Protein AF-A0A948SWZ7-F1 (afdb_monomer_lite)

Structure (mmCIF, N/CA/C/O backbone):
data_AF-A0A948SWZ7-F1
#
_entry.id   AF-A0A948SWZ7-F1
#
loop_
_atom_site.group_PDB
_atom_site.id
_atom_site.type_symbol
_atom_site.label_atom_id
_atom_site.label_alt_id
_atom_site.label_comp_id
_atom_site.label_asym_id
_atom_site.label_entity_id
_atom_site.label_seq_id
_atom_site.pdbx_PDB_ins_code
_atom_site.Cartn_x
_atom_site.Cartn_y
_atom_site.Cartn_z
_atom_site.occupancy
_atom_site.B_iso_or_equiv
_atom_site.auth_seq_id
_atom_site.auth_comp_id
_atom_site.auth_asym_id
_atom_site.auth_atom_id
_atom_site.pdbx_PDB_model_num
ATOM 1 N N . MET A 1 1 ? -32.092 -5.821 -7.578 1.00 88.81 1 MET A N 1
ATOM 2 C CA . MET A 1 1 ? -32.825 -5.651 -8.866 1.00 88.81 1 MET A CA 1
ATOM 3 C C . MET A 1 1 ? -33.323 -4.221 -8.887 1.00 88.81 1 MET A C 1
ATOM 5 O O . MET A 1 1 ? -33.965 -3.839 -7.922 1.00 88.81 1 MET A O 1
ATOM 9 N N . GLY A 1 2 ? -33.020 -3.443 -9.928 1.00 86.50 2 GLY A N 1
ATOM 10 C CA . GLY A 1 2 ? -33.299 -1.997 -9.988 1.00 86.50 2 GLY A CA 1
ATOM 11 C C . GLY A 1 2 ? -32.195 -1.117 -9.395 1.00 86.50 2 GLY A C 1
ATOM 12 O O . GLY A 1 2 ? -32.185 0.093 -9.613 1.00 86.50 2 GLY A O 1
ATOM 13 N N . ASP A 1 3 ? -31.231 -1.718 -8.704 1.00 90.38 3 ASP A N 1
ATOM 14 C CA . ASP A 1 3 ? -30.049 -1.037 -8.180 1.00 90.38 3 ASP A CA 1
ATOM 15 C C . ASP A 1 3 ? -29.151 -0.537 -9.315 1.00 90.38 3 ASP A C 1
ATOM 17 O O . ASP A 1 3 ? -29.180 -1.065 -10.434 1.00 90.38 3 ASP A O 1
ATOM 21 N N . THR A 1 4 ? -28.349 0.482 -9.016 1.00 91.38 4 THR A N 1
ATOM 22 C CA . THR A 1 4 ? -27.304 0.955 -9.923 1.00 91.38 4 THR A CA 1
ATOM 23 C C . THR A 1 4 ? -26.138 -0.033 -9.893 1.00 91.38 4 THR A C 1
ATOM 25 O O . THR A 1 4 ? -25.559 -0.266 -8.831 1.00 91.38 4 THR A O 1
ATOM 28 N N . GLY A 1 5 ? -25.815 -0.642 -11.033 1.00 87.81 5 GLY A N 1
ATOM 29 C CA . GLY A 1 5 ? -24.693 -1.566 -11.161 1.00 87.81 5 GLY A CA 1
ATOM 30 C C . GLY A 1 5 ? -23.345 -0.852 -11.358 1.00 87.81 5 GLY A C 1
ATOM 31 O O . GLY A 1 5 ? -23.282 0.380 -11.390 1.00 87.81 5 GLY A O 1
ATOM 32 N N . PRO A 1 6 ? -22.238 -1.612 -11.471 1.00 87.75 6 PRO A N 1
ATOM 33 C CA . PRO A 1 6 ? -20.879 -1.062 -11.478 1.00 87.75 6 PRO A CA 1
ATOM 34 C C . PRO A 1 6 ? -20.597 -0.120 -12.652 1.00 87.75 6 PRO A C 1
ATOM 36 O O . PRO A 1 6 ? -19.766 0.774 -12.541 1.00 87.75 6 PRO A O 1
ATOM 39 N N . GLY A 1 7 ? -21.284 -0.313 -13.778 1.00 86.25 7 GLY A N 1
ATOM 40 C CA . GLY A 1 7 ? -21.179 0.540 -14.955 1.00 86.25 7 GLY A CA 1
ATOM 41 C C . GLY A 1 7 ? -22.081 1.778 -14.901 1.00 86.25 7 GLY A C 1
ATOM 42 O O . GLY A 1 7 ? -22.149 2.530 -15.873 1.00 86.25 7 GLY A O 1
ATOM 43 N N . GLY A 1 8 ? -22.796 1.986 -13.790 1.00 88.94 8 GLY A N 1
ATOM 44 C CA . GLY A 1 8 ? -23.779 3.055 -13.614 1.00 88.94 8 GLY A CA 1
ATOM 45 C C . GLY A 1 8 ? -25.165 2.733 -14.182 1.00 88.94 8 GLY A C 1
ATOM 46 O O . GLY A 1 8 ? -26.064 3.566 -14.083 1.00 88.94 8 GLY A O 1
ATOM 47 N N . GLY A 1 9 ? -25.355 1.548 -14.771 1.00 90.69 9 GLY A N 1
ATOM 48 C CA . GLY A 1 9 ? -26.611 1.096 -15.365 1.00 90.69 9 GLY A CA 1
ATOM 49 C C . GLY A 1 9 ? -27.617 0.572 -14.340 1.00 90.69 9 GLY A C 1
ATOM 50 O O . GLY A 1 9 ? -27.321 0.466 -13.154 1.00 90.69 9 GLY A O 1
ATOM 51 N N . ARG A 1 10 ? -28.836 0.227 -14.776 1.00 93.88 10 ARG A N 1
ATOM 52 C CA . ARG A 1 10 ? -29.843 -0.410 -13.899 1.00 93.88 10 ARG A CA 1
ATOM 53 C C . ARG A 1 10 ? -29.759 -1.924 -14.011 1.00 93.88 10 ARG A C 1
ATOM 55 O O . ARG A 1 10 ? -29.879 -2.467 -15.110 1.00 93.88 10 ARG A O 1
ATOM 62 N N . VAL A 1 11 ? -29.610 -2.609 -12.878 1.00 95.25 11 VAL A N 1
ATOM 63 C CA . VAL A 1 11 ? -29.593 -4.077 -12.822 1.00 95.25 11 VAL A CA 1
ATOM 64 C C . VAL A 1 11 ? -30.987 -4.627 -13.118 1.00 95.25 11 VAL A C 1
ATOM 66 O O . VAL A 1 11 ? -31.918 -4.424 -12.335 1.00 95.25 11 VAL A O 1
ATOM 69 N N . PHE A 1 12 ? -31.122 -5.359 -14.222 1.00 93.25 12 PHE A N 1
ATOM 70 C CA . PHE A 1 12 ? -32.401 -5.889 -14.707 1.00 93.25 12 PHE A CA 1
ATOM 71 C C . PHE A 1 12 ? -32.457 -7.418 -14.748 1.00 93.25 12 PHE A C 1
ATOM 73 O O . PHE A 1 12 ? -33.510 -7.980 -15.022 1.00 93.25 12 PHE A O 1
ATOM 80 N N . PHE A 1 13 ? -31.364 -8.117 -14.455 1.00 93.56 13 PHE A N 1
ATOM 81 C CA . PHE A 1 13 ? -31.372 -9.574 -14.353 1.00 93.56 13 PHE A CA 1
ATOM 82 C C . PHE A 1 13 ? -30.476 -10.032 -13.207 1.00 93.56 13 PHE A C 1
ATOM 84 O O . PHE A 1 13 ? -29.380 -9.503 -13.023 1.00 93.56 13 PHE A O 1
ATOM 91 N N . VAL A 1 14 ? -30.951 -11.021 -12.446 1.00 91.50 14 VAL A N 1
ATOM 92 C CA . VAL A 1 14 ? -30.225 -11.675 -11.351 1.00 91.50 14 VAL A CA 1
ATOM 93 C C . VAL A 1 14 ? -30.425 -13.184 -11.481 1.00 91.50 14 VAL A C 1
ATOM 95 O O . VAL A 1 14 ? -31.559 -13.651 -11.574 1.00 91.50 14 VAL A O 1
ATOM 98 N N . SER A 1 15 ? -29.338 -13.951 -11.439 1.00 87.94 15 SER A N 1
ATOM 99 C CA . SER A 1 15 ? -29.346 -15.418 -11.441 1.00 87.94 15 SER A CA 1
ATOM 100 C C . SER A 1 15 ? -28.360 -15.976 -10.408 1.00 87.94 15 SER A C 1
ATOM 102 O O . SER A 1 15 ? -27.445 -15.285 -9.964 1.00 87.94 15 SER A O 1
ATOM 104 N N . LYS A 1 16 ? -28.513 -17.260 -10.050 1.00 76.88 16 LYS A N 1
ATOM 105 C CA . LYS A 1 16 ? -27.514 -18.003 -9.257 1.00 76.88 16 LYS A CA 1
ATOM 106 C C . LYS A 1 16 ? -26.173 -18.147 -9.993 1.00 76.88 16 LYS A C 1
ATOM 108 O O . LYS A 1 16 ? -25.149 -18.337 -9.341 1.00 76.88 16 LYS A O 1
ATOM 113 N N . GLY A 1 17 ? -26.195 -18.052 -11.321 1.00 85.00 17 GLY A N 1
ATOM 114 C CA . GLY A 1 17 ? -25.033 -18.095 -12.202 1.00 85.00 17 GLY A CA 1
ATOM 115 C C . GLY A 1 17 ? -25.458 -18.288 -13.660 1.00 85.00 17 GLY A C 1
ATOM 116 O O . GLY A 1 17 ? -26.464 -18.946 -13.927 1.00 85.00 17 GLY A O 1
ATOM 117 N N . PHE A 1 18 ? -24.714 -17.713 -14.598 1.00 90.94 18 PHE A N 1
ATOM 118 C CA . PHE A 1 18 ? -24.806 -17.989 -16.031 1.00 90.94 18 PHE A CA 1
ATOM 119 C C . PHE A 1 18 ? -23.448 -17.757 -16.698 1.00 90.94 18 PHE A C 1
ATOM 121 O O . PHE A 1 18 ? -22.584 -17.062 -16.159 1.00 90.94 18 PHE A O 1
ATOM 128 N N . ALA A 1 19 ? -23.262 -18.346 -17.878 1.00 92.25 19 ALA A N 1
ATOM 129 C CA . ALA A 1 19 ? -22.035 -18.191 -18.641 1.00 92.25 19 ALA A CA 1
ATOM 130 C C . ALA A 1 19 ? -22.177 -17.100 -19.698 1.00 92.25 19 ALA A C 1
ATOM 132 O O . ALA A 1 19 ? -23.035 -17.204 -20.566 1.00 92.25 19 ALA A O 1
ATOM 133 N N . ALA A 1 20 ? -21.291 -16.107 -19.654 1.00 92.31 20 ALA A N 1
ATOM 134 C CA . ALA A 1 20 ? -21.095 -15.117 -20.704 1.00 92.31 20 ALA A CA 1
ATOM 135 C C . ALA A 1 20 ? -19.624 -15.126 -21.162 1.00 92.31 20 ALA A C 1
ATOM 137 O O . ALA A 1 20 ? -18.810 -14.333 -20.669 1.00 92.31 20 ALA A O 1
ATOM 138 N N . PRO A 1 21 ? -19.242 -16.057 -22.060 1.00 87.69 21 PRO A N 1
ATOM 139 C CA . PRO A 1 21 ? -17.871 -16.182 -22.543 1.00 87.69 21 PRO A CA 1
ATOM 140 C C . PRO A 1 21 ? -17.331 -14.859 -23.100 1.00 87.69 21 PRO A C 1
ATOM 142 O O . PRO A 1 21 ? -18.016 -14.161 -23.846 1.00 87.69 21 PRO A O 1
ATOM 145 N N . GLY A 1 22 ? -16.095 -14.522 -22.730 1.00 81.81 22 GLY A N 1
ATOM 146 C CA . GLY A 1 22 ? -15.425 -13.285 -23.142 1.00 81.81 22 GLY A CA 1
ATOM 147 C C . GLY A 1 22 ? -15.680 -12.067 -22.244 1.00 81.81 22 GLY A C 1
ATOM 148 O O . GLY A 1 22 ? -14.934 -11.098 -22.342 1.00 81.81 22 GLY A O 1
ATOM 149 N N . THR A 1 23 ? -16.660 -12.116 -21.335 1.00 88.62 23 THR A N 1
ATOM 150 C CA . THR A 1 23 ? -16.835 -11.087 -20.292 1.00 88.62 23 THR A CA 1
ATOM 151 C C . THR A 1 23 ? -15.915 -11.346 -19.094 1.00 88.62 23 THR A C 1
ATOM 153 O O . THR A 1 23 ? -15.453 -12.471 -18.894 1.00 88.62 23 THR A O 1
ATOM 156 N N . ALA A 1 24 ? -15.696 -10.335 -18.244 1.00 84.31 24 ALA A N 1
ATOM 157 C CA . ALA A 1 24 ? -14.842 -10.452 -17.057 1.00 84.31 24 ALA A CA 1
ATOM 158 C C . ALA A 1 24 ? -15.315 -11.533 -16.062 1.00 84.31 24 ALA A C 1
ATOM 160 O O . ALA A 1 24 ? -14.499 -12.146 -15.379 1.00 84.31 24 ALA A O 1
ATOM 161 N N . CYS A 1 25 ? -16.624 -11.795 -15.992 1.00 86.56 25 CYS A N 1
ATOM 162 C CA . CYS A 1 25 ? -17.185 -12.844 -15.140 1.00 86.56 25 CYS A CA 1
ATOM 163 C C . CYS A 1 25 ? -17.228 -14.234 -15.795 1.00 86.56 25 CYS A C 1
ATOM 165 O O . CYS A 1 25 ? -17.449 -15.213 -15.082 1.00 86.56 25 CYS A O 1
ATOM 167 N N . GLY A 1 26 ? -16.998 -14.373 -17.106 1.00 89.69 26 GLY A N 1
ATOM 168 C CA . GLY A 1 26 ? -16.922 -15.672 -17.785 1.00 89.69 26 GLY A CA 1
ATOM 169 C C . GLY A 1 26 ? -18.107 -16.597 -17.470 1.00 89.69 26 GLY A C 1
ATOM 170 O O . GLY A 1 26 ? -19.255 -16.264 -17.739 1.00 89.69 26 GLY A O 1
ATOM 171 N N . SER A 1 27 ? -17.850 -17.768 -16.879 1.00 87.12 27 SER A N 1
ATOM 172 C CA . SER A 1 27 ? -18.888 -18.735 -16.472 1.00 87.12 27 SER A CA 1
ATOM 173 C C . SER A 1 27 ? -19.563 -18.436 -15.121 1.00 87.12 27 SER A C 1
ATOM 175 O O . SER A 1 27 ? -20.395 -19.219 -14.667 1.00 87.12 27 SER A O 1
ATOM 177 N N . SER A 1 28 ? -19.178 -17.347 -14.452 1.00 86.06 28 SER A N 1
ATOM 178 C CA . SER A 1 28 ? -19.573 -16.997 -13.078 1.00 86.06 28 SER A CA 1
ATOM 179 C C . SER A 1 28 ? -20.476 -15.763 -12.982 1.00 86.06 28 SER A C 1
ATOM 181 O O . SER A 1 28 ? -20.722 -15.256 -11.887 1.00 86.06 28 SER A O 1
ATOM 183 N N . CYS A 1 29 ? -20.982 -15.265 -14.112 1.00 90.56 29 CYS A N 1
ATOM 184 C CA . CYS A 1 29 ? -21.821 -14.074 -14.150 1.00 90.56 29 CYS A CA 1
ATOM 185 C C . CYS A 1 29 ? -23.118 -14.282 -13.363 1.00 90.56 29 CYS A C 1
ATOM 187 O O . CYS A 1 29 ? -23.726 -15.350 -13.415 1.00 90.56 29 CYS A O 1
ATOM 189 N N . LYS A 1 30 ? -23.556 -13.251 -12.636 1.00 91.81 30 LYS A N 1
ATOM 190 C CA . LYS A 1 30 ? -24.784 -13.294 -11.819 1.00 91.81 30 LYS A CA 1
ATOM 191 C C . LYS A 1 30 ? -25.775 -12.201 -12.178 1.00 91.81 30 LYS A C 1
ATOM 193 O O . LYS A 1 30 ? -26.973 -12.382 -11.969 1.00 91.81 30 LYS A O 1
ATOM 198 N N . TYR A 1 31 ? -25.289 -11.104 -12.748 1.00 95.12 31 TYR A N 1
ATOM 199 C CA . TYR A 1 31 ? -26.057 -9.891 -12.971 1.00 95.12 31 TYR A CA 1
ATOM 200 C C . TYR A 1 31 ? -25.963 -9.429 -14.425 1.00 95.12 31 TYR A C 1
ATOM 202 O O . TYR A 1 31 ? -24.901 -9.547 -15.039 1.00 95.12 31 TYR A O 1
ATOM 210 N N . LEU A 1 32 ? -27.056 -8.864 -14.945 1.00 96.25 32 LEU A N 1
ATOM 211 C CA . LEU A 1 32 ? -27.030 -7.997 -16.127 1.00 96.25 32 LEU A CA 1
ATOM 212 C C . LEU A 1 32 ? -27.512 -6.599 -15.740 1.00 96.25 32 LEU A C 1
ATOM 214 O O . LEU A 1 32 ? -28.510 -6.459 -15.024 1.00 96.25 32 LEU A O 1
ATOM 218 N N . GLU A 1 33 ? -26.832 -5.572 -16.244 1.00 95.88 33 GLU A N 1
ATOM 219 C CA . GLU A 1 33 ? -27.295 -4.183 -16.172 1.00 95.88 33 GLU A CA 1
ATOM 220 C C . GLU A 1 33 ? -27.436 -3.555 -17.557 1.00 95.88 33 GLU A C 1
ATOM 222 O O . GLU A 1 33 ? -26.694 -3.890 -18.481 1.00 95.88 33 GLU A O 1
ATOM 227 N N . ALA A 1 34 ? -28.407 -2.651 -17.690 1.00 95.44 34 ALA A N 1
ATOM 228 C CA . ALA A 1 34 ? -28.650 -1.873 -18.897 1.00 95.44 34 ALA A CA 1
ATOM 229 C C . ALA A 1 34 ? -28.077 -0.467 -18.727 1.00 95.44 34 ALA A C 1
ATOM 231 O O . ALA A 1 34 ? -28.232 0.137 -17.662 1.00 95.44 34 ALA A O 1
ATOM 232 N N . ALA A 1 35 ? -27.422 0.049 -19.768 1.00 95.25 35 ALA A N 1
ATOM 233 C CA . ALA A 1 35 ? -26.793 1.362 -19.736 1.00 95.25 35 ALA A CA 1
ATOM 234 C C . ALA A 1 35 ? -27.814 2.479 -19.418 1.00 95.25 35 ALA A C 1
ATOM 236 O O . ALA A 1 35 ? -28.961 2.390 -19.878 1.00 95.25 35 ALA A O 1
ATOM 237 N N . PRO A 1 36 ? -27.412 3.542 -18.690 1.00 93.25 36 PRO A N 1
ATOM 238 C CA . PRO A 1 36 ? -28.276 4.670 -18.329 1.00 93.25 36 PRO A CA 1
ATOM 239 C C . PRO A 1 36 ? -29.028 5.287 -19.510 1.00 93.25 36 PRO A C 1
ATOM 241 O O . PRO A 1 36 ? -28.584 5.210 -20.655 1.00 93.25 36 PRO A O 1
ATOM 244 N N . ALA A 1 37 ? -30.131 5.990 -19.228 1.00 88.81 37 ALA A N 1
ATOM 245 C CA . ALA A 1 37 ? -30.923 6.715 -20.230 1.00 88.81 37 ALA A CA 1
ATOM 246 C C . ALA A 1 37 ? -30.070 7.597 -21.164 1.00 88.81 37 ALA A C 1
ATOM 248 O O . ALA A 1 37 ? -30.353 7.674 -22.352 1.00 88.81 37 ALA A O 1
ATOM 249 N N . THR A 1 38 ? -29.002 8.193 -20.629 1.00 87.69 38 THR A N 1
ATOM 250 C CA . THR A 1 38 ? -28.119 9.150 -21.304 1.00 87.69 38 THR A CA 1
ATOM 251 C C . THR A 1 38 ? -26.830 8.536 -21.863 1.00 87.69 38 THR A C 1
ATOM 253 O O . THR A 1 38 ? -25.888 9.271 -22.150 1.00 87.69 38 THR A O 1
ATOM 256 N N . TRP A 1 39 ? -26.737 7.206 -22.016 1.00 91.75 39 TRP A N 1
ATOM 257 C CA . TRP A 1 39 ? -25.485 6.522 -22.397 1.00 91.75 39 TRP A CA 1
ATOM 258 C C . TRP A 1 39 ? -24.857 7.031 -23.706 1.00 91.75 39 TRP A C 1
ATOM 260 O O . TRP A 1 39 ? -23.638 6.994 -23.860 1.00 91.75 39 TRP A O 1
ATOM 270 N N . SER A 1 40 ? -25.684 7.517 -24.632 1.00 89.44 40 SER A N 1
ATOM 271 C CA . SER A 1 40 ? -25.292 8.068 -25.932 1.00 89.44 40 SER A CA 1
ATOM 272 C C . SER A 1 40 ? -25.002 9.574 -25.908 1.00 89.44 40 SER A C 1
ATOM 274 O O . SER A 1 40 ? -24.672 10.146 -26.944 1.00 89.44 40 SER A O 1
ATOM 276 N N . GLY A 1 41 ? -25.165 10.235 -24.757 1.00 85.88 41 GLY A N 1
ATOM 277 C CA . GLY A 1 41 ? -25.128 11.694 -24.625 1.00 85.88 41 GLY A CA 1
ATOM 278 C C . GLY A 1 41 ? -26.440 12.403 -24.996 1.00 85.88 41 GLY A C 1
ATOM 279 O O . GLY A 1 41 ? -26.491 13.629 -24.943 1.00 85.88 41 GLY A O 1
ATOM 280 N N . ALA A 1 42 ? -27.501 11.664 -25.344 1.00 84.56 42 ALA A N 1
ATOM 281 C CA . ALA A 1 42 ? -28.823 12.199 -25.683 1.00 84.56 42 ALA A CA 1
ATOM 282 C C . ALA A 1 42 ? -29.929 11.657 -24.755 1.00 84.56 42 ALA A C 1
ATOM 284 O O . ALA A 1 42 ? -29.747 10.659 -24.065 1.00 84.56 42 ALA A O 1
ATOM 285 N N . ASN A 1 43 ? -31.106 12.297 -24.773 1.00 78.00 43 ASN A N 1
ATOM 286 C CA . ASN A 1 43 ? -32.289 11.878 -23.998 1.00 78.00 43 ASN A CA 1
ATOM 287 C C . ASN A 1 43 ? -33.069 10.710 -24.637 1.00 78.00 43 ASN A C 1
ATOM 289 O O . ASN A 1 43 ? -34.128 10.330 -24.143 1.00 78.00 43 ASN A O 1
ATOM 293 N N . GLN A 1 44 ? -32.576 10.171 -25.753 1.00 84.38 44 GLN A N 1
ATOM 294 C CA . GLN A 1 44 ? -33.126 9.007 -26.441 1.00 84.38 44 GLN A CA 1
ATOM 295 C C . GLN A 1 44 ? -31.985 8.101 -26.902 1.00 84.38 44 GLN A C 1
ATOM 297 O O . GLN A 1 44 ? -30.883 8.569 -27.208 1.00 84.38 44 GLN A O 1
ATOM 302 N N . ASP A 1 45 ? -32.266 6.803 -26.989 1.00 90.69 45 ASP A N 1
ATOM 303 C CA . ASP A 1 45 ? -31.313 5.859 -27.556 1.00 90.69 45 ASP A CA 1
ATOM 304 C C . ASP A 1 45 ? -31.032 6.183 -29.030 1.00 90.69 45 ASP A C 1
ATOM 306 O O . ASP A 1 45 ? -31.929 6.580 -29.771 1.00 90.69 45 ASP A O 1
ATOM 310 N N . PRO A 1 46 ? -29.798 6.009 -29.509 1.00 93.00 46 PRO A N 1
ATOM 311 C CA . PRO A 1 46 ? -29.494 6.165 -30.917 1.00 93.00 46 PRO A CA 1
ATOM 312 C C . PRO A 1 46 ? -30.053 4.987 -31.720 1.00 93.00 46 PRO A C 1
ATOM 314 O O . PRO A 1 46 ? -30.098 3.847 -31.245 1.00 93.00 46 PRO A O 1
ATOM 317 N N . ARG A 1 47 ? -30.431 5.261 -32.973 1.00 94.06 47 ARG A N 1
ATOM 318 C CA . ARG A 1 47 ? -30.758 4.229 -33.960 1.00 94.06 47 ARG A CA 1
ATOM 319 C C . ARG A 1 47 ? -29.569 3.992 -34.879 1.00 94.06 47 ARG A C 1
ATOM 321 O O . ARG A 1 47 ? -28.981 4.951 -35.373 1.00 94.06 47 ARG A O 1
ATOM 328 N N . ALA A 1 48 ? -29.244 2.732 -35.132 1.00 95.50 48 ALA A N 1
ATOM 329 C CA . ALA A 1 48 ? -28.145 2.360 -36.014 1.00 95.50 48 ALA A CA 1
ATOM 330 C C . ALA A 1 48 ? -28.462 1.075 -36.789 1.00 95.50 48 ALA A C 1
ATOM 332 O O . ALA A 1 48 ? -29.209 0.237 -36.272 1.00 95.50 48 ALA A O 1
ATOM 333 N N . PRO A 1 49 ? -27.864 0.881 -37.980 1.00 96.69 49 PRO A N 1
ATOM 334 C CA . PRO A 1 49 ? -27.870 -0.410 -38.653 1.00 96.69 49 PRO A CA 1
ATOM 335 C C . PRO A 1 49 ? -27.143 -1.455 -37.810 1.00 96.69 49 PRO A C 1
ATOM 337 O O . PRO A 1 49 ? -26.235 -1.130 -37.034 1.00 96.69 49 PRO A O 1
ATOM 340 N N . TRP A 1 50 ? -27.525 -2.716 -37.973 1.00 96.56 50 TRP A N 1
ATOM 341 C CA . TRP A 1 50 ? -27.064 -3.810 -37.122 1.00 96.56 50 TRP A CA 1
ATOM 342 C C . TRP A 1 50 ? -25.548 -4.042 -37.214 1.00 96.56 50 TRP A C 1
ATOM 344 O O . TRP A 1 50 ? -24.864 -4.134 -36.192 1.00 96.56 50 TRP A O 1
ATOM 354 N N . SER A 1 51 ? -25.017 -4.061 -38.440 1.00 93.69 51 SER A N 1
ATOM 355 C CA . SER A 1 51 ? -23.610 -4.333 -38.769 1.00 93.69 51 SER A CA 1
ATOM 356 C C . SER A 1 51 ? -23.132 -3.479 -39.954 1.00 93.69 51 SER A C 1
ATOM 358 O O . SER A 1 51 ? -23.925 -2.799 -40.608 1.00 93.69 51 SER A O 1
ATOM 360 N N . GLY A 1 52 ? -21.820 -3.472 -40.225 1.00 91.44 52 GLY A N 1
ATOM 361 C CA . GLY A 1 52 ? -21.247 -2.799 -41.404 1.00 91.44 52 GLY A CA 1
ATOM 362 C C . GLY A 1 52 ? -21.354 -3.610 -42.703 1.00 91.44 52 GLY A C 1
ATOM 363 O O . GLY A 1 52 ? -21.443 -3.030 -43.781 1.00 91.44 52 GLY A O 1
ATOM 364 N N . ILE A 1 53 ? -21.417 -4.942 -42.604 1.00 94.00 53 ILE A N 1
ATOM 365 C CA . ILE A 1 53 ? -21.693 -5.861 -43.720 1.00 94.00 53 ILE A CA 1
ATOM 366 C C . ILE A 1 53 ? -23.032 -6.526 -43.452 1.00 94.00 53 ILE A C 1
ATOM 368 O O . ILE A 1 53 ? -23.212 -7.134 -42.398 1.00 94.00 53 ILE A O 1
ATOM 372 N N . THR A 1 54 ? -23.982 -6.393 -44.373 1.00 93.81 54 THR A N 1
ATOM 373 C CA . THR A 1 54 ? -25.384 -6.639 -44.018 1.00 93.81 54 THR A CA 1
ATOM 374 C C . THR A 1 54 ? -26.166 -7.530 -45.004 1.00 93.81 54 THR A C 1
ATOM 376 O O . THR A 1 54 ? -27.360 -7.767 -44.864 1.00 93.81 54 THR A O 1
ATOM 379 N N . ASN A 1 55 ? -25.439 -8.138 -45.944 1.00 93.81 55 ASN A N 1
ATOM 380 C CA . ASN A 1 55 ? -25.876 -9.225 -46.832 1.00 93.81 55 ASN A CA 1
ATOM 381 C C . ASN A 1 55 ? -25.036 -10.509 -46.672 1.00 93.81 55 ASN A C 1
ATOM 383 O O . ASN A 1 55 ? -25.079 -11.389 -47.531 1.00 93.81 55 ASN A O 1
ATOM 387 N N . VAL A 1 56 ? -24.241 -10.620 -45.604 1.00 95.19 56 VAL A N 1
ATOM 388 C CA . VAL A 1 56 ? -23.403 -11.793 -45.320 1.00 95.19 56 VAL A CA 1
ATOM 389 C C . VAL A 1 56 ? -23.690 -12.274 -43.904 1.00 95.19 56 VAL A C 1
ATOM 391 O O . VAL A 1 56 ? -23.737 -11.480 -42.963 1.00 95.19 56 VAL A O 1
ATOM 394 N N . ALA A 1 57 ? -23.899 -13.581 -43.750 1.00 94.75 57 ALA A N 1
ATOM 395 C CA . ALA A 1 57 ? -24.084 -14.188 -42.439 1.00 94.75 57 ALA A CA 1
ATOM 396 C C . ALA A 1 57 ? -22.747 -14.242 -41.690 1.00 94.75 57 ALA A C 1
ATOM 398 O O . ALA A 1 57 ? -21.737 -14.669 -42.247 1.00 94.75 57 ALA A O 1
ATOM 399 N N . ILE A 1 58 ? -22.749 -13.846 -40.421 1.00 95.81 58 ILE A N 1
ATOM 400 C CA . ILE A 1 58 ? -21.657 -14.122 -39.481 1.00 95.81 58 ILE A CA 1
ATOM 401 C C . ILE A 1 58 ? -21.700 -15.604 -39.081 1.00 95.81 58 ILE A C 1
ATOM 403 O O . ILE A 1 58 ? -20.665 -16.224 -38.838 1.00 95.81 58 ILE A O 1
ATOM 407 N N . GLY A 1 59 ? -22.893 -16.204 -39.061 1.00 90.31 59 GLY A N 1
ATOM 408 C CA . GLY A 1 59 ? -23.091 -17.626 -38.823 1.00 90.31 59 GLY A CA 1
ATOM 409 C C . GLY A 1 59 ? -23.132 -17.972 -37.337 1.00 90.31 59 GLY A C 1
ATOM 410 O O . GLY A 1 59 ? -23.635 -17.211 -36.513 1.00 90.31 59 GLY A O 1
ATOM 411 N N . ALA A 1 60 ? -22.638 -19.161 -36.982 1.00 89.56 60 ALA A N 1
ATOM 412 C CA . ALA A 1 60 ? -22.775 -19.718 -35.632 1.00 89.56 60 ALA A CA 1
ATOM 413 C C . ALA A 1 60 ? -22.297 -18.763 -34.518 1.00 89.56 60 ALA A C 1
ATOM 415 O O . ALA A 1 60 ? -22.910 -18.720 -33.455 1.00 89.56 60 ALA A O 1
ATOM 416 N N . SER A 1 61 ? -21.277 -17.944 -34.791 1.00 90.50 61 SER A N 1
ATOM 417 C CA . SER A 1 61 ? -20.688 -16.995 -33.838 1.00 90.50 61 SER A CA 1
ATOM 418 C C . SER A 1 61 ? -21.590 -15.815 -33.450 1.00 90.50 61 SER A C 1
ATOM 420 O O . SER A 1 61 ? -21.293 -15.153 -32.463 1.00 90.50 61 SER A O 1
ATOM 422 N N . ALA A 1 62 ? -22.668 -15.541 -34.197 1.00 93.31 62 ALA A N 1
ATOM 423 C CA . ALA A 1 62 ? -23.647 -14.495 -33.870 1.00 93.31 62 ALA A CA 1
ATOM 424 C C . ALA A 1 62 ? -25.084 -15.026 -33.710 1.00 93.31 62 ALA A C 1
ATOM 426 O O . ALA A 1 62 ? -26.013 -14.247 -33.524 1.00 93.31 62 ALA A O 1
ATOM 427 N N . ARG A 1 63 ? -25.303 -16.346 -33.772 1.00 95.50 63 ARG A N 1
ATOM 428 C CA . ARG A 1 63 ? -26.636 -16.969 -33.618 1.00 95.50 63 ARG A CA 1
ATOM 429 C C . ARG A 1 63 ? -26.968 -17.364 -32.177 1.00 95.50 63 ARG A C 1
ATOM 431 O O . ARG A 1 63 ? -28.019 -17.951 -31.928 1.00 95.50 63 ARG A O 1
ATOM 438 N N . GLY A 1 64 ? -26.099 -17.053 -31.216 1.00 92.38 64 GLY A N 1
ATOM 439 C CA . GLY A 1 64 ? -26.369 -17.306 -29.805 1.00 92.38 64 GLY A CA 1
ATOM 440 C C . GLY A 1 64 ? -27.571 -16.487 -29.327 1.00 92.38 64 GLY A C 1
ATOM 441 O O . GLY A 1 64 ? -27.537 -15.259 -29.345 1.00 92.38 64 GLY A O 1
ATOM 442 N N . ALA A 1 65 ? -28.649 -17.150 -28.911 1.00 93.50 65 ALA A N 1
ATOM 443 C CA . ALA A 1 65 ? -29.875 -16.471 -28.481 1.00 93.50 65 ALA A CA 1
ATOM 444 C C . ALA A 1 65 ? -30.026 -16.375 -26.956 1.00 93.50 65 ALA A C 1
ATOM 446 O O . ALA A 1 65 ? -30.772 -15.526 -26.492 1.00 93.50 65 ALA A O 1
ATOM 447 N N . GLY A 1 66 ? -29.345 -17.230 -26.183 1.00 94.31 66 GLY A N 1
ATOM 448 C CA . GLY A 1 66 ? -29.537 -17.355 -24.733 1.00 94.31 66 GLY A CA 1
ATOM 449 C C . GLY A 1 66 ? -28.907 -16.240 -23.888 1.00 94.31 66 GLY A C 1
ATOM 450 O O . GLY A 1 66 ? -28.151 -15.401 -24.386 1.00 94.31 66 GLY A O 1
ATOM 451 N N . ILE A 1 67 ? -29.200 -16.270 -22.583 1.00 96.00 67 ILE A N 1
ATOM 452 C CA . ILE A 1 67 ? -28.552 -15.418 -21.575 1.00 96.00 67 ILE A CA 1
ATOM 453 C C . ILE A 1 67 ? -27.038 -15.667 -21.578 1.00 96.00 67 ILE A C 1
ATOM 455 O O . ILE A 1 67 ? -26.603 -16.812 -21.465 1.00 96.00 67 ILE A O 1
ATOM 459 N N . GLY A 1 68 ? -26.252 -14.595 -21.696 1.00 93.81 68 GLY A N 1
ATOM 460 C CA . GLY A 1 68 ? -24.793 -14.595 -21.760 1.00 93.81 68 GLY A CA 1
ATOM 461 C C . GLY A 1 68 ? -24.201 -14.661 -23.172 1.00 93.81 68 GLY A C 1
ATOM 462 O O . GLY A 1 68 ? -22.987 -14.533 -23.335 1.00 93.81 68 GLY A O 1
ATOM 463 N N . ALA A 1 69 ? -25.020 -14.821 -24.215 1.00 96.38 69 ALA A N 1
ATOM 464 C CA . ALA A 1 69 ? -24.526 -14.888 -25.592 1.00 96.38 69 ALA A CA 1
ATOM 465 C C . ALA A 1 69 ? -24.185 -13.513 -26.198 1.00 96.38 69 ALA A C 1
ATOM 467 O O . ALA A 1 69 ? -23.414 -13.444 -27.159 1.00 96.38 69 ALA A O 1
ATOM 468 N N . GLY A 1 70 ? -24.738 -12.416 -25.663 1.00 97.44 70 GLY A N 1
ATOM 469 C CA . GLY A 1 70 ? -24.693 -11.113 -26.327 1.00 97.44 70 GLY A CA 1
ATOM 470 C C . GLY A 1 70 ? -23.287 -10.551 -26.521 1.00 97.44 70 GLY A C 1
ATOM 471 O O . GLY A 1 70 ? -23.011 -9.924 -27.548 1.00 97.44 70 GLY A O 1
ATOM 472 N N . PHE A 1 71 ? -22.372 -10.819 -25.584 1.00 96.81 71 PHE A N 1
ATOM 473 C CA . PHE A 1 71 ? -20.987 -10.356 -25.679 1.00 96.81 71 PHE A CA 1
ATOM 474 C C . PHE A 1 71 ? -20.250 -11.007 -26.854 1.00 96.81 71 PHE A C 1
ATOM 476 O O . PHE A 1 71 ? -19.702 -10.303 -27.705 1.00 96.81 71 PHE A O 1
ATOM 483 N N . ALA A 1 72 ? -20.283 -12.342 -26.927 1.00 96.12 72 ALA A N 1
ATOM 484 C CA . ALA A 1 72 ? -19.632 -13.108 -27.986 1.00 96.12 72 ALA A CA 1
ATOM 485 C C . ALA A 1 72 ? -20.217 -12.763 -29.365 1.00 96.12 72 ALA A C 1
ATOM 487 O O . ALA A 1 72 ? -19.463 -12.496 -30.302 1.00 96.12 72 ALA A O 1
ATOM 488 N N . ASN A 1 73 ? -21.547 -12.650 -29.466 1.00 97.81 73 ASN A N 1
ATOM 489 C CA . ASN A 1 73 ? -22.206 -12.212 -30.695 1.00 97.81 73 ASN A CA 1
ATOM 490 C C . ASN A 1 73 ? -21.737 -10.813 -31.120 1.00 97.81 73 ASN A C 1
ATOM 492 O O . ASN A 1 73 ? -21.355 -10.598 -32.268 1.00 97.81 73 ASN A O 1
ATOM 496 N N . SER A 1 74 ? -21.731 -9.852 -30.190 1.00 97.69 74 SER A N 1
ATOM 497 C CA . SER A 1 74 ? -21.307 -8.474 -30.465 1.00 97.69 74 SER A CA 1
ATOM 498 C C . SER A 1 74 ? -19.847 -8.403 -30.898 1.00 97.69 74 SER A C 1
ATOM 500 O O . SER A 1 74 ? -19.502 -7.616 -31.776 1.00 97.69 74 SER A O 1
ATOM 502 N N . GLN A 1 75 ? -18.984 -9.235 -30.311 1.00 96.38 75 GLN A N 1
ATOM 503 C CA . GLN A 1 75 ? -17.592 -9.364 -30.727 1.00 96.38 75 GLN A CA 1
ATOM 504 C C . GLN A 1 75 ? -17.480 -9.924 -32.149 1.00 96.38 75 GLN A C 1
ATOM 506 O O . GLN A 1 75 ? -16.700 -9.394 -32.933 1.00 96.38 75 GLN A O 1
ATOM 511 N N . ALA A 1 76 ? -18.282 -10.928 -32.508 1.00 96.81 76 ALA A N 1
ATOM 512 C CA . ALA A 1 76 ? -18.302 -11.489 -33.857 1.00 96.81 76 ALA A CA 1
ATOM 513 C C . ALA A 1 76 ? -18.808 -10.479 -34.906 1.00 96.81 76 ALA A C 1
ATOM 515 O O . ALA A 1 76 ? -18.230 -10.382 -35.987 1.00 96.81 76 ALA A O 1
ATOM 516 N N . ILE A 1 77 ? -19.827 -9.676 -34.570 1.00 96.94 77 ILE A N 1
ATOM 517 C CA . ILE A 1 77 ? -20.325 -8.593 -35.435 1.00 96.94 77 ILE A CA 1
ATOM 518 C C . ILE A 1 77 ? -19.226 -7.553 -35.689 1.00 96.94 77 ILE A C 1
ATOM 520 O O . ILE A 1 77 ? -18.966 -7.203 -36.840 1.00 96.94 77 ILE A O 1
ATOM 524 N N . VAL A 1 78 ? -18.541 -7.099 -34.634 1.00 96.75 78 VAL A N 1
ATOM 525 C CA . VAL A 1 78 ? -17.448 -6.117 -34.748 1.00 96.75 78 VAL A CA 1
ATOM 526 C C . VAL A 1 78 ? -16.225 -6.701 -35.464 1.00 96.75 78 VAL A C 1
ATOM 528 O O . VAL A 1 78 ? -15.556 -5.985 -36.203 1.00 96.75 78 VAL A O 1
ATOM 531 N N . ALA A 1 79 ? -15.944 -7.996 -35.293 1.00 96.12 79 ALA A N 1
ATOM 532 C CA . ALA A 1 79 ? -14.853 -8.681 -35.985 1.00 96.12 79 ALA A CA 1
ATOM 533 C C . ALA A 1 79 ? -15.110 -8.822 -37.493 1.00 96.12 79 ALA A C 1
ATOM 535 O O . ALA A 1 79 ? -14.174 -8.709 -38.280 1.00 96.12 79 ALA A O 1
ATOM 536 N N . GLN A 1 80 ? -16.365 -9.035 -37.908 1.00 95.81 80 GLN A N 1
ATOM 537 C CA . GLN A 1 80 ? -16.730 -9.024 -39.326 1.00 95.81 80 GLN A CA 1
ATOM 538 C C . GLN A 1 80 ? -16.622 -7.608 -39.915 1.00 95.81 80 GLN A C 1
ATOM 540 O O . GLN A 1 80 ? -16.201 -7.442 -41.059 1.00 95.81 80 GLN A O 1
ATOM 545 N N . SER A 1 81 ? -17.016 -6.583 -39.152 1.00 94.06 81 SER A N 1
ATOM 546 C CA . SER A 1 81 ? -16.894 -5.188 -39.568 1.00 94.06 81 SER A CA 1
ATOM 547 C C . SER A 1 81 ? -16.917 -4.229 -38.377 1.00 94.06 81 SER A C 1
ATOM 549 O O . SER A 1 81 ? -17.922 -4.105 -37.677 1.00 94.06 81 SER A O 1
ATOM 551 N N . SER A 1 82 ? -15.830 -3.478 -38.200 1.00 92.88 82 SER A N 1
ATOM 552 C CA . SER A 1 82 ? -15.658 -2.485 -37.133 1.00 92.88 82 SER A CA 1
ATOM 553 C C . SER A 1 82 ? -16.157 -1.084 -37.509 1.00 92.88 82 SER A C 1
ATOM 555 O O . SER A 1 82 ? -15.777 -0.098 -36.876 1.00 92.88 82 SER A O 1
ATOM 557 N N . THR A 1 83 ? -17.011 -0.964 -38.535 1.00 95.06 83 THR A N 1
ATOM 558 C CA . THR A 1 83 ? -17.577 0.322 -38.963 1.00 95.06 83 THR A CA 1
ATOM 559 C C . THR A 1 83 ? -18.225 1.041 -37.778 1.00 95.06 83 THR A C 1
ATOM 561 O O . THR A 1 83 ? -19.024 0.459 -37.037 1.00 95.06 83 THR A O 1
ATOM 564 N N . ILE A 1 84 ? -17.878 2.317 -37.602 1.00 90.25 84 ILE A N 1
ATOM 565 C CA . ILE A 1 84 ? -18.453 3.173 -36.561 1.00 90.25 84 ILE A CA 1
ATOM 566 C C . ILE A 1 84 ? -19.961 3.366 -36.786 1.00 90.25 84 ILE A C 1
ATOM 568 O O . ILE A 1 84 ? -20.483 3.186 -37.892 1.00 90.25 84 ILE A O 1
ATOM 572 N N . SER A 1 85 ? -20.683 3.727 -35.726 1.00 91.88 85 SER A N 1
ATOM 573 C CA . SER A 1 85 ? -22.134 3.970 -35.785 1.00 91.88 85 SER A CA 1
ATOM 574 C C . SER A 1 85 ? -22.951 2.760 -36.269 1.00 91.88 85 SER A C 1
ATOM 576 O O . SER A 1 85 ? -23.942 2.913 -36.981 1.00 91.88 85 SER A O 1
ATOM 578 N N . ARG A 1 86 ? -22.514 1.545 -35.917 1.00 96.62 86 ARG A N 1
ATOM 579 C CA . ARG A 1 86 ? -23.282 0.293 -36.050 1.00 96.62 86 ARG A CA 1
ATOM 580 C C . ARG A 1 86 ? -23.684 -0.207 -34.671 1.00 96.62 86 ARG A C 1
ATOM 582 O O . ARG A 1 86 ? -22.949 0.034 -33.718 1.00 96.62 86 ARG A O 1
ATOM 589 N N . ALA A 1 87 ? -24.800 -0.921 -34.558 1.00 96.75 87 ALA A N 1
ATOM 590 C CA . ALA A 1 87 ? -25.387 -1.293 -33.269 1.00 96.75 87 ALA A CA 1
ATOM 591 C C . ALA A 1 87 ? -24.390 -1.982 -32.319 1.00 96.75 87 ALA A C 1
ATOM 593 O O . ALA A 1 87 ? -24.203 -1.528 -31.188 1.00 96.75 87 ALA A O 1
ATOM 594 N N . ALA A 1 88 ? -23.693 -3.023 -32.788 1.00 95.62 88 ALA A N 1
ATOM 595 C CA . ALA A 1 88 ? -22.685 -3.712 -31.981 1.00 95.62 88 ALA A CA 1
ATOM 596 C C . ALA A 1 88 ? -21.452 -2.833 -31.709 1.00 95.62 88 ALA A C 1
ATOM 598 O O . ALA A 1 88 ? -20.995 -2.775 -30.571 1.00 95.62 88 ALA A O 1
ATOM 599 N N . THR A 1 89 ? -20.945 -2.101 -32.709 1.00 95.81 89 THR A N 1
ATOM 600 C CA . THR A 1 89 ? -19.784 -1.206 -32.543 1.00 95.81 89 THR A CA 1
ATOM 601 C C . THR A 1 89 ? -20.058 -0.107 -31.517 1.00 95.81 89 THR A C 1
ATOM 603 O O . THR A 1 89 ? -19.215 0.165 -30.671 1.00 95.81 89 THR A O 1
ATOM 606 N N . MET A 1 90 ? -21.253 0.490 -31.540 1.00 96.25 90 MET A N 1
ATOM 607 C CA . MET A 1 90 ? -21.673 1.506 -30.573 1.00 96.25 90 MET A CA 1
ATOM 608 C C . MET A 1 90 ? -21.788 0.929 -29.164 1.00 96.25 90 MET A C 1
ATOM 610 O O . MET A 1 90 ? -21.297 1.536 -28.217 1.00 96.25 90 MET A O 1
ATOM 614 N N . ALA A 1 91 ? -22.393 -0.254 -29.025 1.00 96.88 91 ALA A N 1
ATOM 615 C CA . ALA A 1 91 ? -22.519 -0.900 -27.726 1.00 96.88 91 ALA A CA 1
ATOM 616 C C . ALA A 1 91 ? -21.161 -1.320 -27.143 1.00 96.88 91 ALA A C 1
ATOM 618 O O . ALA A 1 91 ? -20.944 -1.148 -25.949 1.00 96.88 91 ALA A O 1
ATOM 619 N N . ARG A 1 92 ? -20.231 -1.800 -27.982 1.00 95.50 92 ARG A N 1
ATOM 620 C CA . ARG A 1 92 ? -18.858 -2.149 -27.579 1.00 95.50 92 ARG A CA 1
ATOM 621 C C . ARG A 1 92 ? -17.980 -0.932 -27.272 1.00 95.50 92 ARG A C 1
ATOM 623 O O . ARG A 1 92 ? -17.044 -1.060 -26.494 1.00 95.50 92 ARG A O 1
ATOM 630 N N . ALA A 1 93 ? -18.250 0.216 -27.894 1.00 94.50 93 ALA A N 1
ATOM 631 C CA . ALA A 1 93 ? -17.504 1.457 -27.674 1.00 94.50 93 ALA A CA 1
ATOM 632 C C . ALA A 1 93 ? -17.963 2.231 -26.426 1.00 94.50 93 ALA A C 1
ATOM 634 O O . ALA A 1 93 ? -17.276 3.158 -25.990 1.00 94.50 93 ALA A O 1
ATOM 635 N N . TYR A 1 94 ? -19.121 1.888 -25.858 1.00 94.81 94 TYR A N 1
ATOM 636 C CA . TYR A 1 94 ? -19.609 2.517 -24.640 1.00 94.81 94 TYR A CA 1
ATOM 637 C C . TYR A 1 94 ? -18.723 2.138 -23.443 1.00 94.81 94 TYR A C 1
ATOM 639 O O . TYR A 1 94 ? -18.504 0.960 -23.184 1.00 94.81 94 TYR A O 1
ATOM 647 N N . ASN A 1 95 ? -18.228 3.145 -22.711 1.00 91.12 95 ASN A N 1
ATOM 648 C CA . ASN A 1 95 ? -17.323 2.983 -21.563 1.00 91.12 95 ASN A CA 1
ATOM 649 C C . ASN A 1 95 ? -17.944 3.496 -20.246 1.00 91.12 95 ASN A C 1
ATOM 651 O O . ASN A 1 95 ? -17.293 4.173 -19.445 1.00 91.12 95 ASN A O 1
ATOM 655 N N . GLY A 1 96 ? -19.239 3.233 -20.034 1.00 86.56 96 GLY A N 1
ATOM 656 C CA . GLY A 1 96 ? -19.950 3.621 -18.811 1.00 86.56 96 GLY A CA 1
ATOM 657 C C . GLY A 1 96 ? -19.283 3.062 -17.554 1.00 86.56 96 GLY A C 1
ATOM 658 O O . GLY A 1 96 ? -18.915 1.887 -17.523 1.00 86.56 96 GLY A O 1
ATOM 659 N N . GLY A 1 97 ? -19.085 3.910 -16.539 1.00 84.75 97 GLY A N 1
ATOM 660 C CA . GLY A 1 97 ? -18.394 3.539 -15.297 1.00 84.75 97 GLY A CA 1
ATOM 661 C C . GLY A 1 97 ? -16.902 3.215 -15.461 1.00 84.75 97 GLY A C 1
ATOM 662 O O . GLY A 1 97 ? -16.316 2.630 -14.557 1.00 84.75 97 GLY A O 1
ATOM 663 N N . GLY A 1 98 ? -16.284 3.560 -16.601 1.00 87.38 98 GLY A N 1
ATOM 664 C CA . GLY A 1 98 ? -14.889 3.215 -16.906 1.00 87.38 98 GLY A CA 1
ATOM 665 C C . GLY A 1 98 ? -14.681 1.754 -17.325 1.00 87.38 98 GLY A C 1
ATOM 666 O O . GLY A 1 98 ? -13.551 1.273 -17.313 1.00 87.38 98 GLY A O 1
ATOM 667 N N . LEU A 1 99 ? -15.757 1.041 -17.675 1.00 87.75 99 LEU A N 1
ATOM 668 C CA . LEU A 1 99 ? -15.745 -0.386 -18.007 1.00 87.75 99 LEU A CA 1
ATOM 669 C C . LEU A 1 99 ? -15.880 -0.599 -19.517 1.00 87.75 99 LEU A C 1
ATOM 671 O O . LEU A 1 99 ? -16.669 0.086 -20.156 1.00 87.75 99 LEU A O 1
ATOM 675 N N . SER A 1 100 ? -15.155 -1.567 -20.078 1.00 88.69 100 SER A N 1
ATOM 676 C CA . SER A 1 100 ? -15.078 -1.836 -21.529 1.00 88.69 100 SER A CA 1
ATOM 677 C C . SER A 1 100 ? -15.817 -3.109 -21.976 1.00 88.69 100 SER A C 1
ATOM 679 O O . SER A 1 100 ? -15.727 -3.538 -23.131 1.00 88.69 100 SER A O 1
ATOM 681 N N . ASP A 1 101 ? -16.553 -3.738 -21.059 1.00 90.88 101 ASP A N 1
ATOM 682 C CA . ASP A 1 101 ? -17.256 -5.010 -21.238 1.00 90.88 101 ASP A CA 1
ATOM 683 C C . ASP A 1 101 ? -18.737 -4.845 -21.635 1.00 90.88 101 ASP A C 1
ATOM 685 O O . ASP A 1 101 ? -19.516 -5.786 -21.496 1.00 90.88 101 ASP A O 1
ATOM 689 N N . TRP A 1 102 ? -19.131 -3.675 -22.150 1.00 97.00 102 TRP A N 1
ATOM 690 C CA . TRP A 1 102 ? -20.473 -3.405 -22.682 1.00 97.00 102 TRP A CA 1
ATOM 691 C C . TRP A 1 102 ? -20.690 -4.040 -24.060 1.00 97.00 102 TRP A C 1
ATOM 693 O O . TRP A 1 102 ? -19.753 -4.145 -24.852 1.00 97.00 102 TRP A O 1
ATOM 703 N N . TYR A 1 103 ? -21.919 -4.480 -24.354 1.00 98.00 103 TYR A N 1
ATOM 704 C CA . TYR A 1 103 ? -22.278 -5.168 -25.600 1.00 98.00 103 TYR A CA 1
ATOM 705 C C . TYR A 1 103 ? -23.763 -5.039 -25.971 1.00 98.00 103 TYR A C 1
ATOM 707 O O . TYR A 1 103 ? -24.589 -4.593 -25.176 1.00 98.00 103 TYR A O 1
ATOM 715 N N . LEU A 1 104 ? -24.102 -5.418 -27.209 1.00 97.88 104 LEU A N 1
ATOM 716 C CA . LEU A 1 104 ? -25.479 -5.473 -27.701 1.00 97.88 104 LEU A CA 1
ATOM 717 C C . LEU A 1 104 ? -26.144 -6.781 -27.208 1.00 97.88 104 LEU A C 1
ATOM 719 O O . LEU A 1 104 ? -25.595 -7.863 -27.453 1.00 97.88 104 LEU A O 1
ATOM 723 N N . PRO A 1 105 ? -27.303 -6.722 -26.525 1.00 97.44 105 PRO A N 1
ATOM 724 C CA . PRO A 1 105 ? -27.924 -7.883 -25.880 1.00 97.44 105 PRO A CA 1
ATOM 725 C C . PRO A 1 105 ? -28.300 -8.974 -26.883 1.00 97.44 105 PRO A C 1
ATOM 727 O O . PRO A 1 105 ? -28.727 -8.661 -27.991 1.00 97.44 105 PRO A O 1
ATOM 730 N N . SER A 1 106 ? -28.194 -10.250 -26.512 1.00 97.31 106 SER A N 1
ATOM 731 C CA . SER A 1 106 ? -28.815 -11.350 -27.262 1.00 97.31 106 SER A CA 1
ATOM 732 C C . SER A 1 106 ? -30.346 -11.244 -27.241 1.00 97.31 106 SER A C 1
ATOM 734 O O . SER A 1 106 ? -30.920 -10.460 -26.479 1.00 97.31 106 SER A O 1
ATOM 736 N N . ALA A 1 107 ? -31.030 -12.041 -28.066 1.00 94.81 107 ALA A N 1
ATOM 737 C CA . ALA A 1 107 ? -32.491 -12.070 -28.100 1.00 94.81 107 ALA A CA 1
ATOM 738 C C . ALA A 1 107 ? -33.114 -12.339 -26.717 1.00 94.81 107 ALA A C 1
ATOM 740 O O . ALA A 1 107 ? -34.014 -11.611 -26.303 1.00 94.81 107 ALA A O 1
ATOM 741 N N . GLU A 1 108 ? -32.598 -13.311 -25.962 1.00 94.88 108 GLU A N 1
ATOM 742 C CA . GLU A 1 108 ? -33.109 -13.624 -24.624 1.00 94.88 108 GLU A CA 1
ATOM 743 C C . GLU A 1 108 ? -32.712 -12.566 -23.581 1.00 94.88 108 GLU A C 1
ATOM 745 O O . GLU A 1 108 ? -33.508 -12.248 -22.702 1.00 94.88 108 GLU A O 1
ATOM 750 N N . GLU A 1 109 ? -31.525 -11.957 -23.683 1.00 96.25 109 GLU A N 1
ATOM 751 C CA . GLU A 1 109 ? -31.124 -10.858 -22.788 1.00 96.25 109 GLU A CA 1
ATOM 752 C C . GLU A 1 109 ? -32.003 -9.619 -22.990 1.00 96.25 109 GLU A C 1
ATOM 754 O O . GLU A 1 109 ? -32.421 -8.986 -22.020 1.00 96.25 109 GLU A O 1
ATOM 759 N N . MET A 1 110 ? -32.357 -9.308 -24.239 1.00 93.19 110 MET A N 1
ATOM 760 C CA . MET A 1 110 ? -33.278 -8.218 -24.550 1.00 93.19 110 MET A CA 1
ATOM 761 C C . MET A 1 110 ? -34.724 -8.558 -24.156 1.00 93.19 110 MET A C 1
ATOM 763 O O . MET A 1 110 ? -35.491 -7.679 -23.760 1.00 93.19 110 MET A O 1
ATOM 767 N N . ARG A 1 111 ? -35.110 -9.838 -24.177 1.00 92.50 111 ARG A N 1
ATOM 768 C CA . ARG A 1 111 ? -36.399 -10.282 -23.626 1.00 92.50 111 ARG A CA 1
ATOM 769 C C . ARG A 1 111 ? -36.473 -10.080 -22.107 1.00 92.50 111 ARG A C 1
ATOM 771 O O . ARG A 1 111 ? -37.515 -9.677 -21.593 1.00 92.50 111 ARG A O 1
ATOM 778 N N . GLN A 1 112 ? -35.368 -10.258 -21.375 1.00 93.75 112 GLN A N 1
ATOM 779 C CA . GLN A 1 112 ? -35.309 -9.906 -19.946 1.00 93.75 112 GLN A CA 1
ATOM 780 C C . GLN A 1 112 ? -35.457 -8.397 -19.714 1.00 93.75 112 GLN A C 1
ATOM 782 O O . GLN A 1 112 ? -36.094 -7.987 -18.743 1.00 93.75 112 GLN A O 1
ATOM 787 N N . VAL A 1 113 ? -34.932 -7.570 -20.624 1.00 89.94 113 VAL A N 1
ATOM 788 C CA . VAL A 1 113 ? -35.163 -6.119 -20.608 1.00 89.94 113 VAL A CA 1
ATOM 789 C C . VAL A 1 113 ? -36.658 -5.797 -20.754 1.00 89.94 113 VAL A C 1
ATOM 791 O O . VAL A 1 113 ? -37.165 -4.997 -19.972 1.00 89.94 113 VAL A O 1
ATOM 794 N N . TYR A 1 114 ? -37.386 -6.462 -21.664 1.00 89.50 114 TYR A N 1
ATOM 795 C CA . TYR A 1 114 ? -38.855 -6.366 -21.758 1.00 89.50 114 TYR A CA 1
ATOM 796 C C . TYR A 1 114 ? -39.535 -6.726 -20.424 1.00 89.50 114 TYR A C 1
ATOM 798 O O . TYR A 1 114 ? -40.293 -5.924 -19.875 1.00 89.50 114 TYR A O 1
ATOM 806 N N . LEU A 1 115 ? -39.206 -7.889 -19.849 1.00 91.38 115 LEU A N 1
ATOM 807 C CA . LEU A 1 115 ? -39.810 -8.371 -18.597 1.00 91.38 115 LEU A CA 1
ATOM 808 C C . LEU A 1 115 ? -39.548 -7.454 -17.392 1.00 91.38 115 LEU A C 1
ATOM 810 O O . LEU A 1 115 ? -40.267 -7.529 -16.393 1.00 91.38 115 LEU A O 1
ATOM 814 N N . LYS A 1 116 ? -38.492 -6.634 -17.448 1.00 92.31 116 LYS A N 1
ATOM 815 C CA . LYS A 1 116 ? -38.020 -5.786 -16.343 1.00 92.31 116 LYS A CA 1
ATOM 816 C C . LYS A 1 116 ? -37.973 -4.305 -16.700 1.00 92.31 116 LYS A C 1
ATOM 818 O O . LYS A 1 116 ? -37.345 -3.528 -15.980 1.00 92.31 116 LYS A O 1
ATOM 823 N N . ARG A 1 117 ? -38.699 -3.892 -17.742 1.00 88.19 117 ARG A N 1
ATOM 824 C CA . ARG A 1 117 ? -38.774 -2.501 -18.209 1.00 88.19 117 ARG A CA 1
ATOM 825 C C . ARG A 1 117 ? -39.078 -1.521 -17.078 1.00 88.19 117 ARG A C 1
ATOM 827 O O . ARG A 1 117 ? -38.365 -0.535 -16.927 1.00 88.19 117 ARG A O 1
ATOM 834 N N . ASP A 1 118 ? -40.081 -1.815 -16.251 1.00 88.12 118 ASP A N 1
ATOM 835 C CA . ASP A 1 118 ? -40.487 -0.922 -15.154 1.00 88.12 118 ASP A CA 1
ATOM 836 C C . ASP A 1 118 ? -39.409 -0.813 -14.063 1.00 88.12 118 ASP A C 1
ATOM 838 O O . ASP A 1 118 ? -39.279 0.218 -13.412 1.00 88.12 118 ASP A O 1
ATOM 842 N N . THR A 1 119 ? -38.583 -1.851 -13.896 1.00 87.56 119 THR A N 1
ATOM 843 C CA . THR A 1 119 ? -37.423 -1.840 -12.988 1.00 87.56 119 THR A CA 1
ATOM 844 C C . THR A 1 119 ? -36.260 -1.009 -13.540 1.00 87.56 119 THR A C 1
ATOM 846 O O . THR A 1 119 ? -35.484 -0.444 -12.772 1.00 87.56 119 THR A O 1
ATOM 849 N N . ILE A 1 120 ? -36.131 -0.924 -14.866 1.00 88.44 120 ILE A N 1
ATOM 850 C CA . ILE A 1 120 ? -35.137 -0.082 -15.543 1.00 88.44 120 ILE A CA 1
ATOM 851 C C . ILE A 1 120 ? -35.596 1.386 -15.529 1.00 88.44 120 ILE A C 1
ATOM 853 O O . ILE A 1 120 ? -34.800 2.278 -15.250 1.00 88.44 120 ILE A O 1
ATOM 857 N N . GLY A 1 121 ? -36.886 1.637 -15.770 1.00 83.19 121 GLY A N 1
ATOM 858 C CA . GLY A 1 121 ? -37.553 2.922 -15.532 1.00 83.19 121 GLY A CA 1
ATOM 859 C C . GLY A 1 121 ? -37.369 4.001 -16.607 1.00 83.19 121 GLY A C 1
ATOM 860 O O . GLY A 1 121 ? -37.968 5.064 -16.485 1.00 83.19 121 GLY A O 1
ATOM 861 N N . TYR A 1 122 ? -36.572 3.759 -17.653 1.00 82.56 122 TYR A N 1
ATOM 862 C CA . TYR A 1 122 ? -36.264 4.764 -18.690 1.00 82.56 122 TYR A CA 1
ATOM 863 C C . TYR A 1 122 ? -36.244 4.227 -20.130 1.00 82.56 122 TYR A C 1
ATOM 865 O O . TYR A 1 122 ? -35.708 4.883 -21.024 1.00 82.56 122 TYR A O 1
ATOM 873 N N . LEU A 1 123 ? -36.794 3.035 -20.373 1.00 82.12 123 LEU A N 1
ATOM 874 C CA . LEU A 1 123 ? -36.898 2.483 -21.725 1.00 82.12 123 LEU A CA 1
ATOM 875 C C . LEU A 1 123 ? -38.250 2.846 -22.355 1.00 82.12 123 LEU A C 1
ATOM 877 O O . LEU A 1 123 ? -39.282 2.469 -21.791 1.00 82.12 123 LEU A O 1
ATOM 881 N N . PRO A 1 124 ? -38.266 3.561 -23.494 1.00 78.81 124 PRO A N 1
ATOM 882 C CA . PRO A 1 124 ? -39.498 3.933 -24.178 1.00 78.81 124 PRO A CA 1
ATOM 883 C C . PRO A 1 124 ? -40.233 2.706 -24.756 1.00 78.81 124 PRO A C 1
ATOM 885 O O . PRO A 1 124 ? -39.630 1.670 -25.040 1.00 78.81 124 PRO A O 1
ATOM 888 N N . CYS A 1 125 ? -41.561 2.819 -24.876 1.00 79.88 125 CYS A N 1
ATOM 889 C CA . CYS A 1 125 ? -42.482 1.726 -25.232 1.00 79.88 125 CYS A CA 1
ATOM 890 C C . CYS A 1 125 ? -42.964 1.738 -26.688 1.00 79.88 125 CYS A C 1
ATOM 892 O O . CYS A 1 125 ? -43.859 0.974 -27.032 1.00 79.88 125 CYS A O 1
ATOM 894 N N . ASP A 1 126 ? -42.467 2.642 -27.513 1.00 78.88 126 ASP A N 1
ATOM 895 C CA . ASP A 1 126 ? -42.998 2.912 -28.845 1.00 78.88 126 ASP A CA 1
ATOM 896 C C . ASP A 1 126 ? -42.276 2.140 -29.958 1.00 78.88 126 ASP A C 1
ATOM 898 O O . ASP A 1 126 ? -42.750 2.135 -31.094 1.00 78.88 126 ASP A O 1
ATOM 902 N N . GLU A 1 127 ? -41.133 1.506 -29.669 1.00 85.44 127 GLU A N 1
ATOM 903 C CA . GLU A 1 127 ? -40.177 1.149 -30.716 1.00 85.44 127 GLU A CA 1
ATOM 904 C C . GLU A 1 127 ? -39.353 -0.130 -30.472 1.00 85.44 127 GLU A C 1
ATOM 906 O O . GLU A 1 127 ? -39.237 -0.654 -29.363 1.00 85.44 127 GLU A O 1
ATOM 911 N N . TRP A 1 128 ? -38.760 -0.648 -31.555 1.00 91.44 128 TRP A N 1
ATOM 912 C CA . TRP A 1 128 ? -38.032 -1.923 -31.570 1.00 91.44 128 TRP A CA 1
ATOM 913 C C . TRP A 1 128 ? -36.519 -1.766 -31.381 1.00 91.44 128 TRP A C 1
ATOM 915 O O . TRP A 1 128 ? -35.867 -0.964 -32.059 1.00 91.44 128 TRP A O 1
ATOM 925 N N . TYR A 1 129 ? -35.956 -2.615 -30.521 1.00 93.69 129 TYR A N 1
ATOM 926 C CA . TYR A 1 129 ? -34.538 -2.625 -30.175 1.00 93.69 129 TYR A CA 1
ATOM 927 C C . TYR A 1 129 ? -33.782 -3.759 -30.849 1.00 93.69 129 TYR A C 1
ATOM 929 O O . TYR A 1 129 ? -34.248 -4.902 -30.897 1.00 93.69 129 TYR A O 1
ATOM 937 N N . SER A 1 130 ? -32.581 -3.434 -31.321 1.00 96.00 130 SER A N 1
ATOM 938 C CA . SER A 1 130 ? -31.643 -4.398 -31.878 1.00 96.00 130 SER A CA 1
ATOM 939 C C . SER A 1 130 ? -31.145 -5.376 -30.830 1.00 96.00 130 SER A C 1
ATOM 941 O O . SER A 1 130 ? -30.707 -4.981 -29.751 1.00 96.00 130 SER A O 1
ATOM 943 N N . THR A 1 131 ? -31.127 -6.652 -31.203 1.00 97.19 131 THR A N 1
ATOM 944 C CA . THR A 1 131 ? -30.395 -7.699 -30.486 1.00 97.19 131 THR A CA 1
ATOM 945 C C . THR A 1 131 ? -29.155 -8.083 -31.289 1.00 97.19 131 THR A C 1
ATOM 947 O O . THR A 1 131 ? -29.093 -7.841 -32.493 1.00 97.19 131 THR A O 1
ATOM 950 N N . SER A 1 132 ? -28.162 -8.698 -30.661 1.00 97.44 132 SER A N 1
ATOM 951 C CA . SER A 1 132 ? -26.969 -9.234 -31.319 1.00 97.44 132 SER A CA 1
ATOM 952 C C . SER A 1 132 ? -27.191 -10.604 -31.961 1.00 97.44 132 SER A C 1
ATOM 954 O O . SER A 1 132 ? -26.265 -11.137 -32.563 1.00 97.44 132 SER A O 1
ATOM 956 N N . THR A 1 133 ? -28.393 -11.178 -31.858 1.00 97.69 133 THR A N 1
ATOM 957 C CA . THR A 1 133 ? -28.697 -12.498 -32.413 1.00 97.69 133 THR A CA 1
ATOM 958 C C . THR A 1 133 ? -29.047 -12.390 -33.899 1.00 97.69 133 THR A C 1
ATOM 960 O O . THR A 1 133 ? -30.046 -11.781 -34.288 1.00 97.69 133 THR A O 1
ATOM 963 N N . GLU A 1 134 ? -28.219 -13.002 -34.740 1.00 97.50 134 GLU A N 1
ATOM 964 C CA . GLU A 1 134 ? -28.421 -13.113 -36.183 1.00 97.50 134 GLU A CA 1
ATOM 965 C C . GLU A 1 134 ? -29.565 -14.081 -36.516 1.00 97.50 134 GLU A C 1
ATOM 967 O O . GLU A 1 134 ? -29.649 -15.168 -35.941 1.00 97.50 134 GLU A O 1
ATOM 972 N N . PHE A 1 135 ? -30.407 -13.720 -37.489 1.00 95.81 135 PHE A N 1
ATOM 973 C CA . PHE A 1 135 ? -31.365 -14.649 -38.092 1.00 95.81 135 PHE A CA 1
ATOM 974 C C . PHE A 1 135 ? -30.718 -15.346 -39.296 1.00 95.81 135 PHE A C 1
ATOM 976 O O . PHE A 1 135 ? -30.522 -16.564 -39.304 1.00 95.81 135 PHE A O 1
ATOM 983 N N . ASP A 1 136 ? -30.285 -14.559 -40.282 1.00 95.44 136 ASP A N 1
ATOM 984 C CA . ASP A 1 136 ? -29.607 -15.038 -41.484 1.00 95.44 136 ASP A CA 1
ATOM 985 C C . ASP A 1 136 ? -28.646 -13.980 -42.068 1.00 95.44 136 ASP A C 1
ATOM 987 O O . ASP A 1 136 ? -28.195 -13.066 -41.377 1.00 95.44 136 ASP A O 1
ATOM 991 N N . ALA A 1 137 ? -28.284 -14.117 -43.346 1.00 95.69 137 ALA A N 1
ATOM 992 C CA . ALA A 1 137 ? -27.381 -13.192 -44.019 1.00 95.69 137 ALA A CA 1
ATOM 993 C C . ALA A 1 137 ? -27.898 -11.744 -44.077 1.00 95.69 137 ALA A C 1
ATOM 995 O O . ALA A 1 137 ? -27.075 -10.829 -44.049 1.00 95.69 137 ALA A O 1
ATOM 996 N N . ASN A 1 138 ? -29.218 -11.546 -44.103 1.00 96.31 138 ASN A N 1
ATOM 997 C CA . ASN A 1 138 ? -29.884 -10.262 -44.322 1.00 96.31 138 ASN A CA 1
ATOM 998 C C . ASN A 1 138 ? -30.638 -9.744 -43.093 1.00 96.31 138 ASN A C 1
ATOM 1000 O O . ASN A 1 138 ? -30.883 -8.541 -43.011 1.00 96.31 138 ASN A O 1
ATOM 1004 N N . TYR A 1 139 ? -31.005 -10.615 -42.150 1.00 97.19 139 TYR A N 1
ATOM 1005 C CA . TYR A 1 139 ? -31.881 -10.275 -41.028 1.00 97.19 139 TYR A CA 1
ATOM 1006 C C . TYR A 1 139 ? -31.257 -10.568 -39.657 1.00 97.19 139 TYR A C 1
ATOM 1008 O O . TYR A 1 139 ? -30.437 -11.477 -39.493 1.00 97.19 139 TYR A O 1
ATOM 1016 N N . HIS A 1 140 ? -31.692 -9.816 -38.646 1.00 96.94 140 HIS A N 1
ATOM 1017 C CA . HIS A 1 140 ? -31.365 -10.037 -37.236 1.00 96.94 140 HIS A CA 1
ATOM 1018 C C . HIS A 1 140 ? -32.611 -9.908 -36.356 1.00 96.94 140 HIS A C 1
ATOM 1020 O O . HIS A 1 140 ? -33.603 -9.299 -36.764 1.00 96.94 140 HIS A O 1
ATOM 1026 N N . TYR A 1 141 ? -32.559 -10.462 -35.146 1.00 97.25 141 TYR A N 1
ATOM 1027 C CA . TYR A 1 141 ? -33.683 -10.400 -34.218 1.00 97.25 141 TYR A CA 1
ATOM 1028 C C . TYR A 1 141 ? -33.811 -9.031 -33.544 1.00 97.25 141 TYR A C 1
ATOM 1030 O O . TYR A 1 141 ? -32.817 -8.386 -33.181 1.00 97.25 141 TYR A O 1
ATOM 1038 N N . LEU A 1 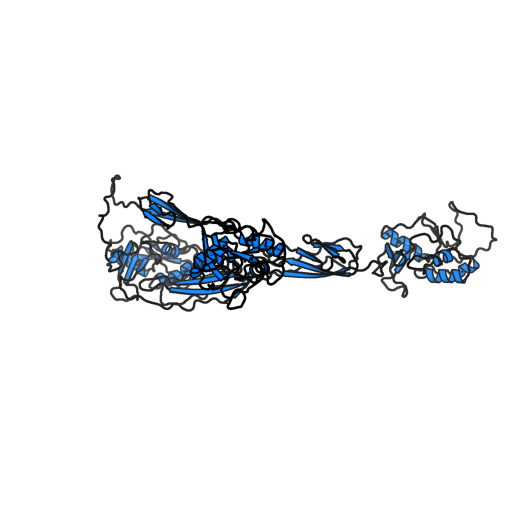142 ? -35.062 -8.638 -33.326 1.00 94.50 142 LEU A N 1
ATOM 1039 C CA . LEU A 1 142 ? -35.494 -7.464 -32.588 1.00 94.50 142 LEU A CA 1
ATOM 1040 C C . LEU A 1 142 ? -36.411 -7.860 -31.440 1.00 94.50 142 LEU A C 1
ATOM 1042 O O . LEU A 1 142 ? -37.177 -8.820 -31.541 1.00 94.50 142 LEU A O 1
ATOM 1046 N N . GLN A 1 143 ? -36.401 -7.040 -30.397 1.00 92.88 143 GLN A N 1
ATOM 1047 C CA . GLN A 1 143 ? -37.316 -7.167 -29.274 1.00 92.88 143 GLN A CA 1
ATOM 1048 C C . GLN A 1 143 ? -37.942 -5.810 -28.962 1.00 92.88 143 GLN A C 1
ATOM 1050 O O . GLN A 1 143 ? -37.253 -4.791 -28.870 1.00 92.88 143 GLN A O 1
ATOM 1055 N N . HIS A 1 144 ? -39.260 -5.799 -28.794 1.00 90.06 144 HIS A N 1
ATOM 1056 C CA . HIS A 1 144 ? -39.986 -4.620 -28.352 1.00 90.06 144 HIS A CA 1
ATOM 1057 C C . HIS A 1 144 ? -40.009 -4.584 -26.811 1.00 90.06 144 HIS A C 1
ATOM 1059 O O . HIS A 1 144 ? -40.366 -5.598 -26.201 1.00 90.06 144 HIS A O 1
ATOM 1065 N N . PRO A 1 145 ? -39.698 -3.456 -26.143 1.00 84.44 145 PRO A N 1
ATOM 1066 C CA . PRO A 1 145 ? -39.667 -3.369 -24.678 1.00 84.44 145 PRO A CA 1
ATOM 1067 C C . PRO A 1 145 ? -41.028 -3.538 -23.999 1.00 84.44 145 PRO A C 1
ATOM 1069 O O . PRO A 1 145 ? -41.096 -3.585 -22.772 1.00 84.44 145 PRO A O 1
ATOM 1072 N N . CYS A 1 146 ? -42.122 -3.605 -24.771 1.00 84.06 146 CYS A N 1
ATOM 1073 C CA . CYS A 1 146 ? -43.496 -3.692 -24.254 1.00 84.06 146 CYS A CA 1
ATOM 1074 C C . CYS A 1 146 ? -44.343 -4.797 -24.918 1.00 84.06 146 CYS A C 1
ATOM 1076 O O . CYS A 1 146 ? -45.531 -4.895 -24.630 1.00 84.06 146 CYS A O 1
ATOM 1078 N N . GLN A 1 147 ? -43.749 -5.647 -25.769 1.00 86.12 147 GLN A N 1
ATOM 1079 C CA . GLN A 1 147 ? -44.420 -6.811 -26.372 1.00 86.12 147 GLN A CA 1
ATOM 1080 C C . GLN A 1 147 ? -43.503 -8.033 -26.269 1.00 86.12 147 GLN A C 1
ATOM 1082 O O . GLN A 1 147 ? -42.365 -7.945 -26.709 1.00 86.12 147 GLN A O 1
ATOM 1087 N N . ASP A 1 148 ? -43.978 -9.175 -25.763 1.00 85.31 148 ASP A N 1
ATOM 1088 C CA . ASP A 1 148 ? -43.182 -10.421 -25.654 1.00 85.31 148 ASP A CA 1
ATOM 1089 C C . ASP A 1 148 ? -43.105 -11.200 -26.983 1.00 85.31 148 ASP A C 1
ATOM 1091 O O . ASP A 1 148 ? -43.118 -12.428 -27.017 1.00 85.31 148 ASP A O 1
ATOM 1095 N N . THR A 1 149 ? -43.113 -10.489 -28.110 1.00 82.81 149 THR A N 1
ATOM 1096 C CA . THR A 1 149 ? -43.078 -11.083 -29.450 1.00 82.81 149 THR A CA 1
ATOM 1097 C C . THR A 1 149 ? -41.790 -10.666 -30.146 1.00 82.81 149 THR A C 1
ATOM 1099 O O . THR A 1 149 ? -41.719 -9.530 -30.625 1.00 82.81 149 THR A O 1
ATOM 1102 N N . PRO A 1 150 ? -40.766 -11.535 -30.214 1.00 82.56 150 PRO A N 1
ATOM 1103 C CA . PRO A 1 150 ? -39.586 -11.245 -31.012 1.00 82.56 150 PRO A CA 1
ATOM 1104 C C . PRO A 1 150 ? -39.968 -11.183 -32.495 1.00 82.56 150 PRO A C 1
ATOM 1106 O O . PRO A 1 150 ? -40.818 -11.937 -32.971 1.00 82.56 150 PRO A O 1
ATOM 1109 N N . THR A 1 151 ? -39.323 -10.289 -33.236 1.00 92.69 151 THR A N 1
ATOM 1110 C CA . THR A 1 151 ? -39.447 -10.189 -34.698 1.00 92.69 151 THR A CA 1
ATOM 1111 C C . THR A 1 151 ? -38.060 -10.065 -35.319 1.00 92.69 151 THR A C 1
ATOM 1113 O O . THR A 1 151 ? -37.055 -10.127 -34.611 1.00 92.69 151 THR A O 1
ATOM 1116 N N . TYR A 1 152 ? -37.977 -9.899 -36.633 1.00 93.88 152 TYR A N 1
ATOM 1117 C CA . TYR A 1 152 ? -36.725 -9.664 -37.342 1.00 93.88 152 TYR A CA 1
ATOM 1118 C C . TYR A 1 152 ? -36.802 -8.402 -38.203 1.00 93.88 152 TYR A C 1
ATOM 1120 O O . TYR A 1 152 ? -37.867 -8.013 -38.679 1.00 93.88 152 TYR A O 1
ATOM 1128 N N . ALA A 1 153 ? -35.657 -7.754 -38.395 1.00 94.81 153 ALA A N 1
ATOM 1129 C CA . ALA A 1 153 ? -35.493 -6.626 -39.307 1.00 94.81 153 ALA A CA 1
ATOM 1130 C C . ALA A 1 153 ? -34.242 -6.796 -40.159 1.00 94.81 153 ALA A C 1
ATOM 1132 O O . ALA A 1 153 ? -33.354 -7.591 -39.827 1.00 94.81 153 ALA A O 1
ATOM 1133 N N . GLY A 1 154 ? -34.200 -6.076 -41.281 1.00 96.25 154 GLY A N 1
ATOM 1134 C CA . GLY A 1 154 ? -33.037 -6.088 -42.153 1.00 96.25 154 GLY A CA 1
ATOM 1135 C C . GLY A 1 154 ? -31.837 -5.518 -41.408 1.00 96.25 154 GLY A C 1
ATOM 1136 O O . GLY A 1 154 ? -31.963 -4.545 -40.670 1.00 96.25 154 GLY A O 1
ATOM 1137 N N . LYS A 1 155 ? -30.647 -6.079 -41.615 1.00 96.44 155 LYS A N 1
ATOM 1138 C CA . LYS A 1 155 ? -29.421 -5.580 -40.973 1.00 96.44 155 LYS A CA 1
ATOM 1139 C C . LYS A 1 155 ? -29.062 -4.141 -41.391 1.00 96.44 155 LYS A C 1
ATOM 1141 O O . LYS A 1 155 ? -28.299 -3.478 -40.687 1.00 96.44 155 LYS A O 1
ATOM 1146 N N . TRP A 1 156 ? -29.643 -3.653 -42.491 1.00 94.19 156 TRP A N 1
ATOM 1147 C CA . TRP A 1 156 ? -29.576 -2.264 -42.963 1.00 94.19 156 TRP A CA 1
ATOM 1148 C C . TRP A 1 156 ? -30.482 -1.298 -42.175 1.00 94.19 156 TRP A C 1
ATOM 1150 O O . TRP A 1 156 ? -30.259 -0.089 -42.236 1.00 94.19 156 TRP A O 1
ATOM 1160 N N . ASP A 1 157 ? -31.504 -1.799 -41.473 1.00 95.12 157 ASP A N 1
ATOM 1161 C CA . ASP A 1 157 ? -32.534 -0.966 -40.848 1.00 95.12 157 ASP A CA 1
ATOM 1162 C C . ASP A 1 157 ? -32.000 -0.242 -39.607 1.00 95.12 157 ASP A C 1
ATOM 1164 O O . ASP A 1 157 ? -31.347 -0.828 -38.744 1.00 95.12 157 ASP A O 1
ATOM 1168 N N . ASN A 1 158 ? -32.355 1.035 -39.465 1.00 94.19 158 ASN A N 1
ATOM 1169 C CA . ASN A 1 158 ? -32.022 1.823 -38.281 1.00 94.19 158 ASN A CA 1
ATOM 1170 C C . ASN A 1 158 ? -32.915 1.435 -37.095 1.00 94.19 158 ASN A C 1
ATOM 1172 O O . ASN A 1 158 ? -34.104 1.769 -37.055 1.00 94.19 158 ASN A O 1
ATOM 1176 N N . ARG A 1 159 ? -32.327 0.776 -36.092 1.00 94.44 159 ARG A N 1
ATOM 1177 C CA . ARG A 1 159 ? -33.030 0.271 -34.900 1.00 94.44 159 ARG A CA 1
ATOM 1178 C C . ARG A 1 159 ? -32.358 0.738 -33.618 1.00 94.44 159 ARG A C 1
ATOM 1180 O O . ARG A 1 159 ? -31.161 1.023 -33.627 1.00 94.44 159 ARG A O 1
ATOM 1187 N N . TYR A 1 160 ? -33.129 0.855 -32.535 1.00 93.62 160 TYR A N 1
ATOM 1188 C CA . TYR A 1 160 ? -32.601 1.380 -31.276 1.00 93.62 160 TYR A CA 1
ATOM 1189 C C . TYR A 1 160 ? -31.543 0.465 -30.676 1.00 93.62 160 TYR A C 1
ATOM 1191 O O . TYR A 1 160 ? -31.654 -0.763 -30.706 1.00 93.62 160 TYR A O 1
ATOM 1199 N N . VAL A 1 161 ? -30.523 1.093 -30.104 1.00 94.94 161 VAL A N 1
ATOM 1200 C CA . VAL A 1 161 ? -29.388 0.424 -29.479 1.00 94.94 161 VAL A CA 1
ATOM 1201 C C . VAL A 1 161 ? -29.431 0.688 -27.982 1.00 94.94 161 VAL A C 1
ATOM 1203 O O . VAL A 1 161 ? -29.498 1.837 -27.554 1.00 94.94 161 VAL A O 1
ATOM 1206 N N . ARG A 1 162 ? -29.353 -0.375 -27.181 1.00 93.81 162 ARG A N 1
ATOM 1207 C CA . ARG A 1 162 ? -29.166 -0.282 -25.731 1.00 93.81 162 ARG A CA 1
ATOM 1208 C C . ARG A 1 162 ? -28.034 -1.219 -25.319 1.00 93.81 162 ARG A C 1
ATOM 1210 O O . ARG A 1 162 ? -28.208 -2.433 -25.420 1.00 93.81 162 ARG A O 1
ATOM 1217 N N . PRO A 1 163 ? -26.886 -0.690 -24.872 1.00 97.31 163 PRO A N 1
ATOM 1218 C CA . PRO A 1 163 ? -25.820 -1.521 -24.343 1.00 97.31 163 PRO A CA 1
ATOM 1219 C C . PRO A 1 163 ? -26.247 -2.168 -23.025 1.00 97.31 163 PRO A C 1
ATOM 1221 O O . PRO A 1 163 ? -26.875 -1.527 -22.174 1.00 97.31 163 PRO A O 1
ATOM 1224 N N . ILE A 1 164 ? -25.864 -3.426 -22.845 1.00 97.44 164 ILE A N 1
ATOM 1225 C CA . ILE A 1 164 ? -25.927 -4.128 -21.565 1.00 97.44 164 ILE A CA 1
ATOM 1226 C C . ILE A 1 164 ? -24.540 -4.666 -21.210 1.00 97.44 164 ILE A C 1
ATOM 1228 O O . ILE A 1 164 ? -23.667 -4.757 -22.075 1.00 97.44 164 ILE A O 1
ATOM 1232 N N . ARG A 1 165 ? -24.331 -5.040 -19.949 1.00 95.62 165 ARG A N 1
ATOM 1233 C CA . ARG A 1 165 ? -23.141 -5.793 -19.535 1.00 95.62 165 ARG A CA 1
ATOM 1234 C C . ARG A 1 165 ? -23.480 -6.877 -18.527 1.00 95.62 165 ARG A C 1
ATOM 1236 O O . ARG A 1 165 ? -24.409 -6.723 -17.733 1.00 95.62 165 ARG A O 1
ATOM 1243 N N . ALA A 1 166 ? -22.707 -7.962 -18.562 1.00 95.31 166 ALA A N 1
ATOM 1244 C CA . ALA A 1 166 ? -22.765 -9.034 -17.577 1.00 95.31 166 ALA A CA 1
ATOM 1245 C C . ALA A 1 166 ? -21.661 -8.854 -16.549 1.00 95.31 166 ALA A C 1
ATOM 1247 O O . ALA A 1 166 ? -20.520 -8.574 -16.902 1.00 95.31 166 ALA A O 1
ATOM 1248 N N . PHE A 1 167 ? -21.997 -9.053 -15.281 1.00 92.06 167 PHE A N 1
ATOM 1249 C CA . PHE A 1 167 ? -21.014 -8.995 -14.217 1.00 92.06 167 PHE A CA 1
ATOM 1250 C C . PHE A 1 167 ? -21.315 -9.998 -13.109 1.00 92.06 167 PHE A C 1
ATOM 1252 O O . PHE A 1 167 ? -22.435 -10.479 -12.908 1.00 92.06 167 PHE A O 1
ATOM 1259 N N . ALA A 1 168 ? -20.258 -10.322 -12.387 1.00 86.69 168 ALA A N 1
ATOM 1260 C CA . ALA A 1 168 ? -20.312 -10.915 -11.069 1.00 86.69 168 ALA A CA 1
ATOM 1261 C C . ALA A 1 168 ? -19.855 -9.826 -10.086 1.00 86.69 168 ALA A C 1
ATOM 1263 O O . ALA A 1 168 ? -19.138 -8.904 -10.488 1.00 86.69 168 ALA A O 1
ATOM 1264 N N . PRO A 1 169 ? -20.273 -9.873 -8.818 1.00 69.06 169 PRO A N 1
ATOM 1265 C CA . PRO A 1 169 ? -19.714 -8.965 -7.830 1.00 69.06 169 PRO A CA 1
ATOM 1266 C C . PRO A 1 169 ? -18.213 -9.271 -7.705 1.00 69.06 169 PRO A C 1
ATOM 1268 O O . PRO A 1 169 ? -17.811 -10.434 -7.683 1.00 69.06 169 PRO A O 1
ATOM 1271 N N . THR A 1 170 ? -17.377 -8.233 -7.656 1.00 57.88 170 THR A N 1
ATOM 1272 C CA . THR A 1 170 ? -15.909 -8.367 -7.556 1.00 57.88 170 THR A CA 1
ATOM 1273 C C . THR A 1 170 ? -15.444 -8.939 -6.215 1.00 57.88 170 THR A C 1
ATOM 1275 O O . THR A 1 170 ? -14.285 -9.310 -6.062 1.00 57.88 170 THR A O 1
ATOM 1278 N N . SER A 1 171 ? -16.363 -9.111 -5.275 1.00 49.66 171 SER A N 1
ATOM 1279 C CA . SER A 1 171 ? -16.304 -10.117 -4.229 1.00 49.66 171 SER A CA 1
ATOM 1280 C C . SER A 1 171 ? -17.744 -10.404 -3.807 1.00 49.66 171 SER A C 1
ATOM 1282 O O . SER A 1 171 ? -18.464 -9.512 -3.363 1.00 49.66 171 SER A O 1
ATOM 1284 N N . GLU A 1 172 ? -18.219 -11.643 -3.944 1.00 42.22 172 GLU A N 1
ATOM 1285 C CA . GLU A 1 172 ? -19.176 -12.070 -2.926 1.00 42.22 172 GLU A CA 1
ATOM 1286 C C . GLU A 1 172 ? -18.330 -12.338 -1.700 1.00 42.22 172 GLU A C 1
ATOM 1288 O O . GLU A 1 172 ? -17.510 -13.254 -1.715 1.00 42.22 172 GLU A O 1
ATOM 1293 N N . ALA A 1 173 ? -18.507 -11.528 -0.657 1.00 40.91 173 ALA A N 1
ATOM 1294 C CA . ALA A 1 173 ? -18.101 -11.936 0.672 1.00 40.91 173 ALA A CA 1
ATOM 1295 C C . ALA A 1 173 ? -18.610 -13.368 0.864 1.00 40.91 173 ALA A C 1
ATOM 1297 O O . ALA A 1 173 ? -19.822 -13.601 0.876 1.00 40.91 173 ALA A O 1
ATOM 1298 N N . THR A 1 174 ? -17.699 -14.341 0.962 1.00 48.38 174 THR A N 1
ATOM 1299 C CA . THR A 1 174 ? -18.106 -15.656 1.447 1.00 48.38 174 THR A CA 1
ATOM 1300 C C . THR A 1 174 ? -18.772 -15.409 2.805 1.00 48.38 174 THR A C 1
ATOM 1302 O O . THR A 1 174 ? -18.197 -14.709 3.641 1.00 48.38 174 THR A O 1
ATOM 1305 N N . PRO A 1 175 ? -20.030 -15.824 3.030 1.00 57.81 175 PRO A N 1
ATOM 1306 C CA . PRO A 1 175 ? -20.683 -15.522 4.295 1.00 57.81 175 PRO A CA 1
ATOM 1307 C C . PRO A 1 175 ? -19.799 -16.054 5.422 1.00 57.81 175 PRO A C 1
ATOM 1309 O O . PRO A 1 175 ? -19.301 -17.178 5.334 1.00 57.81 175 PRO A O 1
ATOM 1312 N N . ILE A 1 176 ? -19.552 -15.219 6.435 1.00 68.00 176 ILE A N 1
ATOM 1313 C CA . ILE A 1 176 ? -18.779 -15.625 7.607 1.00 68.00 176 ILE A CA 1
ATOM 1314 C C . ILE A 1 176 ? -19.450 -16.881 8.158 1.00 68.00 176 ILE A C 1
ATOM 1316 O O . ILE A 1 176 ? -20.642 -16.879 8.469 1.00 68.00 176 ILE A O 1
ATOM 1320 N N . SER A 1 177 ? -18.686 -17.967 8.202 1.00 73.81 177 SER A N 1
ATOM 1321 C CA . SER A 1 177 ? -19.154 -19.236 8.734 1.00 73.81 177 SER A CA 1
ATOM 1322 C C . SER A 1 177 ? -18.823 -19.294 10.216 1.00 73.81 177 SER A C 1
ATOM 1324 O O . SER A 1 177 ? -17.693 -19.013 10.620 1.00 73.81 177 SER A O 1
ATOM 1326 N N . TYR A 1 178 ? -19.819 -19.631 11.026 1.00 82.69 178 TYR A N 1
ATOM 1327 C CA . TYR A 1 178 ? -19.658 -19.744 12.470 1.00 82.69 178 TYR A CA 1
ATOM 1328 C C . TYR A 1 178 ? -19.712 -21.210 12.884 1.00 82.69 178 TYR A C 1
ATOM 1330 O O . TYR A 1 178 ? -20.628 -21.935 12.495 1.00 82.69 178 TYR A O 1
ATOM 1338 N N . VAL A 1 179 ? -18.748 -21.649 13.687 1.00 82.50 179 VAL A N 1
ATOM 1339 C CA . VAL A 1 179 ? -18.712 -23.010 14.235 1.00 82.50 179 VAL A CA 1
ATOM 1340 C C . VAL A 1 179 ? -18.385 -22.986 15.719 1.00 82.50 179 VAL A C 1
ATOM 1342 O O . VAL A 1 179 ? -17.634 -22.134 16.189 1.00 82.50 179 VAL A O 1
ATOM 1345 N N . SER A 1 180 ? -18.955 -23.934 16.457 1.00 84.88 180 SER A N 1
ATOM 1346 C CA . SER A 1 180 ? -18.645 -24.166 17.866 1.00 84.88 180 SER A CA 1
ATOM 1347 C C . SER A 1 180 ? -17.795 -25.421 17.978 1.00 84.88 180 SER A C 1
ATOM 1349 O O . SER A 1 180 ? -18.180 -26.469 17.458 1.00 84.88 180 SER A O 1
ATOM 1351 N N . SER A 1 181 ? -16.649 -25.333 18.655 1.00 86.75 181 SER A N 1
ATOM 1352 C CA . SER A 1 181 ? -15.780 -26.492 18.886 1.00 86.75 181 SER A CA 1
ATOM 1353 C C . SER A 1 181 ? -16.399 -27.516 19.844 1.00 86.75 181 SER A C 1
ATOM 1355 O O . SER A 1 181 ? -15.962 -28.662 19.878 1.00 86.75 181 SER A O 1
ATOM 1357 N N . ASN A 1 182 ? -17.401 -27.111 20.630 1.00 79.44 182 ASN A N 1
ATOM 1358 C CA . ASN A 1 182 ? -18.172 -27.974 21.514 1.00 79.44 182 ASN A CA 1
ATOM 1359 C C . ASN A 1 182 ? -19.658 -27.546 21.544 1.00 79.44 182 ASN A C 1
ATOM 1361 O O . ASN A 1 182 ? -20.062 -26.733 22.385 1.00 79.44 182 ASN A O 1
ATOM 1365 N N . PRO A 1 183 ? -20.496 -28.111 20.651 1.00 79.50 183 PRO A N 1
ATOM 1366 C CA . PRO A 1 183 ? -21.939 -27.858 20.612 1.00 79.50 183 PRO A CA 1
ATOM 1367 C C . PRO A 1 183 ? -22.693 -28.237 21.896 1.00 79.50 183 PRO A C 1
ATOM 1369 O O . PRO A 1 183 ? -23.814 -27.776 22.093 1.00 79.50 183 PRO A O 1
ATOM 1372 N N . GLY A 1 184 ? -22.094 -29.050 22.775 1.00 64.25 184 GLY A N 1
ATOM 1373 C CA . GLY A 1 184 ? -22.647 -29.376 24.093 1.00 64.25 184 GLY A CA 1
ATOM 1374 C C . GLY A 1 184 ? -22.535 -28.241 25.119 1.00 64.25 184 GLY A C 1
ATOM 1375 O O . GLY A 1 184 ? -23.205 -28.299 26.143 1.00 64.25 184 GLY A O 1
ATOM 1376 N N . VAL A 1 185 ? -21.720 -27.213 24.850 1.00 66.06 185 VAL A N 1
ATOM 1377 C CA . VAL A 1 185 ? -21.585 -26.003 25.684 1.00 66.06 185 VAL A CA 1
ATOM 1378 C C . VAL A 1 185 ? -22.339 -24.824 25.064 1.00 66.06 185 VAL A C 1
ATOM 1380 O O . VAL A 1 185 ? -23.105 -24.149 25.748 1.00 66.06 185 VAL A O 1
ATOM 1383 N N . ALA A 1 186 ? -22.174 -24.593 23.758 1.00 69.31 186 ALA A N 1
ATOM 1384 C CA . ALA A 1 186 ? -23.015 -23.666 23.001 1.00 69.31 186 ALA A CA 1
ATOM 1385 C C . ALA A 1 186 ? -23.094 -24.071 21.526 1.00 69.31 186 ALA A C 1
ATOM 1387 O O . ALA A 1 186 ? -22.082 -24.437 20.929 1.00 69.31 186 ALA A O 1
ATOM 1388 N N . THR A 1 187 ? -24.264 -23.958 20.903 1.00 81.31 187 THR A N 1
ATOM 1389 C CA . THR A 1 187 ? -24.432 -24.033 19.444 1.00 81.31 187 THR A CA 1
ATOM 1390 C C . THR A 1 187 ? -24.376 -22.635 18.834 1.00 81.31 187 THR A C 1
ATOM 1392 O O . THR A 1 187 ? -24.798 -21.672 19.469 1.00 81.31 187 THR A O 1
ATOM 1395 N N . VAL A 1 188 ? -23.903 -22.505 17.595 1.00 83.31 188 VAL A N 1
ATOM 1396 C CA . VAL A 1 188 ? -23.888 -21.224 16.874 1.00 83.31 188 VAL A CA 1
ATOM 1397 C C . VAL A 1 188 ? -24.519 -21.390 15.499 1.00 83.31 188 VAL A C 1
ATOM 1399 O O . VAL A 1 188 ? -24.241 -22.360 14.792 1.00 83.31 188 VAL A O 1
ATOM 1402 N N . ASN A 1 189 ? -25.398 -20.463 15.119 1.00 85.38 189 ASN A N 1
ATOM 1403 C CA . ASN A 1 189 ? -25.978 -20.457 13.786 1.00 85.38 189 ASN A CA 1
ATOM 1404 C C . ASN A 1 189 ? -24.883 -20.152 12.760 1.00 85.38 189 ASN A C 1
ATOM 1406 O O . ASN A 1 189 ? -24.298 -19.069 12.765 1.00 85.38 189 ASN A O 1
ATOM 1410 N N . ALA A 1 190 ? -24.660 -21.096 11.847 1.00 74.69 190 ALA A N 1
ATOM 1411 C CA . ALA A 1 190 ? -23.547 -21.064 10.906 1.00 74.69 190 ALA A CA 1
ATOM 1412 C C . ALA A 1 190 ? -23.532 -19.862 9.944 1.00 74.69 190 ALA A C 1
ATOM 1414 O O . ALA A 1 190 ? -22.521 -19.662 9.280 1.00 74.69 190 ALA A O 1
ATOM 1415 N N . ARG A 1 191 ? -24.614 -19.072 9.851 1.00 64.19 191 ARG A N 1
ATOM 1416 C CA . ARG A 1 191 ? -24.707 -17.886 8.979 1.00 64.19 191 ARG A CA 1
ATOM 1417 C C . ARG A 1 191 ? -24.970 -16.580 9.718 1.00 64.19 191 ARG A C 1
ATOM 1419 O O . ARG A 1 191 ? -24.537 -15.539 9.244 1.00 64.19 191 ARG A O 1
ATOM 1426 N N . THR A 1 192 ? -25.708 -16.613 10.827 1.00 72.38 192 THR A N 1
ATOM 1427 C CA . THR A 1 192 ? -26.095 -15.389 11.550 1.00 72.38 192 THR A CA 1
ATOM 1428 C C . THR A 1 192 ? -25.220 -15.102 12.765 1.00 72.38 192 THR A C 1
ATOM 1430 O O . THR A 1 192 ? -25.336 -14.027 13.342 1.00 72.38 192 THR A O 1
ATOM 1433 N N . GLY A 1 193 ? -24.382 -16.055 13.192 1.00 69.19 193 GLY A N 1
ATOM 1434 C CA . GLY A 1 193 ? -23.529 -15.911 14.374 1.00 69.19 193 GLY A CA 1
ATOM 1435 C C . GLY A 1 193 ? -24.287 -15.920 15.703 1.00 69.19 193 GLY A C 1
ATOM 1436 O O . GLY A 1 193 ? -23.670 -15.772 16.752 1.00 69.19 193 GLY A O 1
ATOM 1437 N N . VAL A 1 194 ? -25.610 -16.121 15.684 1.00 79.88 194 VAL A N 1
ATOM 1438 C CA . VAL A 1 194 ? -26.428 -16.214 16.899 1.00 79.88 194 VAL A CA 1
ATOM 1439 C C . VAL A 1 194 ? -26.005 -17.443 17.699 1.00 79.88 194 VAL A C 1
ATOM 1441 O O . VAL A 1 194 ? -26.015 -18.561 17.180 1.00 79.88 194 VAL A O 1
ATOM 1444 N N . VAL A 1 195 ? -25.640 -17.221 18.960 1.00 76.81 195 VAL A N 1
ATOM 1445 C CA . VAL A 1 195 ? -25.153 -18.244 19.890 1.00 76.81 195 VAL A CA 1
ATOM 1446 C C . VAL A 1 195 ? -26.283 -18.671 20.821 1.00 76.81 195 VAL A C 1
ATOM 1448 O O . VAL A 1 195 ? -26.964 -17.836 21.411 1.00 76.81 195 VAL A O 1
ATOM 1451 N N . THR A 1 196 ? -26.459 -19.976 20.988 1.00 79.94 196 THR A N 1
ATOM 1452 C CA . THR A 1 196 ? -27.377 -20.576 21.960 1.00 79.94 196 THR A CA 1
ATOM 1453 C C . THR A 1 196 ? -26.566 -21.417 22.931 1.00 79.94 196 THR A C 1
ATOM 1455 O O . THR A 1 196 ? -25.863 -22.332 22.511 1.00 79.94 196 THR A O 1
ATOM 1458 N N . ILE A 1 197 ? -26.642 -21.103 24.222 1.00 75.50 197 ILE A N 1
ATOM 1459 C CA . ILE A 1 197 ? -25.918 -21.826 25.273 1.00 75.50 197 ILE A CA 1
ATOM 1460 C C . ILE A 1 197 ? -26.651 -23.146 25.544 1.00 75.50 197 ILE A C 1
ATOM 1462 O O . ILE A 1 197 ? -27.856 -23.146 25.785 1.00 75.50 197 ILE A O 1
ATOM 1466 N N . THR A 1 198 ? -25.929 -24.262 25.497 1.00 73.44 198 THR A N 1
ATOM 1467 C CA . THR A 1 198 ? -26.466 -25.628 25.632 1.00 73.44 198 THR A CA 1
ATOM 1468 C C . THR A 1 198 ? -25.969 -26.354 26.880 1.00 73.44 198 THR A C 1
ATOM 1470 O O . THR A 1 198 ? -26.611 -27.308 27.313 1.00 73.44 198 THR A O 1
ATOM 1473 N N . GLY A 1 199 ? -24.876 -25.905 27.502 1.00 57.16 199 GLY A N 1
ATOM 1474 C CA . GLY A 1 199 ? -24.340 -26.537 28.704 1.00 57.16 199 GLY A CA 1
ATOM 1475 C C . GLY A 1 199 ? -23.106 -25.834 29.259 1.00 57.16 199 GLY A C 1
ATOM 1476 O O . GLY A 1 199 ? -22.570 -24.907 28.662 1.00 57.16 199 GLY A O 1
ATOM 1477 N N . ALA A 1 200 ? -22.655 -26.274 30.430 1.00 58.25 200 ALA A N 1
ATOM 1478 C CA . ALA A 1 200 ? -21.478 -25.709 31.078 1.00 58.25 200 ALA A CA 1
ATOM 1479 C C . ALA A 1 200 ? -20.183 -26.414 30.650 1.00 58.25 200 ALA A C 1
ATOM 1481 O O . ALA A 1 200 ? -20.169 -27.618 30.390 1.00 58.25 200 ALA A O 1
ATOM 1482 N N . GLY A 1 201 ? -19.093 -25.658 30.619 1.00 58.78 201 GLY A N 1
ATOM 1483 C CA . GLY A 1 201 ? -17.808 -26.034 30.046 1.00 58.78 201 GLY A CA 1
ATOM 1484 C C . GLY A 1 201 ? -17.281 -24.912 29.157 1.00 58.78 201 GLY A C 1
ATOM 1485 O O . GLY A 1 201 ? -17.811 -23.804 29.141 1.00 58.78 201 GLY A O 1
ATOM 1486 N N . THR A 1 202 ? -16.232 -25.193 28.398 1.00 57.34 202 THR A N 1
ATOM 1487 C CA . THR A 1 202 ? -15.634 -24.214 27.487 1.00 57.34 202 THR A CA 1
ATOM 1488 C C . THR A 1 202 ? -15.884 -24.638 26.046 1.00 57.34 202 THR A C 1
ATOM 1490 O O . THR A 1 202 ? -15.709 -25.806 25.696 1.00 57.34 202 THR A O 1
ATOM 1493 N N . THR A 1 203 ? -16.281 -23.694 25.198 1.00 72.38 203 THR A N 1
ATOM 1494 C CA . THR A 1 203 ? -16.305 -23.874 23.745 1.00 72.38 203 THR A CA 1
ATOM 1495 C C . THR A 1 203 ? -15.622 -22.708 23.057 1.00 72.38 203 THR A C 1
ATOM 1497 O O . THR A 1 203 ? -15.664 -21.578 23.532 1.00 72.38 203 THR A O 1
ATOM 1500 N N . VAL A 1 204 ? -14.980 -22.977 21.929 1.00 77.75 204 VAL A N 1
ATOM 1501 C CA . VAL A 1 204 ? -14.425 -21.950 21.060 1.00 77.75 204 VAL A CA 1
ATOM 1502 C C . VAL A 1 204 ? -15.406 -21.735 19.924 1.00 77.75 204 VAL A C 1
ATOM 1504 O O . VAL A 1 204 ? -15.672 -22.641 19.133 1.00 77.75 204 VAL A O 1
ATOM 1507 N N . LEU A 1 205 ? -15.938 -20.522 19.848 1.00 80.25 205 LEU A N 1
ATOM 1508 C CA . LEU A 1 205 ? -16.732 -20.062 18.725 1.00 80.25 205 LEU A CA 1
ATOM 1509 C C . LEU A 1 205 ? -15.774 -19.452 17.709 1.00 80.25 205 LEU A C 1
ATOM 1511 O O . LEU A 1 205 ? -15.101 -18.460 17.993 1.00 80.25 205 LEU A O 1
ATOM 1515 N N . ALA A 1 206 ? -15.673 -20.070 16.540 1.00 77.25 206 ALA A N 1
ATOM 1516 C CA . ALA A 1 206 ? -14.839 -19.581 15.458 1.00 77.25 206 ALA A CA 1
ATOM 1517 C C . ALA A 1 206 ? -15.720 -18.939 14.390 1.00 77.25 206 ALA A C 1
ATOM 1519 O O . ALA A 1 206 ? -16.632 -19.580 13.868 1.00 77.25 206 ALA A O 1
ATOM 1520 N N . ALA A 1 207 ? -15.420 -17.685 14.070 1.00 76.25 207 ALA A N 1
ATOM 1521 C CA . ALA A 1 207 ? -15.903 -17.010 12.880 1.00 76.25 207 ALA A CA 1
ATOM 1522 C C . ALA A 1 207 ? -14.807 -17.131 11.820 1.00 76.25 207 ALA A C 1
ATOM 1524 O O . ALA A 1 207 ? -13.703 -16.612 11.998 1.00 76.25 207 ALA A O 1
ATOM 1525 N N . ALA A 1 208 ? -15.087 -17.859 10.746 1.00 72.06 208 ALA A N 1
ATOM 1526 C CA . ALA A 1 208 ? -14.139 -18.100 9.671 1.00 72.06 208 ALA A CA 1
ATOM 1527 C C . ALA A 1 208 ? -14.667 -17.522 8.361 1.00 72.06 208 ALA A C 1
ATOM 1529 O O . ALA A 1 208 ? -15.799 -17.797 7.949 1.00 72.06 208 ALA A O 1
ATOM 1530 N N . HIS A 1 209 ? -13.810 -16.748 7.705 1.00 65.69 209 HIS A N 1
ATOM 1531 C CA . HIS A 1 209 ? -14.013 -16.271 6.350 1.00 65.69 209 HIS A CA 1
ATOM 1532 C C . HIS A 1 209 ? -13.006 -16.968 5.433 1.00 65.69 209 HIS A C 1
ATOM 1534 O O . HIS A 1 209 ? -11.802 -16.977 5.710 1.00 65.69 209 HIS A O 1
ATOM 1540 N N . GLY A 1 210 ? -13.497 -17.590 4.360 1.00 58.34 210 GLY A N 1
ATOM 1541 C CA . GLY A 1 210 ? -12.622 -18.207 3.367 1.00 58.34 210 GLY A CA 1
ATOM 1542 C C . GLY A 1 210 ? -11.772 -17.136 2.684 1.00 58.34 210 GLY A C 1
ATOM 1543 O O . GLY A 1 210 ? -12.277 -16.056 2.383 1.00 58.34 210 GLY A O 1
ATOM 1544 N N . GLY A 1 211 ? -10.486 -17.416 2.457 1.00 49.16 211 GLY A N 1
ATOM 1545 C CA . GLY A 1 211 ? -9.620 -16.519 1.687 1.00 49.16 211 GLY A CA 1
ATOM 1546 C C . GLY A 1 211 ? -10.161 -16.310 0.269 1.00 49.16 211 GLY A C 1
ATOM 1547 O O . GLY A 1 211 ? -10.785 -17.209 -0.300 1.00 49.16 211 GLY A O 1
ATOM 1548 N N . MET A 1 212 ? -9.933 -15.125 -0.300 1.00 49.97 212 MET A N 1
ATOM 1549 C CA . MET A 1 212 ? -10.398 -14.757 -1.642 1.00 49.97 212 MET A CA 1
ATOM 1550 C C . MET A 1 212 ? -9.231 -14.195 -2.460 1.00 49.97 212 MET A C 1
ATOM 1552 O O . MET A 1 212 ? -8.647 -13.173 -2.100 1.00 49.97 212 MET A O 1
ATOM 1556 N N . GLY A 1 213 ? -8.884 -14.849 -3.572 1.00 55.59 213 GLY A N 1
ATOM 1557 C CA . GLY A 1 213 ? -7.754 -14.437 -4.412 1.00 55.59 213 GLY A CA 1
ATOM 1558 C C . GLY A 1 213 ? -6.424 -14.445 -3.645 1.00 55.59 213 GLY A C 1
ATOM 1559 O O . GLY A 1 213 ? -6.044 -15.469 -3.087 1.00 55.59 213 GLY A O 1
ATOM 1560 N N . ALA A 1 214 ? -5.724 -13.305 -3.612 1.00 35.88 214 ALA A N 1
ATOM 1561 C CA . ALA A 1 214 ? -4.458 -13.127 -2.889 1.00 35.88 214 ALA A CA 1
ATOM 1562 C C . ALA A 1 214 ? -4.621 -12.861 -1.371 1.00 35.88 214 ALA A C 1
ATOM 1564 O O . ALA A 1 214 ? -3.624 -12.803 -0.652 1.00 35.88 214 ALA A O 1
ATOM 1565 N N . ALA A 1 215 ? -5.852 -12.689 -0.867 1.00 42.69 215 ALA A N 1
ATOM 1566 C CA . ALA A 1 215 ? -6.117 -12.482 0.557 1.00 42.69 215 ALA A CA 1
ATOM 1567 C C . ALA A 1 215 ? -6.209 -13.825 1.301 1.00 42.69 215 ALA A C 1
ATOM 1569 O O . ALA A 1 215 ? -6.987 -14.708 0.931 1.00 42.69 215 ALA A O 1
ATOM 1570 N N . GLN A 1 216 ? -5.420 -13.968 2.367 1.00 48.44 216 GLN A N 1
ATOM 1571 C CA . GLN A 1 216 ? -5.372 -15.182 3.184 1.00 48.44 216 GLN A CA 1
ATOM 1572 C C . GLN A 1 216 ? -6.680 -15.378 3.964 1.00 48.44 216 GLN A C 1
ATOM 1574 O O . GLN A 1 216 ? -7.351 -14.413 4.330 1.00 48.44 216 GLN A O 1
ATOM 1579 N N . ALA A 1 217 ? -7.045 -16.637 4.221 1.00 54.16 217 ALA A N 1
ATOM 1580 C CA . ALA A 1 217 ? -8.187 -16.959 5.069 1.00 54.16 217 ALA A CA 1
ATOM 1581 C C . ALA A 1 217 ? -7.997 -16.336 6.458 1.00 54.16 217 ALA A C 1
ATOM 1583 O O . ALA A 1 217 ? -6.939 -16.480 7.072 1.00 54.16 217 ALA A O 1
ATOM 1584 N N . ALA A 1 218 ? -9.029 -15.656 6.949 1.00 55.09 218 ALA A N 1
ATOM 1585 C CA . ALA A 1 218 ? -9.011 -15.018 8.254 1.00 55.09 218 ALA A CA 1
ATOM 1586 C C . ALA A 1 218 ? -10.014 -15.726 9.164 1.00 55.09 218 ALA A C 1
ATOM 1588 O O . ALA A 1 218 ? -11.184 -15.912 8.818 1.00 55.09 218 ALA A O 1
ATOM 1589 N N . SER A 1 219 ? -9.549 -16.125 10.344 1.00 69.31 219 SER A N 1
ATOM 1590 C CA . SER A 1 219 ? -10.408 -16.662 11.393 1.00 69.31 219 SER A CA 1
ATOM 1591 C C . SER A 1 219 ? -10.203 -15.862 12.662 1.00 69.31 219 SER A C 1
ATOM 1593 O O . SER A 1 219 ? -9.059 -15.667 13.071 1.00 69.31 219 SER A O 1
ATOM 1595 N N . ASN A 1 220 ? -11.296 -15.467 13.304 1.00 70.06 220 ASN A N 1
ATOM 1596 C CA . ASN A 1 220 ? -11.254 -14.967 14.668 1.00 70.06 220 ASN A CA 1
ATOM 1597 C C . ASN A 1 220 ? -11.967 -15.964 15.585 1.00 70.06 220 ASN A C 1
ATOM 1599 O O . ASN A 1 220 ? -12.936 -16.617 15.187 1.00 70.06 220 ASN A O 1
ATOM 1603 N N . LYS A 1 221 ? -11.444 -16.129 16.795 1.00 77.75 221 LYS A N 1
ATOM 1604 C CA . LYS A 1 221 ? -11.917 -17.116 17.762 1.00 77.75 221 LYS A CA 1
ATOM 1605 C C . LYS A 1 221 ? -12.245 -16.406 19.058 1.00 77.75 221 LYS A C 1
ATOM 1607 O O . LYS A 1 221 ? -11.430 -15.646 19.568 1.00 77.75 221 LYS A O 1
ATOM 1612 N N . ILE A 1 222 ? -13.412 -16.710 19.605 1.00 65.12 222 ILE A N 1
ATOM 1613 C CA . ILE A 1 222 ? -13.790 -16.305 20.953 1.00 65.12 222 ILE A CA 1
ATOM 1614 C C . ILE A 1 222 ? -13.964 -17.572 21.776 1.00 65.12 222 ILE A C 1
ATOM 1616 O O . ILE A 1 222 ? -14.711 -18.478 21.404 1.00 65.12 222 ILE A O 1
ATOM 1620 N N . THR A 1 223 ? -13.261 -17.636 22.900 1.00 72.56 223 THR A N 1
ATOM 1621 C CA . THR A 1 223 ? -13.451 -18.695 23.886 1.00 72.56 223 THR A CA 1
ATOM 1622 C C . THR A 1 223 ? -14.622 -18.311 24.777 1.00 72.56 223 THR A C 1
ATOM 1624 O O . THR A 1 223 ? -14.535 -17.373 25.564 1.00 72.56 223 THR A O 1
ATOM 1627 N N . LEU A 1 224 ? -15.724 -19.041 24.648 1.00 61.34 224 LEU A N 1
ATOM 1628 C CA . LEU A 1 224 ? -16.883 -18.938 25.516 1.00 61.34 224 LEU A CA 1
ATOM 1629 C C . LEU A 1 224 ? -16.739 -19.963 26.644 1.00 61.34 224 LEU A C 1
ATOM 1631 O O . LEU A 1 224 ? -16.912 -21.167 26.443 1.00 61.34 224 LEU A O 1
ATOM 1635 N N . SER A 1 225 ? -16.410 -19.472 27.833 1.00 56.62 225 SER A N 1
ATOM 1636 C CA . SER A 1 225 ? -16.386 -20.267 29.060 1.00 56.62 225 SER A CA 1
ATOM 1637 C C . SER A 1 225 ? -17.714 -20.103 29.786 1.00 56.62 225 SER A C 1
ATOM 1639 O O . SER A 1 225 ? -17.991 -19.056 30.364 1.00 56.62 225 SER A O 1
ATOM 1641 N N . VAL A 1 226 ? -18.537 -21.147 29.756 1.00 53.28 226 VAL A N 1
ATOM 1642 C CA . VAL A 1 226 ? -19.795 -21.214 30.499 1.00 53.28 226 VAL A CA 1
ATOM 1643 C C . VAL A 1 226 ? -19.501 -21.930 31.812 1.00 53.28 226 VAL A C 1
ATOM 1645 O O . VAL A 1 226 ? -19.393 -23.156 31.858 1.00 53.28 226 VAL A O 1
ATOM 1648 N N . ALA A 1 227 ? -19.292 -21.167 32.884 1.00 43.16 227 ALA A N 1
ATOM 1649 C CA . ALA A 1 227 ? -18.996 -21.737 34.194 1.00 43.16 227 ALA A CA 1
ATOM 1650 C C . ALA A 1 227 ? -20.184 -22.559 34.725 1.00 43.16 227 ALA A C 1
ATOM 1652 O O . ALA A 1 227 ? -21.343 -22.177 34.557 1.00 43.16 227 ALA A O 1
ATOM 1653 N N . ARG A 1 228 ? -19.899 -23.673 35.414 1.00 42.84 228 ARG A N 1
ATOM 1654 C CA . ARG A 1 228 ? -20.855 -24.229 36.384 1.00 42.84 228 ARG A CA 1
ATOM 1655 C C . ARG A 1 228 ? -20.735 -23.414 37.666 1.00 42.84 228 ARG A C 1
ATOM 1657 O O . ARG A 1 228 ? -19.622 -23.230 38.149 1.00 42.84 228 ARG A O 1
ATOM 1664 N N . SER A 1 229 ? -21.850 -22.956 38.225 1.00 36.19 229 SER A N 1
ATOM 1665 C CA . SER A 1 229 ? -21.865 -22.387 39.574 1.00 36.19 229 SER A CA 1
ATOM 1666 C C . SER A 1 229 ? -21.765 -23.502 40.618 1.00 36.19 229 SER A C 1
ATOM 1668 O O . SER A 1 229 ? -22.543 -24.456 40.556 1.00 36.19 229 SER A O 1
ATOM 1670 N N . CYS A 1 230 ? -20.867 -23.357 41.595 1.00 30.95 230 CYS A N 1
ATOM 1671 C CA . CYS A 1 230 ? -20.835 -24.165 42.816 1.00 30.95 230 CYS A CA 1
ATOM 1672 C C . CYS A 1 230 ? -20.573 -23.248 44.022 1.00 30.95 230 CYS A C 1
ATOM 1674 O O . CYS A 1 230 ? -19.687 -22.399 43.937 1.00 30.95 230 CYS A O 1
ATOM 1676 N N . ALA A 1 231 ? -21.274 -23.466 45.139 1.00 34.66 231 ALA A N 1
ATOM 1677 C CA . ALA A 1 231 ? -20.844 -23.021 46.465 1.00 34.66 231 ALA A CA 1
ATOM 1678 C C . ALA A 1 231 ? -20.866 -24.209 47.450 1.00 34.66 231 ALA A C 1
ATOM 1680 O O . ALA A 1 231 ? -21.830 -24.969 47.482 1.00 34.66 231 ALA A O 1
ATOM 1681 N N . ASP A 1 232 ? -19.739 -24.343 48.156 1.00 37.97 232 ASP A N 1
ATOM 1682 C CA . ASP A 1 232 ? -19.346 -25.077 49.370 1.00 37.97 232 ASP A CA 1
ATOM 1683 C C . ASP A 1 232 ? -19.918 -26.469 49.725 1.00 37.97 232 ASP A C 1
ATOM 1685 O O . ASP A 1 232 ? -21.042 -26.619 50.189 1.00 37.97 232 ASP A O 1
ATOM 1689 N N . GLY A 1 233 ? -19.018 -27.472 49.695 1.00 46.56 233 GLY A N 1
ATOM 1690 C CA . GLY A 1 233 ? -18.996 -28.550 50.698 1.00 46.56 233 GLY A CA 1
ATOM 1691 C C . GLY A 1 233 ? -19.442 -29.970 50.307 1.00 46.56 233 GLY A C 1
ATOM 1692 O O . GLY A 1 233 ? -20.304 -30.523 50.975 1.00 46.56 233 GLY A O 1
ATOM 1693 N N . GLY A 1 234 ? -18.771 -30.620 49.342 1.00 36.72 234 GLY A N 1
ATOM 1694 C CA . GLY A 1 234 ? -18.665 -32.095 49.268 1.00 36.72 234 GLY A CA 1
ATOM 1695 C C . GLY A 1 234 ? -19.589 -32.847 48.289 1.00 36.72 234 GLY A C 1
ATOM 1696 O O . GLY A 1 234 ? -20.798 -32.867 48.452 1.00 36.72 234 GLY A O 1
ATOM 1697 N N . ALA A 1 235 ? -18.950 -33.556 47.341 1.00 32.41 235 ALA A N 1
ATOM 1698 C CA . ALA A 1 235 ? -19.464 -34.533 46.360 1.00 32.41 235 ALA A CA 1
ATOM 1699 C C . ALA A 1 235 ? -20.564 -34.059 45.380 1.00 32.41 235 ALA A C 1
ATOM 1701 O O . ALA A 1 235 ? -21.691 -33.750 45.742 1.00 32.41 235 ALA A O 1
ATOM 1702 N N . CYS A 1 236 ? -20.216 -34.063 44.087 1.00 31.27 236 CYS A N 1
ATOM 1703 C CA . CYS A 1 236 ? -21.020 -33.558 42.975 1.00 31.27 236 CYS A CA 1
ATOM 1704 C C . CYS A 1 236 ? -22.382 -34.262 42.819 1.00 31.27 236 CYS A C 1
ATOM 1706 O O . CYS A 1 236 ? -22.487 -35.284 42.142 1.00 31.27 236 CYS A O 1
ATOM 1708 N N . VAL A 1 237 ? -23.433 -33.646 43.352 1.00 33.66 237 VAL A N 1
ATOM 1709 C CA . VAL A 1 237 ? -24.823 -33.815 42.907 1.00 33.66 237 VAL A CA 1
ATOM 1710 C C . VAL A 1 237 ? -25.237 -32.498 42.243 1.00 33.66 237 VAL A C 1
ATOM 1712 O O . VAL A 1 237 ? -24.765 -31.437 42.646 1.00 33.66 237 VAL A O 1
ATOM 1715 N N . ALA A 1 238 ? -26.008 -32.572 41.154 1.00 28.66 238 ALA A N 1
ATOM 1716 C CA . ALA A 1 238 ? -26.370 -31.430 40.310 1.00 28.66 238 ALA A CA 1
ATOM 1717 C C . ALA A 1 238 ? -26.812 -30.207 41.144 1.00 28.66 238 ALA A C 1
ATOM 1719 O O . ALA A 1 238 ? -27.661 -30.379 42.018 1.00 28.66 238 ALA A O 1
ATOM 1720 N N . PRO A 1 239 ? -26.269 -28.995 40.892 1.00 29.52 239 PRO A N 1
ATOM 1721 C CA . PRO A 1 239 ? -26.744 -27.807 41.582 1.00 29.52 239 PRO A CA 1
ATOM 1722 C C . PRO A 1 239 ? -28.188 -27.575 41.149 1.00 29.52 239 PRO A C 1
ATOM 1724 O O . PRO A 1 239 ? -28.496 -27.631 39.953 1.00 29.52 239 PRO A O 1
ATOM 1727 N N . GLU A 1 240 ? -29.071 -27.358 42.121 1.00 30.58 240 GLU A N 1
ATOM 1728 C CA . GLU A 1 240 ? -30.420 -26.893 41.841 1.00 30.58 240 GLU A CA 1
ATOM 1729 C C . GLU A 1 240 ? -30.332 -25.680 40.912 1.00 30.58 240 GLU A C 1
ATOM 1731 O O . GLU A 1 240 ? -29.534 -24.760 41.104 1.00 30.58 240 GLU A O 1
ATOM 1736 N N . THR A 1 241 ? -31.132 -25.731 39.853 1.00 29.86 241 THR A N 1
ATOM 1737 C CA . THR A 1 241 ? -31.490 -24.587 39.021 1.00 29.86 241 THR A CA 1
ATOM 1738 C C . THR A 1 241 ? -31.594 -23.314 39.872 1.00 29.86 241 THR A C 1
ATOM 1740 O O . THR A 1 241 ? -32.346 -23.346 40.852 1.00 29.86 241 THR A O 1
ATOM 1743 N N . PRO A 1 242 ? -30.973 -22.170 39.501 1.00 35.59 242 PRO A N 1
ATOM 1744 C CA . PRO A 1 242 ? -31.546 -20.896 39.917 1.00 35.59 242 PRO A CA 1
ATOM 1745 C C . PRO A 1 242 ? -33.006 -20.949 39.469 1.00 35.59 242 PRO A C 1
ATOM 1747 O O . PRO A 1 242 ? -33.253 -21.409 38.345 1.00 35.59 242 PRO A O 1
ATOM 1750 N N . PRO A 1 243 ? -33.970 -20.571 40.319 1.00 32.69 243 PRO A N 1
ATOM 1751 C CA . PRO A 1 243 ? -35.369 -20.661 39.958 1.00 32.69 243 PRO A CA 1
ATOM 1752 C C . PRO A 1 243 ? -35.543 -20.009 38.590 1.00 32.69 243 PRO A C 1
ATOM 1754 O O . PRO A 1 243 ? -35.158 -18.856 38.374 1.00 32.69 243 PRO A O 1
ATOM 1757 N N . VAL A 1 244 ? -36.083 -20.783 37.651 1.00 36.62 244 VAL A N 1
ATOM 1758 C CA . VAL A 1 244 ? -36.718 -20.252 36.452 1.00 36.62 244 VAL A CA 1
ATOM 1759 C C . VAL A 1 244 ? -37.756 -19.254 36.975 1.00 36.62 244 VAL A C 1
ATOM 1761 O O . VAL A 1 244 ? -38.819 -19.665 37.428 1.00 36.62 244 VAL A O 1
ATOM 1764 N N . GLY A 1 245 ? -37.395 -17.965 37.046 1.00 32.72 245 GLY A N 1
ATOM 1765 C CA . GLY A 1 245 ? -38.241 -16.929 37.653 1.00 32.72 245 GLY A CA 1
ATOM 1766 C C . GLY A 1 245 ? -37.586 -15.859 38.542 1.00 32.72 245 GLY A C 1
ATOM 1767 O O . GLY A 1 245 ? -38.329 -15.091 39.144 1.00 32.72 245 GLY A O 1
ATOM 1768 N N . GLY A 1 246 ? -36.256 -15.751 38.658 1.00 39.88 246 GLY A N 1
ATOM 1769 C CA . GLY A 1 246 ? -35.633 -14.623 39.373 1.00 39.88 246 GLY A CA 1
ATOM 1770 C C . GLY A 1 246 ? -35.490 -13.370 38.498 1.00 39.88 246 GLY A C 1
ATOM 1771 O O . GLY A 1 246 ? -34.682 -13.367 37.574 1.00 39.88 246 GLY A O 1
ATOM 1772 N N . SER A 1 247 ? -36.251 -12.308 38.779 1.00 53.78 247 SER A N 1
ATOM 1773 C CA . SER A 1 247 ? -36.019 -10.978 38.190 1.00 53.78 247 SER A CA 1
ATOM 1774 C C . SER A 1 247 ? -34.595 -10.504 38.502 1.00 53.78 247 SER A C 1
ATOM 1776 O O . SER A 1 247 ? -34.137 -10.677 39.632 1.00 53.78 247 SER A O 1
ATOM 1778 N N . LEU A 1 248 ? -33.911 -9.876 37.536 1.00 68.00 248 LEU A N 1
ATOM 1779 C CA . LEU A 1 248 ? -32.718 -9.074 37.835 1.00 68.00 248 LEU A CA 1
ATOM 1780 C C . LEU A 1 248 ? -33.072 -8.062 38.932 1.00 68.00 248 LEU A C 1
ATOM 1782 O O . LEU A 1 248 ? -34.194 -7.540 38.937 1.00 68.00 248 LEU A O 1
ATOM 1786 N N . THR A 1 249 ? -32.142 -7.805 39.854 1.00 78.88 249 THR A N 1
ATOM 1787 C CA . THR A 1 249 ? -32.353 -6.753 40.854 1.00 78.88 249 THR A CA 1
ATOM 1788 C C . THR A 1 249 ? -32.363 -5.389 40.175 1.00 78.88 249 THR A C 1
ATOM 1790 O O . THR A 1 249 ? -31.779 -5.208 39.100 1.00 78.88 249 THR A O 1
ATOM 1793 N N . ASP A 1 250 ? -32.986 -4.406 40.823 1.00 79.56 250 ASP A N 1
ATOM 1794 C CA . ASP A 1 250 ? -32.996 -3.030 40.329 1.00 79.56 250 ASP A CA 1
ATOM 1795 C C . ASP A 1 250 ? -31.571 -2.526 40.067 1.00 79.56 250 ASP A C 1
ATOM 1797 O O . ASP A 1 250 ? -31.326 -1.907 39.034 1.00 79.56 250 ASP A O 1
ATOM 1801 N N . CYS A 1 251 ? -30.599 -2.886 40.911 1.00 86.38 251 CYS A N 1
ATOM 1802 C CA . CYS A 1 251 ? -29.208 -2.495 40.705 1.00 86.38 251 CYS A CA 1
ATOM 1803 C C . CYS A 1 251 ? -28.548 -3.181 39.497 1.00 86.38 251 CYS A C 1
ATOM 1805 O O . CYS A 1 251 ? -27.855 -2.528 38.717 1.00 86.38 251 CYS A O 1
ATOM 1807 N N . GLN A 1 252 ? -28.809 -4.470 39.263 1.00 85.38 252 GLN A N 1
ATOM 1808 C CA . GLN A 1 252 ? -28.302 -5.173 38.075 1.00 85.38 252 GLN A CA 1
ATOM 1809 C C . GLN A 1 252 ? -28.905 -4.622 36.774 1.00 85.38 252 GLN A C 1
ATOM 1811 O O . GLN A 1 252 ? -28.266 -4.657 35.722 1.00 85.38 252 GLN A O 1
ATOM 1816 N N . LEU A 1 253 ? -30.123 -4.078 36.847 1.00 81.31 253 LEU A N 1
ATOM 1817 C CA . LEU A 1 253 ? -30.770 -3.331 35.766 1.00 81.31 253 LEU A CA 1
ATOM 1818 C C . LEU A 1 253 ? -30.294 -1.873 35.664 1.00 81.31 253 LEU A C 1
ATOM 1820 O O . LEU A 1 253 ? -30.704 -1.165 34.739 1.00 81.31 253 LEU A O 1
ATOM 1824 N N . GLY A 1 254 ? -29.447 -1.429 36.595 1.00 83.19 254 GLY A N 1
ATOM 1825 C CA . GLY A 1 254 ? -28.959 -0.062 36.713 1.00 83.19 254 GLY A CA 1
ATOM 1826 C C . GLY A 1 254 ? -30.026 0.937 37.151 1.00 83.19 254 GLY A C 1
ATOM 1827 O O . GLY A 1 254 ? -29.849 2.111 36.897 1.00 83.19 254 GLY A O 1
ATOM 1828 N N . ILE A 1 255 ? -31.148 0.515 37.737 1.00 80.50 255 ILE A N 1
ATOM 1829 C CA . ILE A 1 255 ? -32.254 1.392 38.158 1.00 80.50 255 ILE A CA 1
ATOM 1830 C C . ILE A 1 255 ? -31.910 2.112 39.465 1.00 80.50 255 ILE A C 1
ATOM 1832 O O . ILE A 1 255 ? -31.930 3.336 39.503 1.00 80.50 255 ILE A O 1
ATOM 1836 N N . SER A 1 256 ? -31.588 1.365 40.520 1.00 86.69 256 SER A N 1
ATOM 1837 C CA . SER A 1 256 ? -31.180 1.919 41.814 1.00 86.69 256 SER A CA 1
ATOM 1838 C C . SER A 1 256 ? -30.279 0.938 42.548 1.00 86.69 256 SER A C 1
ATOM 1840 O O . SER A 1 256 ? -30.598 -0.251 42.600 1.00 86.69 256 SER A O 1
ATOM 1842 N N . CYS A 1 257 ? -29.190 1.433 43.131 1.00 91.12 257 CYS A N 1
ATOM 1843 C CA . CYS A 1 257 ? -28.203 0.617 43.832 1.00 91.12 257 CYS A CA 1
ATOM 1844 C C . CYS A 1 257 ? -27.929 1.122 45.248 1.00 91.12 257 CYS A C 1
ATOM 1846 O O . CYS A 1 257 ? -27.921 2.325 45.505 1.00 91.12 257 CYS A O 1
ATOM 1848 N N . SER A 1 258 ? -27.629 0.181 46.137 1.00 94.00 258 SER A N 1
ATOM 1849 C CA . SER A 1 258 ? -27.046 0.399 47.460 1.00 94.00 258 SER A CA 1
ATOM 1850 C C . SER A 1 258 ? -25.623 -0.160 47.523 1.00 94.00 258 SER A C 1
ATOM 1852 O O . SER A 1 258 ? -25.224 -1.002 46.718 1.00 94.00 258 SER A O 1
ATOM 1854 N N . ILE A 1 259 ? -24.846 0.286 48.512 1.00 96.06 259 ILE A N 1
ATOM 1855 C CA . ILE A 1 259 ? -23.522 -0.283 48.796 1.00 96.06 259 ILE A CA 1
ATOM 1856 C C . ILE A 1 259 ? -23.644 -1.797 49.039 1.00 96.06 259 ILE A C 1
ATOM 1858 O O . ILE A 1 259 ? -24.473 -2.239 49.831 1.00 96.06 259 ILE A O 1
ATOM 1862 N N . GLY A 1 260 ? -22.808 -2.586 48.361 1.00 92.94 260 GLY A N 1
ATOM 1863 C CA . GLY A 1 260 ? -22.796 -4.052 48.425 1.00 92.94 260 GLY A CA 1
ATOM 1864 C C . GLY A 1 260 ? -23.690 -4.759 47.402 1.00 92.94 260 GLY A C 1
ATOM 1865 O O . GLY A 1 260 ? -23.553 -5.980 47.217 1.00 92.94 260 GLY A O 1
ATOM 1866 N N . ASP A 1 261 ? -24.553 -4.027 46.692 1.00 94.50 261 ASP A N 1
ATOM 1867 C CA . ASP A 1 261 ? -25.340 -4.594 45.599 1.00 94.50 261 ASP A CA 1
ATOM 1868 C C . ASP A 1 261 ? -24.435 -5.068 44.462 1.00 94.50 261 ASP A C 1
ATOM 1870 O O . ASP A 1 261 ? -23.323 -4.574 44.259 1.00 94.50 261 ASP A O 1
ATOM 1874 N N . THR A 1 262 ? -24.914 -6.053 43.705 1.00 92.69 262 THR A N 1
ATOM 1875 C CA . THR A 1 262 ? -24.254 -6.453 42.463 1.00 92.69 262 THR A CA 1
ATOM 1876 C C . THR A 1 262 ? -24.718 -5.540 41.331 1.00 92.69 262 THR A C 1
ATOM 1878 O O . THR A 1 262 ? -25.908 -5.509 41.020 1.00 92.69 262 THR A O 1
ATOM 1881 N N . GLY A 1 263 ? -23.785 -4.805 40.727 1.00 90.75 263 GLY A N 1
ATOM 1882 C CA . GLY A 1 263 ? -24.063 -3.844 39.664 1.00 90.75 263 GLY A CA 1
ATOM 1883 C C . GLY A 1 263 ? -24.214 -4.473 38.271 1.00 90.75 263 GLY A C 1
ATOM 1884 O O . GLY A 1 263 ? -24.104 -5.696 38.107 1.00 90.75 263 GLY A O 1
ATOM 1885 N N . PRO A 1 264 ? -24.458 -3.650 37.233 1.00 87.88 264 PRO A N 1
ATOM 1886 C CA . PRO A 1 264 ? -24.677 -4.114 35.860 1.00 87.88 264 PRO A CA 1
ATOM 1887 C C . PRO A 1 264 ? -23.467 -4.808 35.217 1.00 87.88 264 PRO A C 1
ATOM 1889 O O . PRO A 1 264 ? -23.624 -5.541 34.242 1.00 87.88 264 PRO A O 1
ATOM 1892 N N . GLY A 1 265 ? -22.257 -4.556 35.716 1.00 86.88 265 GLY A N 1
ATOM 1893 C CA . GLY A 1 265 ? -21.024 -5.231 35.318 1.00 86.88 265 GLY A CA 1
ATOM 1894 C C . GLY A 1 265 ? -20.755 -6.516 36.108 1.00 86.88 265 GLY A C 1
ATOM 1895 O O . GLY A 1 265 ? -19.758 -7.192 35.861 1.00 86.88 265 GLY A O 1
ATOM 1896 N N . GLY A 1 266 ? -21.627 -6.872 37.055 1.00 89.12 266 GLY A N 1
ATOM 1897 C CA . GLY A 1 266 ? -21.453 -8.016 37.949 1.00 89.12 266 GLY A CA 1
ATOM 1898 C C . GLY A 1 266 ? -20.492 -7.760 39.115 1.00 89.12 266 GLY A C 1
ATOM 1899 O O . GLY A 1 266 ? -20.234 -8.682 39.889 1.00 89.12 266 GLY A O 1
ATOM 1900 N N . GLY A 1 267 ? -19.972 -6.536 39.250 1.00 92.06 267 GLY A N 1
ATOM 1901 C CA . GLY A 1 267 ? -19.141 -6.117 40.374 1.00 92.06 267 GLY A CA 1
ATOM 1902 C C . GLY A 1 267 ? -19.976 -5.748 41.599 1.00 92.06 267 GLY A C 1
ATOM 1903 O O . GLY A 1 267 ? -21.205 -5.763 41.560 1.00 92.06 267 GLY A O 1
ATOM 1904 N N . LYS A 1 268 ? -19.308 -5.415 42.704 1.00 94.81 268 LYS A N 1
ATOM 1905 C CA . LYS A 1 268 ? -19.946 -4.911 43.926 1.00 94.81 268 LYS A CA 1
ATOM 1906 C C . LYS A 1 268 ? -19.955 -3.389 43.943 1.00 94.81 268 LYS A C 1
ATOM 1908 O O . LYS A 1 268 ? -18.911 -2.775 43.749 1.00 94.81 268 LYS A O 1
ATOM 1913 N N . VAL A 1 269 ? -21.114 -2.782 44.179 1.00 97.00 269 VAL A N 1
ATOM 1914 C CA . VAL A 1 269 ? -21.255 -1.324 44.288 1.00 97.00 269 VAL A CA 1
ATOM 1915 C C . VAL A 1 269 ? -20.581 -0.850 45.570 1.00 97.00 269 VAL A C 1
ATOM 1917 O O . VAL A 1 269 ? -20.974 -1.259 46.658 1.00 97.00 269 VAL A O 1
ATOM 1920 N N . PHE A 1 270 ? -19.564 0.001 45.449 1.00 96.00 270 PHE A N 1
ATOM 1921 C CA . PHE A 1 270 ? -18.790 0.520 46.586 1.00 96.00 270 PHE A CA 1
ATOM 1922 C C . PHE A 1 270 ? -18.955 2.026 46.791 1.00 96.00 270 PHE A C 1
ATOM 1924 O O . PHE A 1 270 ? -18.470 2.567 47.785 1.00 96.00 270 PHE A O 1
ATOM 1931 N N . PHE A 1 271 ? -19.635 2.705 45.870 1.00 95.31 271 PHE A N 1
ATOM 1932 C CA . PHE A 1 271 ? -19.921 4.129 45.952 1.00 95.31 271 PHE A CA 1
ATOM 1933 C C . PHE A 1 271 ? -21.289 4.429 45.332 1.00 95.31 271 PHE A C 1
ATOM 1935 O O . PHE A 1 271 ? -21.638 3.861 44.295 1.00 95.31 271 PHE A O 1
ATOM 1942 N N . VAL A 1 272 ? -22.031 5.322 45.987 1.00 94.44 272 VAL A N 1
ATOM 1943 C CA . VAL A 1 272 ? -23.309 5.884 45.539 1.00 94.44 272 VAL A CA 1
ATOM 1944 C C . VAL A 1 272 ? -23.200 7.399 45.675 1.00 94.44 272 VAL A C 1
ATOM 1946 O O . VAL A 1 272 ? -22.922 7.884 46.773 1.00 94.44 272 VAL A O 1
ATOM 1949 N N . ASP A 1 273 ? -23.422 8.134 44.591 1.00 90.56 273 ASP A N 1
ATOM 1950 C CA . ASP A 1 273 ? -23.402 9.594 44.597 1.00 90.56 273 ASP A CA 1
ATOM 1951 C C . ASP A 1 273 ? -24.753 10.161 45.045 1.00 90.56 273 ASP A C 1
ATOM 1953 O O . ASP A 1 273 ? -25.613 10.523 44.248 1.00 90.56 273 ASP A O 1
ATOM 1957 N N . THR A 1 274 ? -24.985 10.203 46.356 1.00 85.50 274 THR A N 1
ATOM 1958 C CA . THR A 1 274 ? -26.267 10.684 46.894 1.00 85.50 274 THR A CA 1
ATOM 1959 C C . THR A 1 274 ? -26.462 12.193 46.766 1.00 85.50 274 THR A C 1
ATOM 1961 O O . THR A 1 274 ? -27.584 12.664 46.945 1.00 85.50 274 THR A O 1
ATOM 1964 N N . ASN A 1 275 ? -25.387 12.946 46.517 1.00 81.81 275 ASN A N 1
ATOM 1965 C CA . ASN A 1 275 ? -25.398 14.408 46.505 1.00 81.81 275 ASN A CA 1
ATOM 1966 C C . ASN A 1 275 ? -25.250 15.001 45.095 1.00 81.81 275 ASN A C 1
ATOM 1968 O O . ASN A 1 275 ? -25.321 16.222 44.974 1.00 81.81 275 ASN A O 1
ATOM 1972 N N . ASP A 1 276 ? -25.077 14.163 44.063 1.00 80.12 276 ASP A N 1
ATOM 1973 C CA . ASP A 1 276 ? -24.766 14.580 42.685 1.00 80.12 276 ASP A CA 1
ATOM 1974 C C . ASP A 1 276 ? -23.469 15.420 42.623 1.00 80.12 276 ASP A C 1
ATOM 1976 O O . ASP A 1 276 ? -23.362 16.421 41.911 1.00 80.12 276 ASP A O 1
ATOM 1980 N N . ASP A 1 277 ? -22.470 15.023 43.424 1.00 81.38 277 ASP A N 1
ATOM 1981 C CA . ASP A 1 277 ? -21.152 15.665 43.485 1.00 81.38 277 ASP A CA 1
ATOM 1982 C C . ASP A 1 277 ? -20.306 15.340 42.229 1.00 81.38 277 ASP A C 1
ATOM 1984 O O . ASP A 1 277 ? -19.367 16.068 41.884 1.00 81.38 277 ASP A O 1
ATOM 1988 N N . TYR A 1 278 ? -20.636 14.254 41.522 1.00 84.62 278 TYR A N 1
ATOM 1989 C CA . TYR A 1 278 ? -19.938 13.736 40.352 1.00 84.62 278 TYR A CA 1
ATOM 1990 C C . TYR A 1 278 ? -20.858 13.673 39.136 1.00 84.62 278 TYR A C 1
ATOM 1992 O O . TYR A 1 278 ? -21.467 12.654 38.819 1.00 84.62 278 TYR A O 1
ATOM 2000 N N . VAL A 1 279 ? -20.848 14.762 38.369 1.00 82.19 279 VAL A N 1
ATOM 2001 C CA . VAL A 1 279 ? -21.651 14.917 37.150 1.00 82.19 279 VAL A CA 1
ATOM 2002 C C . VAL A 1 279 ? -21.584 13.679 36.247 1.00 82.19 279 VAL A C 1
ATOM 2004 O O . VAL A 1 279 ? -20.550 13.370 35.643 1.00 82.19 279 VAL A O 1
ATOM 2007 N N . GLY A 1 280 ? -22.732 13.018 36.103 1.00 83.19 280 GLY A N 1
ATOM 2008 C CA . GLY A 1 280 ? -22.922 11.867 35.227 1.00 83.19 280 GLY A CA 1
ATOM 2009 C C . GLY A 1 280 ? -22.488 10.524 35.812 1.00 83.19 280 GLY A C 1
ATOM 2010 O O . GLY A 1 280 ? -22.471 9.546 35.067 1.00 83.19 280 GLY A O 1
ATOM 2011 N N . VAL A 1 281 ? -22.142 10.438 37.096 1.00 90.69 281 VAL A N 1
ATOM 2012 C CA . VAL A 1 281 ? -21.801 9.186 37.779 1.00 90.69 281 VAL A CA 1
ATOM 2013 C C . VAL A 1 281 ? -22.681 9.028 39.010 1.00 90.69 281 VAL A C 1
ATOM 2015 O O . VAL A 1 281 ? -22.467 9.700 40.004 1.00 90.69 281 VAL A O 1
ATOM 2018 N N . ASP A 1 282 ? -23.604 8.070 38.975 1.00 90.25 282 ASP A N 1
ATOM 2019 C CA . ASP A 1 282 ? -24.447 7.775 40.142 1.00 90.25 282 ASP A CA 1
ATOM 2020 C C . ASP A 1 282 ? -23.826 6.673 41.015 1.00 90.25 282 ASP A C 1
ATOM 2022 O O . ASP A 1 282 ? -23.990 6.651 42.235 1.00 90.25 282 ASP A O 1
ATOM 2026 N N . TYR A 1 283 ? -23.094 5.742 40.394 1.00 95.25 283 TYR A N 1
ATOM 2027 C CA . TYR A 1 283 ? -22.573 4.550 41.055 1.00 95.25 283 TYR A CA 1
ATOM 2028 C C . TYR A 1 283 ? -21.181 4.168 40.552 1.00 95.25 283 TYR A C 1
ATOM 2030 O O . TYR A 1 283 ? -20.891 4.257 39.354 1.00 95.25 283 TYR A O 1
ATOM 2038 N N . LEU A 1 284 ? -20.354 3.636 41.457 1.00 96.06 284 LEU A N 1
ATOM 2039 C CA . LEU A 1 284 ? -19.147 2.886 41.099 1.00 96.06 284 LEU A CA 1
ATOM 2040 C C . LEU A 1 284 ? -19.265 1.444 41.586 1.00 96.06 284 LEU A C 1
ATOM 2042 O O . LEU A 1 284 ? -19.608 1.188 42.745 1.00 96.06 284 LEU A O 1
ATOM 2046 N N . GLU A 1 285 ? -18.930 0.498 40.712 1.00 96.81 285 GLU A N 1
ATOM 2047 C CA . GLU A 1 285 ? -18.791 -0.913 41.069 1.00 96.81 285 GLU A CA 1
ATOM 2048 C C . GLU A 1 285 ? -17.361 -1.404 40.874 1.00 96.81 285 GLU A C 1
ATOM 2050 O O . GLU A 1 285 ? -16.626 -0.923 40.010 1.00 96.81 285 GLU A O 1
ATOM 2055 N N . VAL A 1 286 ? -16.983 -2.386 41.687 1.00 96.06 286 VAL A N 1
ATOM 2056 C CA . VAL A 1 286 ? -15.660 -2.993 41.692 1.00 96.06 286 VAL A CA 1
ATOM 2057 C C . VAL A 1 286 ? -15.729 -4.481 41.396 1.00 96.06 286 VAL A C 1
ATOM 2059 O O . VAL A 1 286 ? -16.603 -5.191 41.897 1.00 96.06 286 VAL A O 1
ATOM 2062 N N . ALA A 1 287 ? -14.781 -4.967 40.602 1.00 92.00 287 ALA A N 1
ATOM 2063 C CA . ALA A 1 287 ? -14.579 -6.384 40.367 1.00 92.00 287 ALA A CA 1
ATOM 2064 C C . ALA A 1 287 ? -13.221 -6.838 40.908 1.00 92.00 287 ALA A C 1
ATOM 2066 O O . ALA A 1 287 ? -12.216 -6.138 40.801 1.00 92.00 287 ALA A O 1
ATOM 2067 N N . VAL A 1 288 ? -13.183 -8.048 41.464 1.00 77.88 288 VAL A N 1
ATOM 2068 C CA . VAL A 1 288 ? -11.926 -8.705 41.829 1.00 77.88 288 VAL A CA 1
ATOM 2069 C C . VAL A 1 288 ? -11.468 -9.523 40.629 1.00 77.88 288 VAL A C 1
ATOM 2071 O O . VAL A 1 288 ? -12.143 -10.472 40.229 1.00 77.88 288 VAL A O 1
ATOM 2074 N N . VAL A 1 289 ? -10.323 -9.164 40.049 1.00 69.75 289 VAL A N 1
ATOM 2075 C CA . VAL A 1 289 ? -9.673 -9.978 39.018 1.00 69.75 289 VAL A CA 1
ATOM 2076 C C . VAL A 1 289 ? -8.632 -10.855 39.700 1.00 69.75 289 VAL A C 1
ATOM 2078 O O . VAL A 1 289 ? -7.759 -10.361 40.409 1.00 69.75 289 VAL A O 1
ATOM 2081 N N . GLY A 1 290 ? -8.725 -12.171 39.509 1.00 67.19 290 GLY A N 1
ATOM 2082 C CA . GLY A 1 290 ? -7.695 -13.089 39.991 1.00 67.19 290 GLY A CA 1
ATOM 2083 C C . GLY A 1 290 ? -6.362 -12.861 39.268 1.00 67.19 290 GLY A C 1
ATOM 2084 O O . GLY A 1 290 ? -6.341 -12.698 38.050 1.00 67.19 290 GLY A O 1
ATOM 2085 N N . GLY A 1 291 ? -5.252 -12.894 40.011 1.00 80.50 291 GLY A N 1
ATOM 2086 C CA . GLY A 1 291 ? -3.891 -12.793 39.472 1.00 80.50 291 GLY A CA 1
ATOM 2087 C C . GLY A 1 291 ? -3.180 -11.475 39.791 1.00 80.50 291 GLY A C 1
ATOM 2088 O O . GLY A 1 291 ? -3.720 -10.590 40.452 1.00 80.50 291 GLY A O 1
ATOM 2089 N N . THR A 1 292 ? -1.931 -11.364 39.338 1.00 89.94 292 THR A N 1
ATOM 2090 C CA . THR A 1 292 ? -1.085 -10.180 39.523 1.00 89.94 292 THR A CA 1
ATOM 2091 C C . THR A 1 292 ? -0.476 -9.737 38.196 1.00 89.94 292 THR A C 1
ATOM 2093 O O . THR A 1 292 ? -0.241 -10.548 37.302 1.00 89.94 292 THR A O 1
ATOM 2096 N N . THR A 1 293 ? -0.228 -8.438 38.046 1.00 92.94 293 THR A N 1
ATOM 2097 C CA . THR A 1 293 ? 0.426 -7.858 36.861 1.00 92.94 293 THR A CA 1
ATOM 2098 C C . THR A 1 293 ? 1.286 -6.668 37.268 1.00 92.94 293 THR A C 1
ATOM 2100 O O . THR A 1 293 ? 1.208 -6.204 38.409 1.00 92.94 293 THR A O 1
ATOM 2103 N N . SER A 1 294 ? 2.116 -6.180 36.352 1.00 94.94 294 SER A N 1
ATOM 2104 C CA . SER A 1 294 ? 2.907 -4.976 36.579 1.00 94.94 294 SER A CA 1
ATOM 2105 C C . SER A 1 294 ? 2.112 -3.706 36.310 1.00 94.94 294 SER A C 1
ATOM 2107 O O . SER A 1 294 ? 1.180 -3.681 35.503 1.00 94.94 294 SER A O 1
ATOM 2109 N N . TRP A 1 295 ? 2.496 -2.615 36.966 1.00 95.12 295 TRP A N 1
ATOM 2110 C CA . TRP A 1 295 ? 1.909 -1.308 36.692 1.00 95.12 295 TRP A CA 1
ATOM 2111 C C . TRP A 1 295 ? 2.230 -0.838 35.268 1.00 95.12 295 TRP A C 1
ATOM 2113 O O . TRP A 1 295 ? 1.381 -0.253 34.611 1.00 95.12 295 TRP A O 1
ATOM 2123 N N . CYS A 1 296 ? 3.437 -1.124 34.772 1.00 93.88 296 CYS A N 1
ATOM 2124 C CA . CYS A 1 296 ? 3.870 -0.899 33.391 1.00 93.88 296 CYS A CA 1
ATOM 2125 C C . CYS A 1 296 ? 5.085 -1.793 33.095 1.00 93.88 296 CYS A C 1
ATOM 2127 O O . CYS A 1 296 ? 6.046 -1.774 33.862 1.00 93.88 296 CYS A O 1
ATOM 2129 N N . ASN A 1 297 ? 5.080 -2.579 32.011 1.00 81.38 297 ASN A N 1
ATOM 2130 C CA . ASN A 1 297 ? 6.192 -3.496 31.682 1.00 81.38 297 ASN A CA 1
ATOM 2131 C C . ASN A 1 297 ? 7.103 -3.051 30.523 1.00 81.38 297 ASN A C 1
ATOM 2133 O O . ASN A 1 297 ? 7.868 -3.856 29.998 1.00 81.38 297 ASN A O 1
ATOM 2137 N N . THR A 1 298 ? 7.047 -1.783 30.125 1.00 78.62 298 THR A N 1
ATOM 2138 C CA . THR A 1 298 ? 7.853 -1.228 29.024 1.00 78.62 298 THR A CA 1
ATOM 2139 C C . THR A 1 298 ? 9.034 -0.395 29.502 1.00 78.62 298 THR A C 1
ATOM 2141 O O . THR A 1 298 ? 9.146 -0.086 30.683 1.00 78.62 298 THR A O 1
ATOM 2144 N N . ALA A 1 299 ? 9.850 0.100 28.562 1.00 79.88 299 ALA A N 1
ATOM 2145 C CA . ALA A 1 299 ? 10.820 1.171 28.821 1.00 79.88 299 ALA A CA 1
ATOM 2146 C C . ALA A 1 299 ? 10.189 2.393 29.527 1.00 79.88 299 ALA A C 1
ATOM 2148 O O . ALA A 1 299 ? 10.839 3.052 30.331 1.00 79.88 299 ALA A O 1
ATOM 2149 N N . ALA A 1 300 ? 8.894 2.655 29.310 1.00 82.31 300 ALA A N 1
ATOM 2150 C CA . ALA A 1 300 ? 8.170 3.710 30.020 1.00 82.31 300 ALA A CA 1
ATOM 2151 C C . ALA A 1 300 ? 8.065 3.499 31.550 1.00 82.31 300 ALA A C 1
ATOM 2153 O O . ALA A 1 300 ? 7.787 4.453 32.279 1.00 82.31 300 ALA A O 1
ATOM 2154 N N . ALA A 1 301 ? 8.344 2.293 32.063 1.00 88.00 301 ALA A N 1
ATOM 2155 C CA . ALA A 1 301 ? 8.386 1.994 33.496 1.00 88.00 301 ALA A CA 1
ATOM 2156 C C . ALA A 1 301 ? 9.509 2.733 34.246 1.00 88.00 301 ALA A C 1
ATOM 2158 O O . ALA A 1 301 ? 9.518 2.720 35.473 1.00 88.00 301 ALA A O 1
ATOM 2159 N N . THR A 1 302 ? 10.439 3.380 33.533 1.00 89.38 302 THR A N 1
ATOM 2160 C CA . THR A 1 302 ? 11.494 4.234 34.104 1.00 89.38 302 THR A CA 1
ATOM 2161 C C . THR A 1 302 ? 11.304 5.717 33.785 1.00 89.38 302 THR A C 1
ATOM 2163 O O . THR A 1 302 ? 12.245 6.498 33.906 1.00 89.38 302 THR A O 1
ATOM 2166 N N . THR A 1 303 ? 10.110 6.124 33.350 1.00 89.12 303 THR A N 1
ATOM 2167 C CA . THR A 1 303 ? 9.786 7.513 32.993 1.00 89.12 303 THR A CA 1
ATOM 2168 C C . THR A 1 303 ? 8.544 7.999 33.732 1.00 89.12 303 THR A C 1
ATOM 2170 O O . THR A 1 303 ? 7.643 7.217 34.047 1.00 89.12 303 THR A O 1
ATOM 2173 N N . SER A 1 304 ? 8.487 9.297 34.033 1.00 89.94 304 SER A N 1
ATOM 2174 C CA . SER A 1 304 ? 7.290 9.912 34.612 1.00 89.94 304 SER A CA 1
ATOM 2175 C C . SER A 1 304 ? 6.242 10.129 33.520 1.00 89.94 304 SER A C 1
ATOM 2177 O O . SER A 1 304 ? 6.507 10.827 32.545 1.00 89.94 304 SER A O 1
ATOM 2179 N N . LEU A 1 305 ? 5.049 9.556 33.689 1.00 89.00 305 LEU A N 1
ATOM 2180 C CA . LEU A 1 305 ? 3.939 9.669 32.739 1.00 89.00 305 LEU A CA 1
ATOM 2181 C C . LEU A 1 305 ? 3.077 10.895 33.059 1.00 89.00 305 LEU A C 1
ATOM 2183 O O . LEU A 1 305 ? 2.590 11.035 34.182 1.00 89.00 305 LEU A O 1
ATOM 2187 N N . SER A 1 306 ? 2.861 11.792 32.102 1.00 81.50 306 SER A N 1
ATOM 2188 C CA . SER A 1 306 ? 1.960 12.934 32.302 1.00 81.50 306 SER A CA 1
ATOM 2189 C C . SER A 1 306 ? 0.520 12.471 32.565 1.00 81.50 306 SER A C 1
ATOM 2191 O O . SER A 1 306 ? 0.102 11.403 32.121 1.00 81.50 306 SER A O 1
ATOM 2193 N N . GLY A 1 307 ? -0.236 13.257 33.338 1.00 79.38 307 GLY A N 1
ATOM 2194 C CA . GLY A 1 307 ? -1.642 12.964 33.639 1.00 79.38 307 GLY A CA 1
ATOM 2195 C C . GLY A 1 307 ? -1.885 11.839 34.651 1.00 79.38 307 GLY A C 1
ATOM 2196 O O . GLY A 1 307 ? -3.037 11.515 34.882 1.00 79.38 307 GLY A O 1
ATOM 2197 N N . THR A 1 308 ? -0.835 11.276 35.269 1.00 80.62 308 THR A N 1
ATOM 2198 C CA . THR A 1 308 ? -0.937 10.174 36.255 1.00 80.62 308 THR A CA 1
ATOM 2199 C C . THR A 1 308 ? -0.692 10.596 37.719 1.00 80.62 308 THR A C 1
ATOM 2201 O O . THR A 1 308 ? -0.330 9.770 38.559 1.00 80.62 308 THR A O 1
ATOM 2204 N N . ALA A 1 309 ? -0.799 11.896 38.025 1.00 74.75 309 ALA A N 1
ATOM 2205 C CA . ALA A 1 309 ? -0.572 12.465 39.366 1.00 74.75 309 ALA A CA 1
ATOM 2206 C C . ALA A 1 309 ? -1.738 12.163 40.329 1.00 74.75 309 ALA A C 1
ATOM 2208 O O . ALA A 1 309 ? -2.755 11.661 39.872 1.00 74.75 309 ALA A O 1
ATOM 2209 N N . ASP A 1 310 ? -1.612 12.466 41.632 1.00 71.38 310 ASP A N 1
ATOM 2210 C CA . ASP A 1 310 ? -2.667 12.316 42.665 1.00 71.38 310 ASP A CA 1
ATOM 2211 C C . ASP A 1 310 ? -3.943 13.112 42.295 1.00 71.38 310 ASP A C 1
ATOM 2213 O O . ASP A 1 310 ? -4.166 14.243 42.722 1.00 71.38 310 ASP A O 1
ATOM 2217 N N . ASN A 1 311 ? -4.776 12.523 41.443 1.00 70.44 311 ASN A N 1
ATOM 2218 C CA . ASN A 1 311 ? -6.117 12.972 41.110 1.00 70.44 311 ASN A CA 1
ATOM 2219 C C . ASN A 1 311 ? -7.150 12.114 41.841 1.00 70.44 311 ASN A C 1
ATOM 2221 O O . ASN A 1 311 ? -6.848 11.056 42.391 1.00 70.44 311 ASN A O 1
ATOM 2225 N N . VAL A 1 312 ? -8.382 12.616 41.868 1.00 75.75 312 VAL A N 1
ATOM 2226 C CA . VAL A 1 312 ? -9.454 12.038 42.687 1.00 75.75 312 VAL A CA 1
ATOM 2227 C C . VAL A 1 312 ? -10.068 10.789 42.035 1.00 75.75 312 VAL A C 1
ATOM 2229 O O . VAL A 1 312 ? -10.631 9.964 42.751 1.00 75.75 312 VAL A O 1
ATOM 2232 N N . GLN A 1 313 ? -9.925 10.616 40.712 1.00 86.31 313 GLN A N 1
ATOM 2233 C CA . GLN A 1 313 ? -10.508 9.505 39.946 1.00 86.31 313 GLN A CA 1
ATOM 2234 C C . GLN A 1 313 ? -9.489 8.862 39.004 1.00 86.31 313 GLN A C 1
ATOM 2236 O O . GLN A 1 313 ? -8.813 9.548 38.231 1.00 86.31 313 GLN A O 1
ATOM 2241 N N . GLY A 1 314 ? -9.441 7.532 39.012 1.00 90.94 314 GLY A N 1
ATOM 2242 C CA . GLY A 1 314 ? -8.469 6.753 38.256 1.00 90.94 314 GLY A CA 1
ATOM 2243 C C . GLY A 1 314 ? -8.633 6.855 36.744 1.00 90.94 314 GLY A C 1
ATOM 2244 O O . GLY A 1 314 ? -7.644 6.774 36.016 1.00 90.94 314 GLY A O 1
ATOM 2245 N N . ILE A 1 315 ? -9.851 7.118 36.257 1.00 91.00 315 ILE A N 1
ATOM 2246 C CA . ILE A 1 315 ? -10.145 7.210 34.822 1.00 91.00 315 ILE A CA 1
ATOM 2247 C C . ILE A 1 315 ? -9.276 8.263 34.107 1.00 91.00 315 ILE A C 1
ATOM 2249 O O . ILE A 1 315 ? -8.781 7.998 33.013 1.00 91.00 315 ILE A O 1
ATOM 2253 N N . PHE A 1 316 ? -8.971 9.394 34.756 1.00 89.81 316 PHE A N 1
ATOM 2254 C CA . PHE A 1 316 ? -8.134 10.456 34.179 1.00 89.81 316 PHE A CA 1
ATOM 2255 C C . PHE A 1 316 ? -6.671 10.038 33.977 1.00 89.81 316 PHE A C 1
ATOM 2257 O O . PHE A 1 316 ? -5.994 10.560 33.092 1.00 89.81 316 PHE A O 1
ATOM 2264 N N . ASN A 1 317 ? -6.181 9.071 34.757 1.00 92.88 317 ASN A N 1
ATOM 2265 C CA . ASN A 1 317 ? -4.821 8.544 34.620 1.00 92.88 317 ASN A CA 1
ATOM 2266 C C . ASN A 1 317 ? -4.687 7.581 33.438 1.00 92.88 317 ASN A C 1
ATOM 2268 O O . ASN A 1 317 ? -3.586 7.355 32.930 1.00 92.88 317 ASN A O 1
ATOM 2272 N N . MET A 1 318 ? -5.801 6.986 33.006 1.00 92.31 318 MET A N 1
ATOM 2273 C CA . MET A 1 318 ? -5.786 5.858 32.083 1.00 92.31 318 MET A CA 1
ATOM 2274 C C . MET A 1 318 ? -5.182 6.218 30.731 1.00 92.31 318 MET A C 1
ATOM 2276 O O . MET A 1 318 ? -4.373 5.442 30.227 1.00 92.31 318 MET A O 1
ATOM 2280 N N . GLN A 1 319 ? -5.496 7.393 30.167 1.00 90.88 319 GLN A N 1
ATOM 2281 C CA . GLN A 1 319 ? -4.944 7.805 28.869 1.00 90.88 319 GLN A CA 1
ATOM 2282 C C . GLN A 1 319 ? -3.411 7.818 28.892 1.00 90.88 319 GLN A C 1
ATOM 2284 O O . GLN A 1 319 ? -2.776 7.285 27.981 1.00 90.88 319 GLN A O 1
ATOM 2289 N N . GLY A 1 320 ? -2.811 8.372 29.952 1.00 90.19 320 GLY A N 1
ATOM 2290 C CA . GLY A 1 320 ? -1.358 8.450 30.102 1.00 90.19 320 GLY A CA 1
ATOM 2291 C C . GLY A 1 320 ? -0.708 7.072 30.216 1.00 90.19 320 GLY A C 1
ATOM 2292 O O . GLY A 1 320 ? 0.309 6.820 29.569 1.00 90.19 320 GLY A O 1
ATOM 2293 N N . ILE A 1 321 ? -1.307 6.152 30.978 1.00 93.31 321 ILE A N 1
ATOM 2294 C CA . ILE A 1 321 ? -0.778 4.788 31.130 1.00 93.31 321 ILE A CA 1
ATOM 2295 C C . ILE A 1 321 ? -0.916 4.003 29.819 1.00 93.31 321 ILE A C 1
ATOM 2297 O O . ILE A 1 321 ? 0.047 3.381 29.376 1.00 93.31 321 ILE A O 1
ATOM 2301 N N . LEU A 1 322 ? -2.092 4.039 29.186 1.00 92.31 322 LEU A N 1
ATOM 2302 C CA . LEU A 1 322 ? -2.393 3.277 27.969 1.00 92.31 322 LEU A CA 1
ATOM 2303 C C . LEU A 1 322 ? -1.583 3.758 26.754 1.00 92.31 322 LEU A C 1
ATOM 2305 O O . LEU A 1 322 ? -1.198 2.958 25.914 1.00 92.31 322 LEU A O 1
ATOM 2309 N N . THR A 1 323 ? -1.268 5.054 26.694 1.00 91.06 323 THR A N 1
ATOM 2310 C CA . THR A 1 323 ? -0.439 5.655 25.633 1.00 91.06 323 THR A CA 1
ATOM 2311 C C . THR A 1 323 ? 1.028 5.226 25.710 1.00 91.06 323 THR A C 1
ATOM 2313 O O . THR A 1 323 ? 1.699 5.132 24.685 1.00 91.06 323 THR A O 1
ATOM 2316 N N . ASN A 1 324 ? 1.559 5.013 26.918 1.00 90.12 324 ASN A N 1
ATOM 2317 C CA . ASN A 1 324 ? 3.004 4.866 27.128 1.00 90.12 324 ASN A CA 1
ATOM 2318 C C . ASN A 1 324 ? 3.437 3.433 27.467 1.00 90.12 324 ASN A C 1
ATOM 2320 O O . ASN A 1 324 ? 4.601 3.085 27.268 1.00 90.12 324 ASN A O 1
ATOM 2324 N N . CYS A 1 325 ? 2.529 2.601 27.978 1.00 90.44 325 CYS A N 1
ATOM 2325 C CA . CYS A 1 325 ? 2.799 1.204 28.306 1.00 90.44 325 CYS A CA 1
ATOM 2326 C C . CYS A 1 325 ? 2.206 0.289 27.232 1.00 90.44 325 CYS A C 1
ATOM 2328 O O . CYS A 1 325 ? 1.080 0.503 26.817 1.00 90.44 325 CYS A O 1
ATOM 2330 N N . THR A 1 326 ? 2.905 -0.766 26.810 1.00 84.06 326 THR A N 1
ATOM 2331 C CA . THR A 1 326 ? 2.344 -1.763 25.872 1.00 84.06 326 THR A CA 1
ATOM 2332 C C . THR A 1 326 ? 1.508 -2.820 26.587 1.00 84.06 326 THR A C 1
ATOM 2334 O O . THR A 1 326 ? 0.607 -3.411 26.002 1.00 84.06 326 THR A O 1
ATOM 2337 N N . SER A 1 327 ? 1.796 -3.062 27.866 1.00 85.25 327 SER A N 1
ATOM 2338 C CA . SER A 1 327 ? 0.927 -3.809 28.769 1.00 85.25 327 SER A CA 1
ATOM 2339 C C . SER A 1 327 ? 1.119 -3.324 30.203 1.00 85.25 327 SER A C 1
ATOM 2341 O O . SER A 1 327 ? 2.201 -2.900 30.619 1.00 85.25 327 SER A O 1
ATOM 2343 N N . SER A 1 328 ? 0.020 -3.300 30.946 1.00 91.56 328 SER A N 1
ATOM 2344 C CA . SER A 1 328 ? -0.035 -2.706 32.278 1.00 91.56 328 SER A CA 1
ATOM 2345 C C . SER A 1 328 ? -1.251 -3.185 33.062 1.00 91.56 328 SER A C 1
ATOM 2347 O O . SER A 1 328 ? -2.193 -3.769 32.516 1.00 91.56 328 SER A O 1
ATOM 2349 N N . ALA A 1 329 ? -1.265 -2.842 34.345 1.00 93.56 329 ALA A N 1
ATOM 2350 C CA . ALA A 1 329 ? -2.437 -2.834 35.206 1.00 93.56 329 ALA A CA 1
ATOM 2351 C C . ALA A 1 329 ? -3.648 -2.153 34.538 1.00 93.56 329 ALA A C 1
ATOM 2353 O O . ALA A 1 329 ? -4.745 -2.707 34.541 1.00 93.56 329 ALA A O 1
ATOM 2354 N N . ALA A 1 330 ? -3.436 -1.007 33.880 1.00 93.06 330 ALA A N 1
ATOM 2355 C CA . ALA A 1 330 ? -4.479 -0.289 33.148 1.00 93.06 330 ALA A CA 1
ATOM 2356 C C . ALA A 1 330 ? -5.019 -1.086 31.945 1.00 93.06 330 ALA A C 1
ATOM 2358 O O . ALA A 1 330 ? -6.233 -1.176 31.776 1.00 93.06 330 ALA A O 1
ATOM 2359 N N . HIS A 1 331 ? -4.148 -1.725 31.153 1.00 90.06 331 HIS A N 1
ATOM 2360 C CA . HIS A 1 331 ? -4.585 -2.619 30.068 1.00 90.06 331 HIS A CA 1
ATOM 2361 C C . HIS A 1 331 ? -5.378 -3.811 30.608 1.00 90.06 331 HIS A C 1
ATOM 2363 O O . HIS A 1 331 ? -6.415 -4.167 30.059 1.00 90.06 331 HIS A O 1
ATOM 2369 N N . THR A 1 332 ? -4.919 -4.402 31.713 1.00 90.81 332 THR A N 1
ATOM 2370 C CA . THR A 1 332 ? -5.599 -5.536 32.355 1.00 90.81 332 THR A CA 1
ATOM 2371 C C . THR A 1 332 ? -6.995 -5.135 32.831 1.00 90.81 332 THR A C 1
ATOM 2373 O O . THR A 1 332 ? -7.951 -5.872 32.607 1.00 90.81 332 THR A O 1
ATOM 2376 N N . ALA A 1 333 ? -7.131 -3.941 33.418 1.00 91.94 333 ALA A N 1
ATOM 2377 C CA . ALA A 1 333 ? -8.425 -3.390 33.800 1.00 91.94 333 ALA A CA 1
ATOM 2378 C C . ALA A 1 333 ? -9.331 -3.133 32.585 1.00 91.94 333 ALA A C 1
ATOM 2380 O O . ALA A 1 333 ? -10.498 -3.503 32.633 1.00 91.94 333 ALA A O 1
ATOM 2381 N N . ARG A 1 334 ? -8.806 -2.582 31.478 1.00 88.19 334 ARG A N 1
ATOM 2382 C CA . ARG A 1 334 ? -9.598 -2.362 30.250 1.00 88.19 334 ARG A CA 1
ATOM 2383 C C . ARG A 1 334 ? -10.056 -3.649 29.567 1.00 88.19 334 ARG A C 1
ATOM 2385 O O . ARG A 1 334 ? -11.122 -3.670 28.963 1.00 88.19 334 ARG A O 1
ATOM 2392 N N . LEU A 1 335 ? -9.261 -4.714 29.645 1.00 85.12 335 LEU A N 1
ATOM 2393 C CA . LEU A 1 335 ? -9.602 -6.014 29.063 1.00 85.12 335 LEU A CA 1
ATOM 2394 C C . LEU A 1 335 ? -10.619 -6.799 29.899 1.00 85.12 335 LEU A C 1
ATOM 2396 O O . LEU A 1 335 ? -11.138 -7.813 29.429 1.00 85.12 335 LEU A O 1
ATOM 2400 N N . PHE A 1 336 ? -10.910 -6.363 31.126 1.00 84.75 336 PHE A N 1
ATOM 2401 C CA . PHE A 1 336 ? -11.928 -6.995 31.947 1.00 84.75 336 PHE A CA 1
ATOM 2402 C C . PHE A 1 336 ? -13.324 -6.727 31.365 1.00 84.75 336 PHE A C 1
ATOM 2404 O O . PHE A 1 336 ? -13.700 -5.584 31.134 1.00 84.75 336 PHE A O 1
ATOM 2411 N N . GLN A 1 337 ? -14.094 -7.794 31.123 1.00 77.75 337 GLN A N 1
ATOM 2412 C CA . GLN A 1 337 ? -15.416 -7.736 30.476 1.00 77.75 337 GLN A CA 1
ATOM 2413 C C . GLN A 1 337 ? -16.548 -8.222 31.396 1.00 77.75 337 GLN A C 1
ATOM 2415 O O . GLN A 1 337 ? -17.463 -8.931 30.964 1.00 77.75 337 GLN A O 1
ATOM 2420 N N . GLY A 1 338 ? -16.495 -7.866 32.684 1.00 76.25 338 GLY A N 1
ATOM 2421 C CA . GLY A 1 338 ? -17.580 -8.153 33.628 1.00 76.25 338 GLY A CA 1
ATOM 2422 C C . GLY A 1 338 ? -18.919 -7.614 33.111 1.00 76.25 338 GLY A C 1
ATOM 2423 O O . GLY A 1 338 ? -19.000 -6.457 32.697 1.00 76.25 338 GLY A O 1
ATOM 2424 N N . GLY A 1 339 ? -19.952 -8.464 33.062 1.00 72.25 339 GLY A N 1
ATOM 2425 C CA . GLY A 1 339 ? -21.289 -8.093 32.573 1.00 72.25 339 GLY A CA 1
ATOM 2426 C C . GLY A 1 339 ? -21.327 -7.603 31.117 1.00 72.25 339 GLY A C 1
ATOM 2427 O O . GLY A 1 339 ? -22.220 -6.836 30.760 1.00 72.25 339 GLY A O 1
ATOM 2428 N N . ALA A 1 340 ? -20.348 -8.002 30.288 1.00 77.56 340 ALA A N 1
ATOM 2429 C CA . ALA A 1 340 ? -20.142 -7.511 28.918 1.00 77.56 340 ALA A CA 1
ATOM 2430 C C . ALA A 1 340 ? -19.905 -5.988 28.819 1.00 77.56 340 ALA A C 1
ATOM 2432 O O . ALA A 1 340 ? -20.169 -5.371 27.786 1.00 77.56 340 ALA A O 1
ATOM 2433 N N . LYS A 1 341 ? -19.415 -5.372 29.901 1.00 81.19 341 LYS A N 1
ATOM 2434 C CA . LYS A 1 341 ? -19.052 -3.952 29.967 1.00 81.19 341 LYS A CA 1
ATOM 2435 C C . LYS A 1 341 ? -17.577 -3.754 29.612 1.00 81.19 341 LYS A C 1
ATOM 2437 O O . LYS A 1 341 ? -16.763 -4.621 29.909 1.00 81.19 341 LYS A O 1
ATOM 2442 N N . THR A 1 342 ? -17.241 -2.630 28.981 1.00 82.94 342 THR A N 1
ATOM 2443 C CA . THR A 1 342 ? -15.894 -2.337 28.435 1.00 82.94 342 THR A CA 1
ATOM 2444 C C . THR A 1 342 ? -15.282 -1.043 28.981 1.00 82.94 342 THR A C 1
ATOM 2446 O O . THR A 1 342 ? -14.197 -0.637 28.583 1.00 82.94 342 THR A O 1
ATOM 2449 N N . ASP A 1 343 ? -15.988 -0.369 29.880 1.00 88.12 343 ASP A N 1
ATOM 2450 C CA . ASP A 1 343 ? -15.657 0.920 30.490 1.00 88.12 343 ASP A CA 1
ATOM 2451 C C . ASP A 1 343 ? -14.852 0.785 31.797 1.00 88.12 343 ASP A C 1
ATOM 2453 O O . ASP A 1 343 ? -14.591 1.784 32.464 1.00 88.12 343 ASP A O 1
ATOM 2457 N N . TRP A 1 344 ? -14.410 -0.427 32.146 1.00 93.19 344 TRP A N 1
ATOM 2458 C CA . TRP A 1 344 ? -13.594 -0.708 33.329 1.00 93.19 344 TRP A CA 1
ATOM 2459 C C . TRP A 1 344 ? -12.251 0.033 33.301 1.00 93.19 344 TRP A C 1
ATOM 2461 O O . TRP A 1 344 ? -11.642 0.207 32.245 1.00 93.19 344 TRP A O 1
ATOM 2471 N N . TYR A 1 345 ? -11.771 0.483 34.457 1.00 94.62 345 TYR A N 1
ATOM 2472 C CA . TYR A 1 345 ? -10.522 1.226 34.602 1.00 94.62 345 TYR A CA 1
ATOM 2473 C C . TYR A 1 345 ? -9.791 0.891 35.907 1.00 94.62 345 TYR A C 1
ATOM 2475 O O . TYR A 1 345 ? -10.348 0.279 36.819 1.00 94.62 345 TYR A O 1
ATOM 2483 N N . LEU A 1 346 ? -8.504 1.242 35.964 1.00 95.31 346 LEU A N 1
ATOM 2484 C CA . LEU A 1 346 ? -7.669 1.065 37.150 1.00 95.31 346 LEU A CA 1
ATOM 2485 C C . LEU A 1 346 ? -7.987 2.195 38.150 1.00 95.31 346 LEU A C 1
ATOM 2487 O O . LEU A 1 346 ? -7.866 3.358 37.765 1.00 95.31 346 LEU A O 1
ATOM 2491 N N . PRO A 1 347 ? -8.381 1.890 39.396 1.00 95.31 347 PRO A N 1
ATOM 2492 C CA . PRO A 1 347 ? -8.765 2.894 40.384 1.00 95.31 347 PRO A CA 1
ATOM 2493 C C . PRO A 1 347 ? -7.596 3.769 40.840 1.00 95.31 347 PRO A C 1
ATOM 2495 O O . PRO A 1 347 ? -6.452 3.318 40.932 1.00 95.31 347 PRO A O 1
ATOM 2498 N N . ALA A 1 348 ? -7.901 5.003 41.226 1.00 94.75 348 ALA A N 1
ATOM 2499 C CA . ALA A 1 348 ? -7.031 5.845 42.031 1.00 94.75 348 ALA A CA 1
ATOM 2500 C C . ALA A 1 348 ? -6.956 5.327 43.483 1.00 94.75 348 ALA A C 1
ATOM 2502 O O . ALA A 1 348 ? -7.849 4.605 43.939 1.00 94.75 348 ALA A O 1
ATOM 2503 N N . PRO A 1 349 ? -5.926 5.705 44.266 1.00 93.69 349 PRO A N 1
ATOM 2504 C CA . PRO A 1 349 ? -5.818 5.284 45.658 1.00 93.69 349 PRO A CA 1
ATOM 2505 C C . PRO A 1 349 ? -7.039 5.655 46.512 1.00 93.69 349 PRO A C 1
ATOM 2507 O O . PRO A 1 349 ? -7.394 4.921 47.427 1.00 93.69 349 PRO A O 1
ATOM 2510 N N . THR A 1 350 ? -7.685 6.787 46.220 1.00 91.50 350 THR A N 1
ATOM 2511 C CA . THR A 1 350 ? -8.915 7.239 46.888 1.00 91.50 350 THR A CA 1
ATOM 2512 C C . THR A 1 350 ? -10.098 6.320 46.594 1.00 91.50 350 THR A C 1
ATOM 2514 O O . THR A 1 350 ? -10.853 5.993 47.505 1.00 91.50 350 THR A O 1
ATOM 2517 N N . GLU A 1 351 ? -10.231 5.835 45.359 1.00 94.44 351 GLU A N 1
ATOM 2518 C CA . GLU A 1 351 ? -11.272 4.874 44.980 1.00 94.44 351 GLU A CA 1
ATOM 2519 C C . GLU A 1 351 ? -11.025 3.502 45.633 1.00 94.44 351 GLU A C 1
ATOM 2521 O O . GLU A 1 351 ? -11.961 2.901 46.156 1.00 94.44 351 GLU A O 1
ATOM 2526 N N . LEU A 1 352 ? -9.770 3.038 45.715 1.00 94.19 352 LEU A N 1
ATOM 2527 C CA . LEU A 1 352 ? -9.423 1.820 46.470 1.00 94.19 352 LEU A CA 1
ATOM 2528 C C . LEU A 1 352 ? -9.708 1.961 47.972 1.00 94.19 352 LEU A C 1
ATOM 2530 O O . LEU A 1 352 ? -10.158 1.007 48.607 1.00 94.19 352 LEU A O 1
ATOM 2534 N N . GLN A 1 353 ? -9.495 3.150 48.541 1.00 92.56 353 GLN A N 1
ATOM 2535 C CA . GLN A 1 353 ? -9.840 3.417 49.935 1.00 92.56 353 GLN A CA 1
ATOM 2536 C C . GLN A 1 353 ? -11.355 3.337 50.170 1.00 92.56 353 GLN A C 1
ATOM 2538 O O . GLN A 1 353 ? -11.781 2.785 51.184 1.00 92.56 353 GLN A O 1
ATOM 2543 N N . LEU A 1 354 ? -12.169 3.820 49.224 1.00 93.81 354 LEU A N 1
ATOM 2544 C CA . LEU A 1 354 ? -13.625 3.663 49.277 1.00 93.81 354 LEU A CA 1
ATOM 2545 C C . LEU A 1 354 ? -14.036 2.190 49.184 1.00 93.81 354 LEU A C 1
ATOM 2547 O O . LEU A 1 354 ? -14.879 1.756 49.965 1.00 93.81 354 LEU A O 1
ATOM 2551 N N . VAL A 1 355 ? -13.413 1.402 48.299 1.00 95.06 355 VAL A N 1
ATOM 2552 C CA . VAL A 1 355 ? -13.652 -0.051 48.231 1.00 95.06 355 VAL A CA 1
ATOM 2553 C C . VAL A 1 355 ? -13.366 -0.711 49.578 1.00 95.06 355 VAL A C 1
ATOM 2555 O O . VAL A 1 355 ? -14.187 -1.485 50.071 1.00 95.06 355 VAL A O 1
ATOM 2558 N N . LYS A 1 356 ? -12.234 -0.382 50.210 1.00 93.69 356 LYS A N 1
ATOM 2559 C CA . LYS A 1 356 ? -11.913 -0.902 51.539 1.00 93.69 356 LYS A CA 1
ATOM 2560 C C . LYS A 1 356 ? -12.996 -0.541 52.557 1.00 93.69 356 LYS A C 1
ATOM 2562 O O . LYS A 1 356 ? -13.570 -1.435 53.173 1.00 93.69 356 LYS A O 1
ATOM 2567 N N . THR A 1 357 ? -13.262 0.750 52.734 1.00 94.88 357 THR A N 1
ATOM 2568 C CA . THR A 1 357 ? -14.131 1.232 53.812 1.00 94.88 357 THR A CA 1
ATOM 2569 C C . THR A 1 357 ? -15.576 0.768 53.634 1.00 94.88 357 THR A C 1
ATOM 2571 O O . THR A 1 357 ? -16.200 0.333 54.597 1.00 94.88 357 THR A O 1
ATOM 2574 N N . ASN A 1 358 ? -16.103 0.803 52.409 1.00 95.88 358 ASN A N 1
ATOM 2575 C CA . ASN A 1 358 ? -17.517 0.521 52.165 1.00 95.88 358 ASN A CA 1
ATOM 2576 C C . ASN A 1 358 ? -17.813 -0.961 51.928 1.00 95.88 358 ASN A C 1
ATOM 2578 O O . ASN A 1 358 ? -18.944 -1.385 52.154 1.00 95.88 358 ASN A O 1
ATOM 2582 N N . LEU A 1 359 ? -16.833 -1.753 51.476 1.00 94.88 359 LEU A N 1
ATOM 2583 C CA . LEU A 1 359 ? -17.054 -3.169 51.186 1.00 94.88 359 LEU A CA 1
ATOM 2584 C C . LEU A 1 359 ? -16.258 -4.115 52.076 1.00 94.88 359 LEU A C 1
ATOM 2586 O O . LEU A 1 359 ? -16.842 -5.047 52.625 1.00 94.88 359 LEU A O 1
ATOM 2590 N N . VAL A 1 360 ? -14.946 -3.916 52.209 1.00 93.19 360 VAL A N 1
ATOM 2591 C CA . VAL A 1 360 ? -14.086 -4.860 52.942 1.00 93.19 360 VAL A CA 1
ATOM 2592 C C . VAL A 1 360 ? -14.351 -4.773 54.444 1.00 93.19 360 VAL A C 1
ATOM 2594 O O . VAL A 1 360 ? -14.650 -5.791 55.065 1.00 93.19 360 VAL A O 1
ATOM 2597 N N . ASP A 1 361 ? -14.335 -3.567 55.017 1.00 93.81 361 ASP A N 1
ATOM 2598 C CA . ASP A 1 361 ? -14.573 -3.355 56.455 1.00 93.81 361 ASP A CA 1
ATOM 2599 C C . ASP A 1 361 ? -16.018 -3.704 56.857 1.00 93.81 361 ASP A C 1
ATOM 2601 O O . ASP A 1 361 ? -16.272 -4.146 57.977 1.00 93.81 361 ASP A O 1
ATOM 2605 N N . ALA A 1 362 ? -16.960 -3.571 55.918 1.00 92.75 362 ALA A N 1
ATOM 2606 C CA . ALA A 1 362 ? -18.357 -3.968 56.083 1.00 92.75 362 ALA A CA 1
ATOM 2607 C C . ALA A 1 362 ? -18.601 -5.480 55.885 1.00 92.75 362 ALA A C 1
ATOM 2609 O O . ALA A 1 362 ? -19.724 -5.948 56.070 1.00 92.75 362 ALA A O 1
ATOM 2610 N N . GLY A 1 363 ? -17.586 -6.255 55.481 1.00 91.69 363 GLY A N 1
ATOM 2611 C CA . GLY A 1 363 ? -17.715 -7.690 55.198 1.00 91.69 363 GLY A CA 1
ATOM 2612 C C . GLY A 1 363 ? -18.527 -8.028 53.938 1.00 91.69 363 GLY A C 1
ATOM 2613 O O . GLY A 1 363 ? -18.927 -9.176 53.757 1.00 91.69 363 GLY A O 1
ATOM 2614 N N . LEU A 1 364 ? -18.770 -7.049 53.062 1.00 91.88 364 LEU A N 1
ATOM 2615 C CA . LEU A 1 364 ? -19.548 -7.178 51.820 1.00 91.88 364 LEU A CA 1
ATOM 2616 C C . LEU A 1 364 ? -18.695 -7.624 50.619 1.00 91.88 364 LEU A C 1
ATOM 2618 O O . LEU A 1 364 ? -19.237 -8.023 49.586 1.00 91.88 364 LEU A O 1
ATOM 2622 N N . LEU A 1 365 ? -17.366 -7.577 50.756 1.00 89.75 365 LEU A N 1
ATOM 2623 C CA . LEU A 1 365 ? -16.402 -8.116 49.799 1.00 89.75 365 LEU A CA 1
ATOM 2624 C C . LEU A 1 365 ? -15.351 -8.950 50.543 1.00 89.75 365 LEU A C 1
ATOM 2626 O O . LEU A 1 365 ? -14.484 -8.413 51.229 1.00 89.75 365 LEU A O 1
ATOM 2630 N N . THR A 1 366 ? -15.447 -10.274 50.421 1.00 85.56 366 THR A N 1
ATOM 2631 C CA . THR A 1 366 ? -14.593 -11.241 51.127 1.00 85.56 366 THR A CA 1
ATOM 2632 C C . THR A 1 366 ? -13.540 -11.855 50.200 1.00 85.56 366 THR A C 1
ATOM 2634 O O . THR A 1 366 ? -13.627 -11.749 48.978 1.00 85.56 366 THR A O 1
ATOM 2637 N N . GLY A 1 367 ? -12.512 -12.491 50.774 1.00 82.69 367 GLY A N 1
ATOM 2638 C CA . GLY A 1 367 ? -11.467 -13.180 50.000 1.00 82.69 367 GLY A CA 1
ATOM 2639 C C . GLY A 1 367 ? -10.459 -12.255 49.306 1.00 82.69 367 GLY A C 1
ATOM 2640 O O . GLY A 1 367 ? -9.730 -12.696 48.422 1.00 82.69 367 GLY A O 1
ATOM 2641 N N . VAL A 1 368 ? -10.407 -10.982 49.703 1.00 83.56 368 VAL A N 1
ATOM 2642 C CA . VAL A 1 368 ? -9.473 -9.982 49.175 1.00 83.56 368 VAL A CA 1
ATOM 2643 C C . VAL A 1 368 ? -8.329 -9.791 50.172 1.00 83.56 368 VAL A C 1
ATOM 2645 O O . VAL A 1 368 ? -8.564 -9.426 51.321 1.00 83.56 368 VAL A O 1
ATOM 2648 N N . SER A 1 369 ? -7.089 -10.043 49.748 1.00 82.56 369 SER A N 1
ATOM 2649 C CA . SER A 1 369 ? -5.888 -9.869 50.578 1.00 82.56 369 SER A CA 1
ATOM 2650 C C . SER A 1 369 ? -4.703 -9.365 49.755 1.00 82.56 369 SER A C 1
ATOM 2652 O O . SER A 1 369 ? -4.520 -9.818 48.624 1.00 82.56 369 SER A O 1
ATOM 2654 N N . GLY A 1 370 ? -3.868 -8.506 50.346 1.00 87.31 370 GLY A N 1
ATOM 2655 C CA . GLY A 1 370 ? -2.640 -7.987 49.742 1.00 87.31 370 GLY A CA 1
ATOM 2656 C C . GLY A 1 370 ? -2.792 -6.625 49.059 1.00 87.31 370 GLY A C 1
ATOM 2657 O O . GLY A 1 370 ? -3.830 -5.967 49.144 1.00 87.31 370 GLY A O 1
ATOM 2658 N N . GLU A 1 371 ? -1.717 -6.212 48.385 1.00 93.00 371 GLU A N 1
ATOM 2659 C CA . GLU A 1 371 ? -1.583 -4.920 47.708 1.00 93.00 371 GLU A CA 1
ATOM 2660 C C . GLU A 1 371 ? -2.153 -4.933 46.281 1.00 93.00 371 GLU A C 1
ATOM 2662 O O . GLU A 1 371 ? -1.818 -5.796 45.459 1.00 93.00 371 GLU A O 1
ATOM 2667 N N . PHE A 1 372 ? -2.942 -3.906 45.965 1.00 95.19 372 PHE A N 1
ATOM 2668 C CA . PHE A 1 372 ? -3.534 -3.680 44.650 1.00 95.19 372 PHE A CA 1
ATOM 2669 C C . PHE A 1 372 ? -2.952 -2.431 44.002 1.00 95.19 372 PHE A C 1
ATOM 2671 O O . PHE A 1 372 ? -2.748 -1.417 44.672 1.00 95.19 372 PHE A O 1
ATOM 2678 N N . TRP A 1 373 ? -2.687 -2.501 42.697 1.00 96.38 373 TRP A N 1
ATOM 2679 C CA . TRP A 1 373 ? -2.219 -1.343 41.943 1.00 96.38 373 TRP A CA 1
ATOM 2680 C C . TRP A 1 373 ? -3.275 -0.244 41.914 1.00 96.38 373 TRP A C 1
ATOM 2682 O O . TRP A 1 373 ? -4.432 -0.496 41.580 1.00 96.38 373 TRP A O 1
ATOM 2692 N N . ALA A 1 374 ? -2.833 0.982 42.176 1.00 95.44 374 ALA A N 1
ATOM 2693 C CA . ALA A 1 374 ? -3.584 2.183 41.870 1.00 95.44 374 ALA A CA 1
ATOM 2694 C C . ALA A 1 374 ? -3.062 2.828 40.578 1.00 95.44 374 ALA A C 1
ATOM 2696 O O . ALA A 1 374 ? -1.926 2.603 40.163 1.00 95.44 374 ALA A O 1
ATOM 2697 N N . SER A 1 375 ? -3.864 3.668 39.937 1.00 95.56 375 SER A N 1
ATOM 2698 C CA . SER A 1 375 ? -3.527 4.316 38.665 1.00 95.56 375 SER A CA 1
ATOM 2699 C C . SER A 1 375 ? -2.522 5.466 38.764 1.00 95.56 375 SER A C 1
ATOM 2701 O O . SER A 1 375 ? -2.086 5.995 37.746 1.00 95.56 375 SER A O 1
ATOM 2703 N N . ASN A 1 376 ? -2.149 5.873 39.973 1.00 94.12 376 ASN A N 1
ATOM 2704 C CA . ASN A 1 376 ? -1.351 7.070 40.201 1.00 94.12 376 ASN A CA 1
ATOM 2705 C C . ASN A 1 376 ? 0.123 6.682 40.347 1.00 94.12 376 ASN A C 1
ATOM 2707 O O . ASN A 1 376 ? 0.473 5.765 41.099 1.00 94.12 376 ASN A O 1
ATOM 2711 N N . GLN A 1 377 ? 0.999 7.381 39.627 1.00 93.62 377 GLN A N 1
ATOM 2712 C CA . GLN A 1 377 ? 2.437 7.185 39.774 1.00 93.62 377 GLN A CA 1
ATOM 2713 C C . GLN A 1 377 ? 2.980 7.999 40.953 1.00 93.62 377 GLN A C 1
ATOM 2715 O O . GLN A 1 377 ? 2.468 9.069 41.270 1.00 93.62 377 GLN A O 1
ATOM 2720 N N . VAL A 1 378 ? 4.084 7.535 41.536 1.00 92.62 378 VAL A N 1
ATOM 2721 C CA . VAL A 1 378 ? 4.849 8.292 42.538 1.00 92.62 378 VAL A CA 1
ATOM 2722 C C . VAL A 1 378 ? 5.940 9.104 41.854 1.00 92.62 378 VAL A C 1
ATOM 2724 O O . VAL A 1 378 ? 6.118 10.292 42.102 1.00 92.62 378 VAL A O 1
ATOM 2727 N N . ASN A 1 379 ? 6.700 8.444 40.984 1.00 91.38 379 ASN A N 1
ATOM 2728 C CA . ASN A 1 379 ? 7.808 9.032 40.246 1.00 91.38 379 ASN A CA 1
ATOM 2729 C C . ASN A 1 379 ? 8.100 8.188 38.996 1.00 91.38 379 ASN A C 1
ATOM 2731 O O . ASN A 1 379 ? 7.302 7.336 38.596 1.00 91.38 379 ASN A O 1
ATOM 2735 N N . ALA A 1 380 ? 9.256 8.420 38.376 1.00 92.25 380 ALA A N 1
ATOM 2736 C CA . ALA A 1 380 ? 9.648 7.756 37.144 1.00 92.25 380 ALA A CA 1
ATOM 2737 C C . ALA A 1 380 ? 9.605 6.220 37.235 1.00 92.25 380 ALA A C 1
ATOM 2739 O O . ALA A 1 380 ? 9.170 5.586 36.278 1.00 92.25 380 ALA A O 1
ATOM 2740 N N . THR A 1 381 ? 9.978 5.631 38.378 1.00 94.06 381 THR A N 1
ATOM 2741 C CA . THR A 1 381 ? 10.120 4.174 38.547 1.00 94.06 381 THR A CA 1
ATOM 2742 C C . THR A 1 381 ? 9.089 3.537 39.476 1.00 94.06 381 THR A C 1
ATOM 2744 O O . THR A 1 381 ? 9.009 2.309 39.529 1.00 94.06 381 THR A O 1
ATOM 2747 N N . ARG A 1 382 ? 8.296 4.331 40.209 1.00 94.62 382 ARG A N 1
ATOM 2748 C CA . ARG A 1 382 ? 7.374 3.832 41.246 1.00 94.62 382 ARG A CA 1
ATOM 2749 C C . ARG A 1 382 ? 5.934 4.294 41.037 1.00 94.62 382 ARG A C 1
ATOM 2751 O O . ARG A 1 382 ? 5.697 5.395 40.535 1.00 94.62 382 ARG A O 1
ATOM 2758 N N . ALA A 1 383 ? 4.985 3.459 41.448 1.00 95.62 383 ALA A N 1
ATOM 2759 C CA . ALA A 1 383 ? 3.550 3.741 41.457 1.00 95.62 383 ALA A CA 1
ATOM 2760 C C . ALA A 1 383 ? 2.917 3.344 42.796 1.00 95.62 383 ALA A C 1
ATOM 2762 O O . ALA A 1 383 ? 3.515 2.583 43.560 1.00 95.62 383 ALA A O 1
ATOM 2763 N N . TYR A 1 384 ? 1.740 3.895 43.093 1.00 96.12 384 TYR A N 1
ATOM 2764 C CA . TYR A 1 384 ? 1.057 3.629 44.354 1.00 96.12 384 TYR A CA 1
ATOM 2765 C C . TYR A 1 384 ? 0.343 2.276 44.343 1.00 96.12 384 TYR A C 1
ATOM 2767 O O . TYR A 1 384 ? -0.291 1.894 43.357 1.00 96.12 384 TYR A O 1
ATOM 2775 N N . THR A 1 385 ? 0.397 1.589 45.479 1.00 95.75 385 THR A N 1
ATOM 2776 C CA . THR A 1 385 ? -0.454 0.442 45.802 1.00 95.75 385 THR A CA 1
ATOM 2777 C C . THR A 1 385 ? -1.278 0.742 47.048 1.00 95.75 385 THR A C 1
ATOM 2779 O O . THR A 1 385 ? -0.920 1.601 47.859 1.00 95.75 385 THR A O 1
ATOM 2782 N N . VAL A 1 386 ? -2.399 0.044 47.208 1.00 95.00 386 VAL A N 1
ATOM 2783 C CA . VAL A 1 386 ? -3.196 0.067 48.440 1.00 95.00 386 VAL A CA 1
ATOM 2784 C C . VAL A 1 386 ? -3.402 -1.368 48.901 1.00 95.00 386 VAL A C 1
ATOM 2786 O O . VAL A 1 386 ? -3.853 -2.211 48.124 1.00 95.00 386 VAL A O 1
ATOM 2789 N N . ASP A 1 387 ? -3.064 -1.652 50.156 1.00 93.75 387 ASP A N 1
ATOM 2790 C CA . ASP A 1 387 ? -3.412 -2.919 50.794 1.00 93.75 387 ASP A CA 1
ATOM 2791 C C . ASP A 1 387 ? -4.851 -2.837 51.319 1.00 93.75 387 ASP A C 1
ATOM 2793 O O . ASP A 1 387 ? -5.170 -2.006 52.168 1.00 93.75 387 ASP A O 1
ATOM 2797 N N . LEU A 1 388 ? -5.744 -3.682 50.799 1.00 90.88 388 LEU A N 1
ATOM 2798 C CA . LEU A 1 388 ? -7.179 -3.580 51.100 1.00 90.88 388 LEU A CA 1
ATOM 2799 C C . LEU A 1 388 ? -7.565 -4.138 52.478 1.00 90.88 388 LEU A C 1
ATOM 2801 O O . LEU A 1 388 ? -8.683 -3.902 52.934 1.00 90.88 388 LEU A O 1
ATOM 2805 N N . VAL A 1 389 ? -6.648 -4.817 53.176 1.00 87.12 389 VAL A N 1
ATOM 2806 C CA . VAL A 1 389 ? -6.873 -5.302 54.545 1.00 87.12 389 VAL A CA 1
ATOM 2807 C C . VAL A 1 389 ? -6.552 -4.190 55.540 1.00 87.12 389 VAL A C 1
ATOM 2809 O O . VAL A 1 389 ? -7.401 -3.801 56.340 1.00 87.12 389 VAL A O 1
ATOM 2812 N N . SER A 1 390 ? -5.348 -3.626 55.457 1.00 89.81 390 SER A N 1
ATOM 2813 C CA . SER A 1 390 ? -4.859 -2.573 56.354 1.00 89.81 390 SER A CA 1
ATOM 2814 C C . SER A 1 390 ? -5.323 -1.166 55.962 1.00 89.81 390 SER A C 1
ATOM 2816 O O . SER A 1 390 ? -5.463 -0.306 56.827 1.00 89.81 390 SER A O 1
ATOM 2818 N N . GLY A 1 391 ? -5.591 -0.919 54.677 1.00 87.12 391 GLY A N 1
ATOM 2819 C CA . GLY A 1 391 ? -5.875 0.408 54.115 1.00 87.12 391 GLY A CA 1
ATOM 2820 C C . GLY A 1 391 ? -4.645 1.283 53.916 1.00 87.12 391 GLY A C 1
ATOM 2821 O O . GLY A 1 391 ? -4.770 2.453 53.565 1.00 87.12 391 GLY A O 1
ATOM 2822 N N . VAL A 1 392 ? -3.449 0.749 54.157 1.00 92.38 392 VAL A N 1
ATOM 2823 C CA . VAL A 1 392 ? -2.218 1.520 54.015 1.00 92.38 392 VAL A CA 1
ATOM 2824 C C . VAL A 1 392 ? -1.875 1.667 52.533 1.00 92.38 392 VAL A C 1
ATOM 2826 O O . VAL A 1 392 ? -1.925 0.709 51.757 1.00 92.38 392 VAL A O 1
ATOM 2829 N N . ARG A 1 393 ? -1.516 2.895 52.145 1.00 93.75 393 ARG A N 1
ATOM 2830 C CA . ARG A 1 393 ? -0.956 3.206 50.829 1.00 93.75 393 ARG A CA 1
ATOM 2831 C C . ARG A 1 393 ? 0.552 2.958 50.855 1.00 93.75 393 ARG A C 1
ATOM 2833 O O . ARG A 1 393 ? 1.248 3.528 51.694 1.00 93.75 393 ARG A O 1
ATOM 2840 N N . TYR A 1 394 ? 1.046 2.178 49.904 1.00 95.50 394 TYR A N 1
ATOM 2841 C CA . TYR A 1 394 ? 2.471 1.931 49.696 1.00 95.50 394 TYR A CA 1
ATOM 2842 C C . TYR A 1 394 ? 2.907 2.423 48.318 1.00 95.50 394 TYR A C 1
ATOM 2844 O O . TYR A 1 394 ? 2.090 2.819 47.483 1.00 95.50 394 TYR A O 1
ATOM 2852 N N . ASP A 1 395 ? 4.213 2.405 48.079 1.00 95.12 395 ASP A N 1
ATOM 2853 C CA . ASP A 1 395 ? 4.780 2.540 46.751 1.00 95.12 395 ASP A CA 1
ATOM 2854 C C . ASP A 1 395 ? 5.519 1.256 46.353 1.00 95.12 395 ASP A C 1
ATOM 2856 O O . ASP A 1 395 ? 6.131 0.563 47.166 1.00 95.12 395 ASP A O 1
ATOM 2860 N N . ALA A 1 396 ? 5.459 0.917 45.073 1.00 96.06 396 ALA A N 1
ATOM 2861 C CA . ALA A 1 396 ? 6.120 -0.261 44.527 1.00 96.06 396 ALA A CA 1
ATOM 2862 C C . ALA A 1 396 ? 6.740 0.066 43.168 1.00 96.06 396 ALA A C 1
ATOM 2864 O O . ALA A 1 396 ? 6.373 1.060 42.528 1.00 96.06 396 ALA A O 1
ATOM 2865 N N . LEU A 1 397 ? 7.722 -0.732 42.731 1.00 95.75 397 LEU A N 1
ATOM 2866 C CA . LEU A 1 397 ? 8.322 -0.526 41.412 1.00 95.75 397 LEU A CA 1
ATOM 2867 C C . LEU A 1 397 ? 7.261 -0.779 40.347 1.00 95.75 397 LEU A C 1
ATOM 2869 O O . LEU A 1 397 ? 6.507 -1.743 40.441 1.00 95.75 397 LEU A O 1
ATOM 2873 N N . LYS A 1 398 ? 7.232 0.039 39.291 1.00 95.81 398 LYS A N 1
ATOM 2874 C CA . LYS A 1 398 ? 6.247 -0.106 38.204 1.00 95.81 398 LYS A CA 1
ATOM 2875 C C . LYS A 1 398 ? 6.282 -1.491 37.538 1.00 95.81 398 LYS A C 1
ATOM 2877 O O . LYS A 1 398 ? 5.302 -1.897 36.920 1.00 95.81 398 LYS A O 1
ATOM 2882 N N . THR A 1 399 ? 7.389 -2.215 37.680 1.00 94.38 399 THR A N 1
ATOM 2883 C CA . THR A 1 399 ? 7.601 -3.574 37.170 1.00 94.38 399 THR A CA 1
ATOM 2884 C C . THR A 1 399 ? 7.147 -4.684 38.120 1.00 94.38 399 THR A C 1
ATOM 2886 O O . THR A 1 399 ? 7.059 -5.830 37.687 1.00 94.38 399 THR A O 1
ATOM 2889 N N . ASP A 1 400 ? 6.878 -4.381 39.391 1.00 94.69 400 ASP A N 1
ATOM 2890 C CA . ASP A 1 400 ? 6.490 -5.383 40.385 1.00 94.69 400 ASP A CA 1
ATOM 2891 C C . ASP A 1 400 ? 5.108 -5.970 40.083 1.00 94.69 400 ASP A C 1
ATOM 2893 O O . ASP A 1 400 ? 4.229 -5.297 39.555 1.00 94.69 400 ASP A O 1
ATOM 2897 N N . LEU A 1 401 ? 4.878 -7.225 40.468 1.00 93.88 401 LEU A N 1
ATOM 2898 C CA . LEU A 1 401 ? 3.567 -7.852 40.330 1.00 93.88 401 LEU A CA 1
ATOM 2899 C C . LEU A 1 401 ? 2.689 -7.533 41.545 1.00 93.88 401 LEU A C 1
ATOM 2901 O O . LEU A 1 401 ? 3.076 -7.823 42.681 1.00 93.88 401 LEU A O 1
ATOM 2905 N N . ARG A 1 402 ? 1.506 -6.958 41.309 1.00 94.00 402 ARG A N 1
ATOM 2906 C CA . ARG A 1 402 ? 0.478 -6.682 42.332 1.00 94.00 402 ARG A CA 1
ATOM 2907 C C . ARG A 1 402 ? -0.919 -6.992 41.811 1.00 94.00 402 ARG A C 1
ATOM 2909 O O . ARG A 1 402 ? -1.101 -7.187 40.607 1.00 94.00 402 ARG A O 1
ATOM 2916 N N . GLY A 1 403 ? -1.881 -7.081 42.728 1.00 92.44 403 GLY A N 1
ATOM 2917 C CA . GLY A 1 403 ? -3.274 -7.378 42.406 1.00 92.44 403 GLY A CA 1
ATOM 2918 C C . GLY A 1 403 ? -3.927 -6.269 41.582 1.00 92.44 403 GLY A C 1
ATOM 2919 O O . GLY A 1 403 ? -3.522 -5.107 41.655 1.00 92.44 403 GLY A O 1
ATOM 2920 N N . ILE A 1 404 ? -4.953 -6.630 40.810 1.00 92.19 404 ILE A N 1
ATOM 2921 C CA . ILE A 1 404 ? -5.742 -5.695 40.000 1.00 92.19 404 ILE A CA 1
ATOM 2922 C C . ILE A 1 404 ? -7.197 -5.740 40.425 1.00 92.19 404 ILE A C 1
ATOM 2924 O O . ILE A 1 404 ? -7.789 -6.805 40.587 1.00 92.19 404 ILE A O 1
ATOM 2928 N N . MET A 1 405 ? -7.770 -4.553 40.562 1.00 92.81 405 MET A N 1
ATOM 2929 C CA . MET A 1 405 ? -9.150 -4.370 40.964 1.00 92.81 405 MET A CA 1
ATOM 2930 C C . MET A 1 405 ? -9.801 -3.356 40.025 1.00 92.81 405 MET A C 1
ATOM 2932 O O . MET A 1 405 ? -9.757 -2.160 40.303 1.00 92.81 405 MET A O 1
ATOM 2936 N N . PRO A 1 406 ? -10.326 -3.795 38.868 1.00 95.25 406 PRO A N 1
ATOM 2937 C CA . PRO A 1 406 ? -10.985 -2.895 37.942 1.00 95.25 406 PRO A CA 1
ATOM 2938 C C . PRO A 1 406 ? -12.253 -2.340 38.579 1.00 95.25 406 PRO A C 1
ATOM 2940 O O . PRO A 1 406 ? -13.026 -3.075 39.201 1.00 95.25 406 PRO A O 1
ATOM 2943 N N . ILE A 1 407 ? -12.483 -1.053 38.367 1.00 95.88 407 ILE A N 1
ATOM 2944 C CA . ILE A 1 407 ? -13.731 -0.388 38.726 1.00 95.88 407 ILE A CA 1
ATOM 2945 C C . ILE A 1 407 ? -14.384 0.198 37.481 1.00 95.88 407 ILE A C 1
ATOM 2947 O O . ILE A 1 407 ? -13.716 0.409 36.468 1.00 95.88 407 ILE A O 1
ATOM 2951 N N . ARG A 1 408 ? -15.690 0.442 37.528 1.00 94.31 408 ARG A N 1
ATOM 2952 C CA . ARG A 1 408 ? -16.402 1.174 36.476 1.00 94.31 408 ARG A CA 1
ATOM 2953 C C . ARG A 1 408 ? -17.466 2.080 37.067 1.00 94.31 408 ARG A C 1
ATOM 2955 O O . ARG A 1 408 ? -18.049 1.762 38.103 1.00 94.31 408 ARG A O 1
ATOM 2962 N N . ALA A 1 409 ? -17.733 3.168 36.355 1.00 93.12 409 ALA A N 1
ATOM 2963 C CA . ALA A 1 409 ? -18.794 4.111 36.660 1.00 93.12 409 ALA A CA 1
ATOM 2964 C C . ALA A 1 409 ? -20.027 3.848 35.803 1.00 93.12 409 ALA A C 1
ATOM 2966 O O . ALA A 1 409 ? -19.921 3.540 34.616 1.00 93.12 409 ALA A O 1
ATOM 2967 N N . PHE A 1 410 ? -21.210 4.003 36.387 1.00 92.62 410 PHE A N 1
ATOM 2968 C CA . PHE A 1 410 ? -22.462 3.972 35.644 1.00 92.62 410 PHE A CA 1
ATOM 2969 C C . PHE A 1 410 ? -23.482 4.929 36.257 1.00 92.62 410 PHE A C 1
ATOM 2971 O O . PHE A 1 410 ? -23.461 5.202 37.455 1.00 92.62 410 PHE A O 1
ATOM 2978 N N . ALA A 1 411 ? -24.365 5.446 35.409 1.00 88.94 411 ALA A N 1
ATOM 2979 C CA . ALA A 1 411 ? -25.508 6.237 35.834 1.00 88.94 411 ALA A CA 1
ATOM 2980 C C . ALA A 1 411 ? -26.744 5.346 36.010 1.00 88.94 411 ALA A C 1
ATOM 2982 O O . ALA A 1 411 ? -26.874 4.302 35.356 1.00 88.94 411 ALA A O 1
ATOM 2983 N N . ALA A 1 412 ? -27.650 5.774 36.881 1.00 81.81 412 ALA A N 1
ATOM 2984 C CA . ALA A 1 412 ? -28.956 5.190 37.062 1.00 81.81 412 ALA A CA 1
ATOM 2985 C C . ALA A 1 412 ? -29.772 5.267 35.761 1.00 81.81 412 ALA A C 1
ATOM 2987 O O . ALA A 1 412 ? -29.647 6.165 34.920 1.00 81.81 412 ALA A O 1
ATOM 2988 N N . LYS A 1 413 ? -30.651 4.293 35.565 1.00 79.19 413 LYS A N 1
ATOM 2989 C CA . LYS A 1 413 ? -31.507 4.207 34.393 1.00 79.19 413 LYS A CA 1
ATOM 2990 C C . LYS A 1 413 ? -32.548 5.318 34.468 1.00 79.19 413 LYS A C 1
ATOM 2992 O O . LYS A 1 413 ? -33.413 5.306 35.335 1.00 79.19 413 LYS A O 1
ATOM 2997 N N . GLY A 1 414 ? -32.499 6.230 33.501 1.00 69.44 414 GLY A N 1
ATOM 2998 C CA . GLY A 1 414 ? -33.352 7.419 33.477 1.00 69.44 414 GLY A CA 1
ATOM 2999 C C . GLY A 1 414 ? -32.657 8.688 33.974 1.00 69.44 414 GLY A C 1
ATOM 3000 O O . GLY A 1 414 ? -33.264 9.752 33.873 1.00 69.44 414 GLY A O 1
ATOM 3001 N N . SER A 1 415 ? -31.399 8.600 34.427 1.00 73.44 415 SER A N 1
ATOM 3002 C CA . SER A 1 415 ? -30.558 9.773 34.675 1.00 73.44 415 SER A CA 1
ATOM 3003 C C . SER A 1 415 ? -30.426 10.632 33.417 1.00 73.44 415 SER A C 1
ATOM 3005 O O . SER A 1 415 ? -30.522 10.147 32.281 1.00 73.44 415 SER A O 1
ATOM 3007 N N . VAL A 1 416 ? -30.220 11.935 33.623 1.00 74.06 416 VAL A N 1
ATOM 3008 C CA . VAL A 1 416 ? -30.068 12.898 32.530 1.00 74.06 416 VAL A CA 1
ATOM 3009 C C . VAL A 1 416 ? -28.863 12.506 31.686 1.00 74.06 416 VAL A C 1
ATOM 3011 O O . VAL A 1 416 ? -27.731 12.469 32.155 1.00 74.06 416 VAL A O 1
ATOM 3014 N N . VAL A 1 417 ? -29.120 12.220 30.415 1.00 80.81 417 VAL A N 1
ATOM 3015 C CA . VAL A 1 417 ? -28.086 11.833 29.462 1.00 80.81 417 VAL A CA 1
ATOM 3016 C C . VAL A 1 417 ? -27.241 13.051 29.094 1.00 80.81 417 VAL A C 1
ATOM 3018 O O . VAL A 1 417 ? -27.769 14.071 28.646 1.00 80.81 417 VAL A O 1
ATOM 3021 N N . ILE A 1 418 ? -25.920 12.928 29.226 1.00 75.50 418 ILE A N 1
ATOM 3022 C CA . ILE A 1 418 ? -24.978 14.010 28.947 1.00 75.50 418 ILE A CA 1
ATOM 3023 C C . ILE A 1 418 ? -24.431 13.858 27.529 1.00 75.50 418 ILE A C 1
ATOM 3025 O O . ILE A 1 418 ? -23.735 12.903 27.180 1.00 75.50 418 ILE A O 1
ATOM 3029 N N . ASN A 1 419 ? -24.745 14.841 26.690 1.00 83.06 419 ASN A N 1
ATOM 3030 C CA . ASN A 1 419 ? -24.331 14.891 25.294 1.00 83.06 419 ASN A CA 1
ATOM 3031 C C . ASN A 1 419 ? -23.131 15.836 25.119 1.00 83.06 419 ASN A C 1
ATOM 3033 O O . ASN A 1 419 ? -23.266 16.916 24.544 1.00 83.06 419 ASN A O 1
ATOM 3037 N N . ALA A 1 420 ? -21.972 15.447 25.657 1.00 82.38 420 ALA A N 1
ATOM 3038 C CA . ALA A 1 420 ? -20.753 16.249 25.567 1.00 82.38 420 ALA A CA 1
ATOM 3039 C C . ALA A 1 420 ? -20.300 16.432 24.104 1.00 82.38 420 ALA A C 1
ATOM 3041 O O . ALA A 1 420 ? -20.430 15.533 23.266 1.00 82.38 420 ALA A O 1
ATOM 3042 N N . SER A 1 421 ? -19.792 17.624 23.782 1.00 87.94 421 SER A N 1
ATOM 3043 C CA . SER A 1 421 ? -19.224 17.919 22.467 1.00 87.94 421 SER A CA 1
ATOM 3044 C C . SER A 1 421 ? -17.833 17.308 22.331 1.00 87.94 421 SER A C 1
ATOM 3046 O O . SER A 1 421 ? -16.985 17.561 23.181 1.00 87.94 421 SER A O 1
ATOM 3048 N N . LEU A 1 422 ? -17.587 16.617 21.216 1.00 91.94 422 LEU A N 1
ATOM 3049 C CA . LEU A 1 422 ? -16.264 16.131 20.832 1.00 91.94 422 LEU A CA 1
ATOM 3050 C C . LEU A 1 422 ? -15.708 16.994 19.697 1.00 91.94 422 LEU A C 1
ATOM 3052 O O . LEU A 1 422 ? -16.335 17.095 18.638 1.00 91.94 422 LEU A O 1
ATOM 3056 N N . SER A 1 423 ? -14.556 17.632 19.896 1.00 93.12 423 SER A N 1
ATOM 3057 C CA . SER A 1 423 ? -13.998 18.583 18.922 1.00 93.12 423 SER A CA 1
ATOM 3058 C C . SER A 1 423 ? -12.472 18.559 18.860 1.00 93.12 423 SER A C 1
ATOM 3060 O O . SER A 1 423 ? -11.829 18.056 19.768 1.00 93.12 423 SER A O 1
ATOM 3062 N N . GLY A 1 424 ? -11.881 19.109 17.796 1.00 92.69 424 GLY A N 1
ATOM 3063 C CA . GLY A 1 424 ? -10.431 19.323 17.710 1.00 92.69 424 GLY A CA 1
ATOM 3064 C C . GLY A 1 424 ? -9.590 18.138 17.217 1.00 92.69 424 GLY A C 1
ATOM 3065 O O . GLY A 1 424 ? -8.378 18.297 17.096 1.00 92.69 424 GLY A O 1
ATOM 3066 N N . PHE A 1 425 ? -10.190 16.990 16.875 1.00 96.50 425 PHE A N 1
ATOM 3067 C CA . P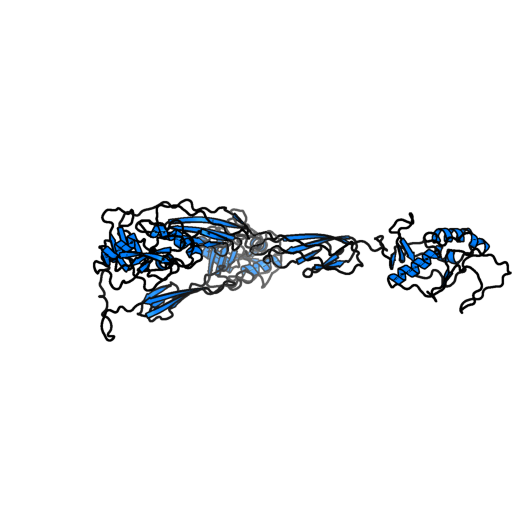HE A 1 425 ? -9.470 15.898 16.214 1.00 96.50 425 PHE A CA 1
ATOM 3068 C C . PHE A 1 425 ? -9.002 16.349 14.831 1.00 96.50 425 PHE A C 1
ATOM 3070 O O . PHE A 1 425 ? -9.816 16.658 13.955 1.00 96.50 425 PHE A O 1
ATOM 3077 N N . ALA A 1 426 ? -7.688 16.377 14.628 1.00 95.81 426 ALA A N 1
ATOM 3078 C CA . ALA A 1 426 ? -7.102 16.877 13.395 1.00 95.81 426 ALA A CA 1
ATOM 3079 C C . ALA A 1 426 ? -5.879 16.066 12.965 1.00 95.81 426 ALA A C 1
ATOM 3081 O O . ALA A 1 426 ? -5.094 15.572 13.778 1.00 95.81 426 ALA A O 1
ATOM 3082 N N . LEU A 1 427 ? -5.709 15.972 11.647 1.00 95.94 427 LEU A N 1
ATOM 3083 C CA . LEU A 1 427 ? -4.485 15.500 11.014 1.00 95.94 427 LEU A CA 1
ATOM 3084 C C . LEU A 1 427 ? -3.566 16.695 10.730 1.00 95.94 427 LEU A C 1
ATOM 3086 O O . LEU A 1 427 ? -4.074 17.751 10.347 1.00 95.94 427 LEU A O 1
ATOM 3090 N N . PRO A 1 428 ? -2.233 16.536 10.825 1.00 96.50 428 PRO A N 1
ATOM 3091 C CA . PRO A 1 428 ? -1.301 17.593 10.431 1.00 96.50 428 PRO A CA 1
ATOM 3092 C C . PRO A 1 428 ? -1.444 18.024 8.961 1.00 96.50 428 PRO A C 1
ATOM 3094 O O . PRO A 1 428 ? -1.179 19.177 8.630 1.00 96.50 428 PRO A O 1
ATOM 3097 N N . ALA A 1 429 ? -1.857 17.108 8.078 1.00 95.50 429 ALA A N 1
ATOM 3098 C CA . ALA A 1 429 ? -2.127 17.371 6.669 1.00 95.50 429 ALA A CA 1
ATOM 3099 C C . ALA A 1 429 ? -3.240 16.455 6.130 1.00 95.50 429 ALA A C 1
ATOM 3101 O O . ALA A 1 429 ? -3.500 15.378 6.664 1.00 95.50 429 ALA A O 1
ATOM 3102 N N . SER A 1 430 ? -3.881 16.867 5.033 1.00 93.19 430 SER A N 1
ATOM 3103 C CA . SER A 1 430 ? -4.909 16.080 4.329 1.00 93.19 430 SER A CA 1
ATOM 3104 C C . SER A 1 430 ? -4.341 15.129 3.265 1.00 93.19 430 SER A C 1
ATOM 3106 O O . SER A 1 430 ? -5.071 14.292 2.728 1.00 93.19 430 SER A O 1
ATOM 3108 N N . SER A 1 431 ? -3.045 15.233 2.956 1.00 95.81 431 SER A N 1
ATOM 3109 C CA . SER A 1 431 ? -2.353 14.367 2.004 1.00 95.81 431 SER A CA 1
ATOM 3110 C C . SER A 1 431 ? -0.906 14.131 2.421 1.00 95.81 431 SER A C 1
ATOM 3112 O O . SER A 1 431 ? -0.223 15.052 2.863 1.00 95.81 431 SER A O 1
ATOM 3114 N N . TYR A 1 432 ? -0.439 12.905 2.215 1.00 96.75 432 TYR A N 1
ATOM 3115 C CA . TYR A 1 432 ? 0.928 12.464 2.470 1.00 96.75 432 TYR A CA 1
ATOM 3116 C C . TYR A 1 432 ? 1.482 11.723 1.251 1.00 96.75 432 TYR A C 1
ATOM 3118 O O . TYR A 1 432 ? 0.742 11.352 0.337 1.00 96.75 432 TYR A O 1
ATOM 3126 N N . VAL A 1 433 ? 2.792 11.502 1.234 1.00 95.44 433 VAL A N 1
ATOM 3127 C CA . VAL A 1 433 ? 3.474 10.693 0.215 1.00 95.44 433 VAL A CA 1
ATOM 3128 C C . VAL A 1 433 ? 3.961 9.403 0.871 1.00 95.44 433 VAL A C 1
ATOM 3130 O O . VAL A 1 433 ? 4.403 9.419 2.024 1.00 95.44 433 VAL A O 1
ATOM 3133 N N . PHE A 1 434 ? 3.879 8.276 0.170 1.00 93.94 434 PHE A N 1
ATOM 3134 C CA . PHE A 1 434 ? 4.462 7.027 0.651 1.00 93.94 434 PHE A CA 1
ATOM 3135 C C . PHE A 1 434 ? 5.959 7.205 0.968 1.00 93.94 434 PHE A C 1
ATOM 3137 O O . PHE A 1 434 ? 6.686 7.853 0.217 1.00 93.94 434 PHE A O 1
ATOM 3144 N N . GLY A 1 435 ? 6.404 6.666 2.107 1.00 88.81 435 GLY A N 1
ATOM 3145 C CA . GLY A 1 435 ? 7.739 6.917 2.666 1.00 88.81 435 GLY A CA 1
ATOM 3146 C C . GLY A 1 435 ? 7.809 8.083 3.664 1.00 88.81 435 GLY A C 1
ATOM 3147 O O . GLY A 1 435 ? 8.867 8.313 4.246 1.00 88.81 435 GLY A O 1
ATOM 3148 N N . THR A 1 436 ? 6.702 8.797 3.914 1.00 93.69 436 THR A N 1
ATOM 3149 C CA . THR A 1 436 ? 6.641 9.797 4.996 1.00 93.69 436 THR A CA 1
ATOM 3150 C C . THR A 1 436 ? 6.871 9.134 6.359 1.00 93.69 436 THR A C 1
ATOM 3152 O O . THR A 1 436 ? 6.279 8.096 6.659 1.00 93.69 436 THR A O 1
ATOM 3155 N N . ALA A 1 437 ? 7.709 9.751 7.199 1.00 94.44 437 ALA A N 1
ATOM 3156 C CA . ALA A 1 437 ? 7.983 9.276 8.553 1.00 94.44 437 ALA A CA 1
ATOM 3157 C C . ALA A 1 437 ? 6.714 9.254 9.439 1.00 94.44 437 ALA A C 1
ATOM 3159 O O . ALA A 1 437 ? 5.794 10.043 9.209 1.00 94.44 437 ALA A O 1
ATOM 3160 N N . PRO A 1 438 ? 6.656 8.392 10.476 1.00 96.75 438 PRO A N 1
ATOM 3161 C CA . PRO A 1 438 ? 5.533 8.362 11.410 1.00 96.75 438 PRO A CA 1
ATOM 3162 C C . PRO A 1 438 ? 5.276 9.720 12.074 1.00 96.75 438 PRO A C 1
ATOM 3164 O O . PRO A 1 438 ? 6.214 10.426 12.445 1.00 96.75 438 PRO A O 1
ATOM 3167 N N . PHE A 1 439 ? 4.005 10.050 12.284 1.00 96.56 439 PHE A N 1
ATOM 3168 C CA . PHE A 1 439 ? 3.553 11.306 12.890 1.00 96.56 439 PHE A CA 1
ATOM 3169 C C . PHE A 1 439 ? 2.415 11.043 13.880 1.00 96.56 439 PHE A C 1
ATOM 3171 O O . PHE A 1 439 ? 1.918 9.925 13.954 1.00 96.56 439 PHE A O 1
ATOM 3178 N N . SER A 1 440 ? 1.988 12.050 14.640 1.00 94.94 440 SER A N 1
ATOM 3179 C CA . SER A 1 440 ? 0.847 11.927 15.559 1.00 94.94 440 SER A CA 1
ATOM 3180 C C . SER A 1 440 ? -0.293 12.849 15.149 1.00 94.94 440 SER A C 1
ATOM 3182 O O . SER A 1 440 ? -0.067 13.928 14.599 1.00 94.94 440 SER A O 1
ATOM 3184 N N . VAL A 1 441 ? -1.519 12.411 15.421 1.00 96.62 441 VAL A N 1
ATOM 3185 C CA . VAL A 1 441 ? -2.726 13.236 15.292 1.00 96.62 441 VAL A CA 1
ATOM 3186 C C . VAL A 1 441 ? -2.841 14.228 16.451 1.00 96.62 441 VAL A C 1
ATOM 3188 O O . VAL A 1 441 ? -2.270 14.021 17.523 1.00 96.62 441 VAL A O 1
ATOM 3191 N N . THR A 1 442 ? -3.616 15.292 16.260 1.00 96.62 442 THR A N 1
ATOM 3192 C CA . THR A 1 442 ? -4.099 16.110 17.376 1.00 96.62 442 THR A CA 1
ATOM 3193 C C . THR A 1 442 ? -5.275 15.388 18.022 1.00 96.62 442 THR A C 1
ATOM 3195 O O . THR A 1 442 ? -6.272 15.121 17.349 1.00 96.62 442 THR A O 1
ATOM 3198 N N . ALA A 1 443 ? -5.148 15.048 19.307 1.00 92.44 443 ALA A N 1
ATOM 3199 C CA . ALA A 1 443 ? -6.219 14.414 20.070 1.00 92.44 443 ALA A CA 1
ATOM 3200 C C . ALA A 1 443 ? -7.439 15.348 20.186 1.00 92.44 443 ALA A C 1
ATOM 3202 O O . ALA A 1 443 ? -7.255 16.563 20.316 1.00 92.44 443 ALA A O 1
ATOM 3203 N N . PRO A 1 444 ? -8.671 14.814 20.147 1.00 94.25 444 PRO A N 1
ATOM 3204 C CA . PRO A 1 444 ? -9.848 15.621 20.410 1.00 94.25 444 PRO A CA 1
ATOM 3205 C C . PRO A 1 444 ? -9.929 16.062 21.878 1.00 94.25 444 PRO A C 1
ATOM 3207 O O . PRO A 1 444 ? -9.242 15.538 22.753 1.00 94.25 444 PRO A O 1
ATOM 3210 N N . THR A 1 445 ? -10.809 17.022 22.141 1.00 90.88 445 THR A N 1
ATOM 3211 C CA . THR A 1 445 ? -11.168 17.502 23.472 1.00 90.88 445 THR A CA 1
ATOM 3212 C C . THR A 1 445 ? -12.663 17.315 23.727 1.00 90.88 445 THR A C 1
ATOM 3214 O O . THR A 1 445 ? -13.497 17.547 22.842 1.00 90.88 445 THR A O 1
ATOM 3217 N N . SER A 1 446 ? -12.991 16.924 24.959 1.00 90.38 446 SER A N 1
ATOM 3218 C CA . SER A 1 446 ? -14.355 16.780 25.472 1.00 90.38 446 SER A CA 1
ATOM 3219 C C . SER A 1 446 ? -14.373 16.926 26.990 1.00 90.38 446 SER A C 1
ATOM 3221 O O . SER A 1 446 ? -13.332 16.932 27.648 1.00 90.38 446 SER A O 1
ATOM 3223 N N . LEU A 1 447 ? -15.581 17.040 27.540 1.00 88.12 447 LEU A N 1
ATOM 3224 C CA . LEU A 1 447 ? -15.838 16.954 28.980 1.00 88.12 447 LEU A CA 1
ATOM 3225 C C . LEU A 1 447 ? -16.059 15.508 29.450 1.00 88.12 447 LEU A C 1
ATOM 3227 O O . LEU A 1 447 ? -16.110 15.268 30.652 1.00 88.12 447 LEU A O 1
ATOM 3231 N N . ASN A 1 448 ? -16.206 14.552 28.526 1.00 90.44 448 ASN A N 1
ATOM 3232 C CA . ASN A 1 448 ? -16.277 13.134 28.866 1.00 90.44 448 ASN A CA 1
ATOM 3233 C C . ASN A 1 448 ? -14.889 12.656 29.345 1.00 90.44 448 ASN A C 1
ATOM 3235 O O . ASN A 1 448 ? -13.924 12.785 28.593 1.00 90.44 448 ASN A O 1
ATOM 3239 N N . PRO A 1 449 ? -14.756 12.095 30.561 1.00 87.88 449 PRO A N 1
ATOM 3240 C CA . PRO A 1 449 ? -13.468 11.644 31.091 1.00 87.88 449 PRO A CA 1
ATOM 3241 C C . PRO A 1 449 ? -12.989 10.304 30.504 1.00 87.88 449 PRO A C 1
ATOM 3243 O O . PRO A 1 449 ? -11.913 9.829 30.870 1.00 87.88 449 PRO A O 1
ATOM 3246 N N . ALA A 1 450 ? -13.773 9.660 29.634 1.00 89.69 450 ALA A N 1
ATOM 3247 C CA . ALA A 1 450 ? -13.399 8.402 29.002 1.00 89.69 450 ALA A CA 1
ATOM 3248 C C . ALA A 1 450 ? -12.096 8.512 28.186 1.00 89.69 450 ALA A C 1
ATOM 3250 O O . ALA A 1 450 ? -11.825 9.507 27.519 1.00 89.69 450 ALA A O 1
ATOM 3251 N N . VAL A 1 451 ? -11.312 7.431 28.187 1.00 90.94 451 VAL A N 1
ATOM 3252 C CA . VAL A 1 451 ? -10.117 7.291 27.338 1.00 90.94 451 VAL A CA 1
ATOM 3253 C C . VAL A 1 451 ? -10.518 7.402 25.868 1.00 90.94 451 VAL A C 1
ATOM 3255 O O . VAL A 1 451 ? -11.411 6.683 25.421 1.00 90.94 451 VAL A O 1
ATOM 3258 N N . THR A 1 452 ? -9.830 8.258 25.115 1.00 93.00 452 THR A N 1
ATOM 3259 C CA . THR A 1 452 ? -10.004 8.352 23.664 1.00 93.00 452 THR A CA 1
ATOM 3260 C C . THR A 1 452 ? -9.327 7.173 22.976 1.00 93.00 452 THR A C 1
ATOM 3262 O O . THR A 1 452 ? -8.154 6.881 23.228 1.00 93.00 452 THR A O 1
ATOM 3265 N N . GLU A 1 453 ? -10.058 6.535 22.065 1.00 92.69 453 GLU A N 1
ATOM 3266 C CA . GLU A 1 453 ? -9.606 5.386 21.288 1.00 92.69 453 GLU A CA 1
ATOM 3267 C C . GLU A 1 453 ? -9.589 5.692 19.788 1.00 92.69 453 GLU A C 1
ATOM 3269 O O . GLU A 1 453 ? -10.551 6.227 19.234 1.00 92.69 453 GLU A O 1
ATOM 3274 N N . TYR A 1 454 ? -8.506 5.321 19.111 1.00 95.69 454 TYR A N 1
ATOM 3275 C CA . TYR A 1 454 ? -8.320 5.542 17.681 1.00 95.69 454 TYR A CA 1
ATOM 3276 C C . TYR A 1 454 ? -8.448 4.250 16.880 1.00 95.69 454 TYR A C 1
ATOM 3278 O O . TYR A 1 454 ? -8.016 3.178 17.299 1.00 95.69 454 TYR A O 1
ATOM 3286 N N . SER A 1 455 ? -8.998 4.363 15.675 1.00 93.31 455 SER A N 1
ATOM 3287 C CA . SER A 1 455 ? -9.060 3.264 14.711 1.00 93.31 455 SER A CA 1
ATOM 3288 C C . SER A 1 455 ? -8.852 3.759 13.283 1.00 93.31 455 SER A C 1
ATOM 3290 O O . SER A 1 455 ? -9.078 4.933 12.983 1.00 93.31 455 SER A O 1
ATOM 3292 N N . SER A 1 456 ? -8.419 2.855 12.402 1.00 95.88 456 SER A N 1
ATOM 3293 C CA . SER A 1 456 ? -8.245 3.099 10.966 1.00 95.88 456 SER A CA 1
ATOM 3294 C C . SER A 1 456 ? -9.233 2.267 10.167 1.00 95.88 456 SER A C 1
ATOM 3296 O O . SER A 1 456 ? -9.340 1.061 10.391 1.00 95.88 456 SER A O 1
ATOM 3298 N N . SER A 1 457 ? -9.920 2.892 9.210 1.00 94.62 457 SER A N 1
ATOM 3299 C CA . SER A 1 457 ? -10.789 2.176 8.271 1.00 94.62 457 SER A CA 1
ATOM 3300 C C . SER A 1 457 ? -10.004 1.330 7.262 1.00 94.62 457 SER A C 1
ATOM 3302 O O . SER A 1 457 ? -10.560 0.395 6.689 1.00 94.62 457 SER A O 1
ATOM 3304 N N . ASN A 1 458 ? -8.717 1.631 7.050 1.00 90.75 458 ASN A N 1
ATOM 3305 C CA . ASN A 1 458 ? -7.846 0.901 6.136 1.00 90.75 458 ASN A CA 1
ATOM 3306 C C . ASN A 1 458 ? -6.388 0.868 6.629 1.00 90.75 458 ASN A C 1
ATOM 3308 O O . ASN A 1 458 ? -5.585 1.766 6.356 1.00 90.75 458 ASN A O 1
ATOM 3312 N N . THR A 1 459 ? -6.031 -0.210 7.328 1.00 93.94 459 THR A N 1
ATOM 3313 C CA . THR A 1 459 ? -4.682 -0.429 7.874 1.00 93.94 459 THR A CA 1
ATOM 3314 C C . THR A 1 459 ? -3.630 -0.765 6.817 1.00 93.94 459 THR A C 1
ATOM 3316 O O . THR A 1 459 ? -2.444 -0.612 7.094 1.00 93.94 459 THR A O 1
ATOM 3319 N N . ALA A 1 460 ? -4.032 -1.155 5.601 1.00 89.81 460 ALA A N 1
ATOM 3320 C CA . ALA A 1 460 ? -3.103 -1.343 4.485 1.00 89.81 460 ALA A CA 1
ATOM 3321 C C . ALA A 1 460 ? -2.581 -0.007 3.921 1.00 89.81 460 ALA A C 1
ATOM 3323 O O . ALA A 1 460 ? -1.543 0.018 3.267 1.00 89.81 460 ALA A O 1
ATOM 3324 N N . VAL A 1 461 ? -3.280 1.105 4.189 1.00 94.69 461 VAL A N 1
ATOM 3325 C CA . VAL A 1 461 ? -2.846 2.465 3.824 1.00 94.69 461 VAL A CA 1
ATOM 3326 C C . VAL A 1 461 ? -2.106 3.118 4.983 1.00 94.69 461 VAL A C 1
ATOM 3328 O O . VAL A 1 461 ? -0.980 3.585 4.812 1.00 94.69 461 VAL A O 1
ATOM 3331 N N . ALA A 1 462 ? -2.705 3.132 6.174 1.00 95.25 462 ALA A N 1
ATOM 3332 C CA . ALA A 1 462 ? -2.032 3.607 7.375 1.00 95.25 462 ALA A CA 1
ATOM 3333 C C . ALA A 1 462 ? -2.631 3.003 8.647 1.00 95.25 462 ALA A C 1
ATOM 3335 O O . ALA A 1 462 ? -3.852 2.868 8.790 1.00 95.25 462 ALA A O 1
ATOM 3336 N N . THR A 1 463 ? -1.761 2.691 9.601 1.00 95.19 463 THR A N 1
ATOM 3337 C CA . THR A 1 463 ? -2.136 2.262 10.950 1.00 95.19 463 THR A CA 1
ATOM 3338 C C . THR A 1 463 ? -2.107 3.448 11.901 1.00 95.19 463 THR A C 1
ATOM 3340 O O . THR A 1 463 ? -1.275 4.343 11.748 1.00 95.19 463 THR A O 1
ATOM 3343 N N . ILE A 1 464 ? -2.968 3.422 12.913 1.00 96.62 464 ILE A N 1
ATOM 3344 C CA . ILE A 1 464 ? -2.965 4.366 14.028 1.00 96.62 464 ILE A CA 1
ATOM 3345 C C . ILE A 1 464 ? -2.962 3.568 15.328 1.00 96.62 464 ILE A C 1
ATOM 3347 O O . ILE A 1 464 ? -3.705 2.595 15.456 1.00 96.62 464 ILE A O 1
ATOM 3351 N N . ASP A 1 465 ? -2.092 3.940 16.257 1.00 93.62 465 ASP A N 1
ATOM 3352 C CA . ASP A 1 465 ? -2.072 3.350 17.590 1.00 93.62 465 ASP A CA 1
ATOM 3353 C C . ASP A 1 465 ? -3.320 3.769 18.384 1.00 93.62 465 ASP A C 1
ATOM 3355 O O . ASP A 1 465 ? -3.684 4.950 18.400 1.00 93.62 465 ASP A O 1
ATOM 3359 N N . GLN A 1 466 ? -3.967 2.795 19.033 1.00 90.31 466 GLN A N 1
ATOM 3360 C CA . GLN A 1 466 ? -5.302 2.951 19.619 1.00 90.31 466 GLN A CA 1
ATOM 3361 C C . GLN A 1 466 ? -5.366 4.028 20.706 1.00 90.31 466 GLN A C 1
ATOM 3363 O O . GLN A 1 466 ? -6.423 4.627 20.863 1.00 90.31 466 GLN A O 1
ATOM 3368 N N . TYR A 1 467 ? -4.279 4.314 21.429 1.00 90.38 467 TYR A N 1
ATOM 3369 C CA . TYR A 1 467 ? -4.313 5.245 22.566 1.00 90.38 467 TYR A CA 1
ATOM 3370 C C . TYR A 1 467 ? -3.433 6.482 22.366 1.00 90.38 467 TYR A C 1
ATOM 3372 O O . TYR A 1 467 ? -3.800 7.573 22.797 1.00 90.38 467 TYR A O 1
ATOM 3380 N N . SER A 1 468 ? -2.297 6.356 21.677 1.00 90.62 468 SER A N 1
ATOM 3381 C CA . SER A 1 468 ? -1.383 7.479 21.429 1.00 90.62 468 SER A CA 1
ATOM 3382 C C . SER A 1 468 ? -1.759 8.328 20.215 1.00 90.62 468 SER A C 1
ATOM 3384 O O . SER A 1 468 ? -1.276 9.453 20.083 1.00 90.62 468 SER A O 1
ATOM 3386 N N . GLY A 1 469 ? -2.563 7.793 19.288 1.00 93.50 469 GLY A N 1
ATOM 3387 C CA . GLY A 1 469 ? -2.854 8.459 18.020 1.00 93.50 469 GLY A CA 1
ATOM 3388 C C . GLY A 1 469 ? -1.632 8.575 17.096 1.00 93.50 469 GLY A C 1
ATOM 3389 O O . GLY A 1 469 ? -1.620 9.400 16.179 1.00 93.50 469 GLY A O 1
ATOM 3390 N N . ARG A 1 470 ? -0.582 7.774 17.333 1.00 95.31 470 ARG A N 1
ATOM 3391 C CA . ARG A 1 470 ? 0.610 7.719 16.480 1.00 95.31 470 ARG A CA 1
ATOM 3392 C C . ARG A 1 470 ? 0.317 6.934 15.204 1.00 95.31 470 ARG A C 1
ATOM 3394 O O . ARG A 1 470 ? -0.113 5.785 15.248 1.00 95.31 470 ARG A O 1
ATOM 3401 N N . VAL A 1 471 ? 0.590 7.554 14.067 1.00 97.88 471 VAL A N 1
ATOM 3402 C CA . VAL A 1 471 ? 0.274 7.085 12.719 1.00 97.88 471 VAL A CA 1
ATOM 3403 C C . VAL A 1 471 ? 1.527 6.574 12.021 1.00 97.88 471 VAL A C 1
ATOM 3405 O O . VAL A 1 471 ? 2.578 7.210 12.069 1.00 97.88 471 VAL A O 1
ATOM 3408 N N . THR A 1 472 ? 1.409 5.442 11.328 1.00 97.06 472 THR A N 1
ATOM 3409 C CA . THR A 1 472 ? 2.443 4.916 10.422 1.00 97.06 472 THR A CA 1
ATOM 3410 C C . THR A 1 472 ? 1.839 4.688 9.040 1.00 97.06 472 THR A C 1
ATOM 3412 O O . THR A 1 472 ? 0.801 4.039 8.919 1.00 97.06 472 THR A O 1
ATOM 3415 N N . ILE A 1 473 ? 2.481 5.232 8.002 1.00 96.75 473 ILE A N 1
ATOM 3416 C CA . ILE A 1 473 ? 2.080 5.027 6.606 1.00 96.75 473 ILE A CA 1
ATOM 3417 C C . ILE A 1 473 ? 2.556 3.649 6.139 1.00 96.75 473 ILE A C 1
ATOM 3419 O O . ILE A 1 473 ? 3.726 3.313 6.294 1.00 96.75 473 ILE A O 1
ATOM 3423 N N . VAL A 1 474 ? 1.643 2.871 5.559 1.00 94.38 474 VAL A N 1
ATOM 3424 C CA . VAL A 1 474 ? 1.870 1.486 5.108 1.00 94.38 474 VAL A CA 1
ATOM 3425 C C . VAL A 1 474 ? 1.758 1.358 3.588 1.00 94.38 474 VAL A C 1
ATOM 3427 O O . VAL A 1 474 ? 2.458 0.545 2.988 1.00 94.38 474 VAL A O 1
ATOM 3430 N N . GLY A 1 475 ? 0.935 2.184 2.939 1.00 93.38 475 GLY A N 1
ATOM 3431 C CA . GLY A 1 475 ? 0.744 2.122 1.494 1.00 93.38 475 GLY A CA 1
ATOM 3432 C C . GLY A 1 475 ? 0.021 3.331 0.917 1.00 93.38 475 GLY A C 1
ATOM 3433 O O . GLY A 1 475 ? -0.553 4.138 1.647 1.00 93.38 475 GLY A O 1
ATOM 3434 N N . ALA A 1 476 ? 0.062 3.461 -0.408 1.00 93.38 476 ALA A N 1
ATOM 3435 C CA . ALA A 1 476 ? -0.690 4.478 -1.132 1.00 93.38 476 ALA A CA 1
ATOM 3436 C C . ALA A 1 476 ? -2.188 4.124 -1.176 1.00 93.38 476 ALA A C 1
ATOM 3438 O O . ALA A 1 476 ? -2.568 2.962 -1.316 1.00 93.38 476 ALA A O 1
ATOM 3439 N N . GLY A 1 477 ? -3.051 5.131 -1.072 1.00 95.00 477 GLY A N 1
ATOM 3440 C CA . GLY A 1 477 ? -4.504 4.971 -1.019 1.00 95.00 477 GLY A CA 1
ATOM 3441 C C . GLY A 1 477 ? -5.151 5.992 -0.092 1.00 95.00 477 GLY A C 1
ATOM 3442 O O . GLY A 1 477 ? -4.554 7.014 0.226 1.00 95.00 477 GLY A O 1
ATOM 3443 N N . SER A 1 478 ? -6.375 5.732 0.359 1.00 93.56 478 SER A N 1
ATOM 3444 C CA . SER A 1 478 ? -7.064 6.591 1.326 1.00 93.56 478 SER A CA 1
ATOM 3445 C C . SER A 1 478 ? -7.491 5.792 2.551 1.00 93.56 478 SER A C 1
ATOM 3447 O O . SER A 1 478 ? -7.804 4.601 2.459 1.00 93.56 478 SER A O 1
ATOM 3449 N N . THR A 1 479 ? -7.478 6.460 3.700 1.00 93.94 479 THR A N 1
ATOM 3450 C CA . THR A 1 479 ? -8.015 5.935 4.952 1.00 93.94 479 THR A CA 1
ATOM 3451 C C . THR A 1 479 ? -8.683 7.052 5.747 1.00 93.94 479 THR A C 1
ATOM 3453 O O . THR A 1 479 ? -8.388 8.241 5.575 1.00 93.94 479 THR A O 1
ATOM 3456 N N . THR A 1 480 ? -9.584 6.648 6.632 1.00 94.50 480 THR A N 1
ATOM 3457 C CA . THR A 1 480 ? -10.255 7.510 7.597 1.00 94.50 480 THR A CA 1
ATOM 3458 C C . THR A 1 480 ? -9.880 7.026 8.984 1.00 94.50 480 THR A C 1
ATOM 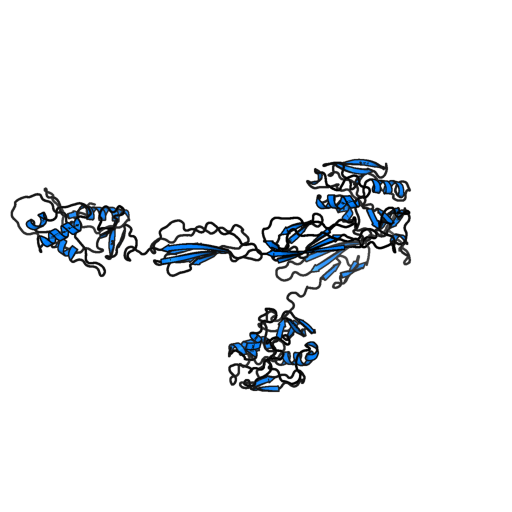3460 O O . THR A 1 480 ? -10.109 5.862 9.324 1.00 94.50 480 THR A O 1
ATOM 3463 N N . PHE A 1 481 ? -9.325 7.919 9.797 1.00 96.81 481 PHE A N 1
ATOM 3464 C CA . PHE A 1 481 ? -9.178 7.665 11.220 1.00 96.81 481 PHE A CA 1
ATOM 3465 C C . PHE A 1 481 ? -10.423 8.112 11.965 1.00 96.81 481 PHE A C 1
ATOM 3467 O O . PHE A 1 481 ? -10.990 9.162 11.662 1.00 96.81 481 PHE A O 1
ATOM 3474 N N . THR A 1 482 ? -10.824 7.308 12.944 1.00 94.44 482 THR A N 1
ATOM 3475 C CA . THR A 1 482 ? -11.926 7.612 13.857 1.00 94.44 482 THR A CA 1
ATOM 3476 C C . THR A 1 482 ? -11.371 7.700 15.268 1.00 94.44 482 THR A C 1
ATOM 3478 O O . THR A 1 482 ? -10.838 6.710 15.767 1.00 94.44 482 THR A O 1
ATOM 3481 N N . ALA A 1 483 ? -11.500 8.867 15.893 1.00 96.00 483 ALA A N 1
ATOM 3482 C CA . ALA A 1 483 ? -11.314 9.052 17.325 1.00 96.00 483 ALA A CA 1
ATOM 3483 C C . ALA A 1 483 ? -12.661 8.830 18.020 1.00 96.00 483 ALA A C 1
ATOM 3485 O O . ALA A 1 483 ? -13.657 9.453 17.648 1.00 96.00 483 ALA A O 1
ATOM 3486 N N . THR A 1 484 ? -12.695 7.931 18.994 1.00 93.06 484 THR A N 1
ATOM 3487 C CA . THR A 1 484 ? -13.894 7.524 19.728 1.00 93.06 484 THR A CA 1
ATOM 3488 C C . THR A 1 484 ? -13.708 7.840 21.198 1.00 93.06 484 THR A C 1
ATOM 3490 O O . THR A 1 484 ? -12.738 7.399 21.803 1.00 93.06 484 THR A O 1
ATOM 3493 N N . GLU A 1 485 ? -14.661 8.553 21.780 1.00 90.88 485 GLU A N 1
ATOM 3494 C CA . GLU A 1 485 ? -14.842 8.612 23.226 1.00 90.88 485 GLU A CA 1
ATOM 3495 C C . GLU A 1 485 ? -15.970 7.646 23.599 1.00 90.88 485 GLU A C 1
ATOM 3497 O O . GLU A 1 485 ? -17.128 7.891 23.232 1.00 90.88 485 GLU A O 1
ATOM 3502 N N . PRO A 1 486 ? -15.664 6.528 24.280 1.00 88.38 486 PRO A N 1
ATOM 3503 C CA . PRO A 1 486 ? -16.674 5.588 24.739 1.00 88.38 486 PRO A CA 1
ATOM 3504 C C . PRO A 1 486 ? -17.664 6.232 25.715 1.00 88.38 486 PRO A C 1
ATOM 3506 O O . PRO A 1 486 ? -17.386 7.256 26.341 1.00 88.38 486 PRO A O 1
ATOM 3509 N N . ALA A 1 487 ? -18.823 5.593 25.873 1.00 88.00 487 ALA A N 1
ATOM 3510 C CA . ALA A 1 487 ? -19.755 5.967 26.929 1.00 88.00 487 ALA A CA 1
ATOM 3511 C C . ALA A 1 487 ? -19.115 5.751 28.313 1.00 88.00 487 ALA A C 1
ATOM 3513 O O . ALA A 1 487 ? -18.406 4.765 28.527 1.00 88.00 487 ALA A O 1
ATOM 3514 N N . TYR A 1 488 ? -19.393 6.660 29.242 1.00 89.75 488 TYR A N 1
ATOM 3515 C CA . TYR A 1 488 ? -18.928 6.609 30.627 1.00 89.75 488 TYR A CA 1
ATOM 3516 C C . TYR A 1 488 ? -20.001 7.229 31.514 1.00 89.75 488 TYR A C 1
ATOM 3518 O O . TYR A 1 488 ? -20.402 8.362 31.263 1.00 89.75 488 TYR A O 1
ATOM 3526 N N . GLY A 1 489 ? -20.506 6.512 32.520 1.00 88.12 489 GLY A N 1
ATOM 3527 C CA . GLY A 1 489 ? -21.608 7.038 33.330 1.00 88.12 489 GLY A CA 1
ATOM 3528 C C . GLY A 1 489 ? -22.826 7.422 32.472 1.00 88.12 489 GLY A C 1
ATOM 3529 O O . GLY A 1 489 ? -23.338 6.600 31.710 1.00 88.12 489 GLY A O 1
ATOM 3530 N N . ALA A 1 490 ? -23.265 8.678 32.573 1.00 85.19 490 ALA A N 1
ATOM 3531 C CA . ALA A 1 490 ? -24.335 9.277 31.774 1.00 85.19 490 ALA A CA 1
ATOM 3532 C C . ALA A 1 490 ? -23.857 9.897 30.444 1.00 85.19 490 ALA A C 1
ATOM 3534 O O . ALA A 1 490 ? -24.687 10.357 29.653 1.00 85.19 490 ALA A O 1
ATOM 3535 N N . TYR A 1 491 ? -22.545 9.941 30.182 1.00 85.62 491 TYR A N 1
ATOM 3536 C CA . TYR A 1 491 ? -21.986 10.483 28.944 1.00 85.62 491 TYR A CA 1
ATOM 3537 C C . TYR A 1 491 ? -22.218 9.519 27.780 1.00 85.62 491 TYR A C 1
ATOM 3539 O O . TYR A 1 491 ? -21.895 8.330 27.850 1.00 85.62 491 TYR A O 1
ATOM 3547 N N . LEU A 1 492 ? -22.756 10.044 26.679 1.00 86.06 492 LEU A N 1
ATOM 3548 C CA . LEU A 1 492 ? -22.930 9.275 25.448 1.00 86.06 492 LEU A CA 1
ATOM 3549 C C . LEU A 1 492 ? -21.606 9.044 24.722 1.00 86.06 492 LEU A C 1
ATOM 3551 O O . LEU A 1 492 ? -20.718 9.895 24.726 1.00 86.06 492 LEU A O 1
ATOM 3555 N N . LEU A 1 493 ? -21.543 7.929 23.993 1.00 88.00 493 LEU A N 1
ATOM 3556 C CA . LEU A 1 493 ? -20.477 7.677 23.029 1.00 88.00 493 LEU A CA 1
ATOM 3557 C C . LEU A 1 493 ? -20.466 8.762 21.944 1.00 88.00 493 LEU A C 1
ATOM 3559 O O . LEU A 1 493 ? -21.509 9.108 21.373 1.00 88.00 493 LEU A O 1
ATOM 3563 N N . LYS A 1 494 ? -19.269 9.252 21.620 1.00 86.75 494 LYS A N 1
ATOM 3564 C CA . LYS A 1 494 ? -19.028 10.206 20.535 1.00 86.75 494 LYS A CA 1
ATOM 3565 C C . LYS A 1 494 ? -17.853 9.786 19.678 1.00 86.75 494 LYS A C 1
ATOM 3567 O O . LYS A 1 494 ? -16.909 9.161 20.144 1.00 86.75 494 LYS A O 1
ATOM 3572 N N . THR A 1 495 ? -17.914 10.170 18.409 1.00 92.81 495 THR A N 1
ATOM 3573 C CA . THR A 1 495 ? -16.847 9.914 17.444 1.00 92.81 495 THR A CA 1
ATOM 3574 C C . THR A 1 495 ? -16.561 11.154 16.617 1.00 92.81 495 THR A C 1
ATOM 3576 O O . THR A 1 495 ? -17.483 11.895 16.267 1.00 92.81 495 THR A O 1
ATOM 3579 N N . GLN A 1 496 ? -15.303 11.334 16.236 1.00 94.81 496 GLN A N 1
ATOM 3580 C CA . GLN A 1 496 ? -14.875 12.302 15.236 1.00 94.81 496 GLN A CA 1
ATOM 3581 C C . GLN A 1 496 ? -13.974 11.611 14.219 1.00 94.81 496 GLN A C 1
ATOM 3583 O O . GLN A 1 496 ? -13.199 10.722 14.563 1.00 94.81 496 GLN A O 1
ATOM 3588 N N . THR A 1 497 ? -14.089 12.004 12.955 1.00 95.19 497 THR A N 1
ATOM 3589 C CA . THR A 1 497 ? -13.366 11.361 11.857 1.00 95.19 497 THR A CA 1
ATOM 3590 C C . THR A 1 497 ? -12.494 12.355 11.115 1.00 95.19 497 THR A C 1
ATOM 3592 O O . THR A 1 497 ? -12.918 13.484 10.879 1.00 95.19 497 THR A O 1
ATOM 3595 N N . ALA A 1 498 ? -11.328 11.905 10.662 1.00 94.94 498 ALA A N 1
ATOM 3596 C CA . ALA A 1 498 ? -10.449 12.654 9.776 1.00 94.94 498 ALA A CA 1
ATOM 3597 C C . ALA A 1 498 ? -9.959 11.732 8.656 1.00 94.94 498 ALA A C 1
ATOM 3599 O O . ALA A 1 498 ? -9.482 10.627 8.917 1.00 94.94 498 ALA A O 1
ATOM 3600 N N . SER A 1 499 ? -10.101 12.173 7.408 1.00 94.12 499 SER A N 1
ATOM 3601 C CA . SER A 1 499 ? -9.684 11.403 6.232 1.00 94.12 499 SER A CA 1
ATOM 3602 C C . SER A 1 499 ? -8.481 12.050 5.571 1.00 94.12 499 SER A C 1
ATOM 3604 O O . SER A 1 499 ? -8.377 13.275 5.526 1.00 94.12 499 SER A O 1
ATOM 3606 N N . PHE A 1 500 ? -7.601 11.222 5.021 1.00 96.12 500 PHE A N 1
ATOM 3607 C CA . PHE A 1 500 ? -6.482 11.680 4.209 1.00 96.12 500 PHE A CA 1
ATOM 3608 C C . PHE A 1 500 ? -6.171 10.692 3.093 1.00 96.12 500 PHE A C 1
ATOM 3610 O O . PHE A 1 500 ? -6.688 9.570 3.040 1.00 96.12 500 PHE A O 1
ATOM 3617 N N . THR A 1 501 ? -5.314 11.140 2.183 1.00 96.81 501 THR A N 1
ATOM 3618 C CA . THR A 1 501 ? -4.791 10.319 1.094 1.00 96.81 501 THR A CA 1
ATOM 3619 C C . THR A 1 501 ? -3.282 10.174 1.232 1.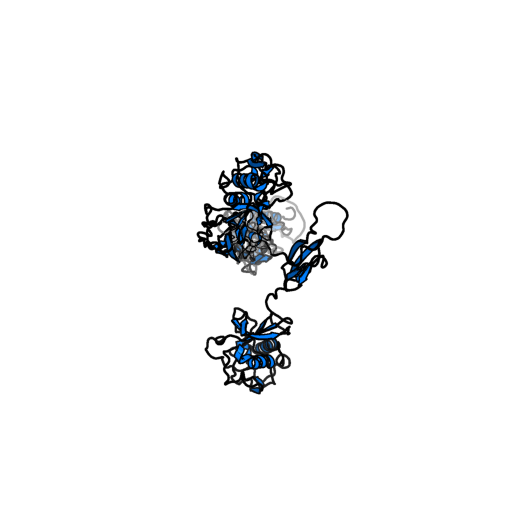00 96.81 501 THR A C 1
ATOM 3621 O O . THR A 1 501 ? -2.582 11.115 1.594 1.00 96.81 501 THR A O 1
ATOM 3624 N N . VAL A 1 502 ? -2.776 8.989 0.930 1.00 98.00 502 VAL A N 1
ATOM 3625 C CA . VAL A 1 502 ? -1.362 8.715 0.715 1.00 98.00 502 VAL A CA 1
ATOM 3626 C C . VAL A 1 502 ? -1.162 8.552 -0.784 1.00 98.00 502 VAL A C 1
ATOM 3628 O O . VAL A 1 502 ? -1.647 7.604 -1.399 1.00 98.00 502 VAL A O 1
ATOM 3631 N N . THR A 1 503 ? -0.461 9.500 -1.384 1.00 97.06 503 THR A N 1
ATOM 3632 C CA . THR A 1 503 ? -0.029 9.424 -2.779 1.00 97.06 503 THR A CA 1
ATOM 3633 C C . THR A 1 503 ? 1.206 8.535 -2.903 1.00 97.06 503 THR A C 1
ATOM 3635 O O . THR A 1 503 ? 1.950 8.339 -1.938 1.00 97.06 503 THR A O 1
ATOM 3638 N N . LYS A 1 504 ? 1.428 7.968 -4.091 1.00 94.00 504 LYS A N 1
ATOM 3639 C CA . LYS A 1 504 ? 2.629 7.169 -4.353 1.00 94.00 504 LYS A CA 1
ATOM 3640 C C . LYS A 1 504 ? 3.883 8.036 -4.248 1.00 94.00 504 LYS A C 1
ATOM 3642 O O . LYS A 1 504 ? 3.888 9.169 -4.727 1.00 94.00 504 LYS A O 1
ATOM 3647 N N . GLY A 1 505 ? 4.944 7.484 -3.666 1.00 91.44 505 GLY A N 1
ATOM 3648 C CA . GLY A 1 505 ? 6.272 8.095 -3.710 1.00 91.44 505 GLY A CA 1
ATOM 3649 C C . GLY A 1 505 ? 6.880 7.979 -5.104 1.00 91.44 505 GLY A C 1
ATOM 3650 O O . GLY A 1 505 ? 6.473 7.124 -5.885 1.00 91.44 505 GLY A O 1
ATOM 3651 N N . THR A 1 506 ? 7.878 8.795 -5.429 1.00 90.44 506 THR A N 1
ATOM 3652 C CA . THR A 1 506 ? 8.674 8.619 -6.655 1.00 90.44 506 THR A CA 1
ATOM 3653 C C . THR A 1 506 ? 10.094 8.230 -6.251 1.00 90.44 506 THR A C 1
ATOM 3655 O O . THR A 1 506 ? 10.715 8.984 -5.499 1.00 90.44 506 THR A O 1
ATOM 3658 N N . PRO A 1 507 ? 10.601 7.061 -6.682 1.00 90.62 507 PRO A N 1
ATOM 3659 C CA . PRO A 1 507 ? 11.953 6.643 -6.348 1.00 90.62 507 PRO A CA 1
ATOM 3660 C C . PRO A 1 507 ? 12.971 7.502 -7.104 1.00 90.62 507 PRO A C 1
ATOM 3662 O O . PRO A 1 507 ? 12.730 7.920 -8.237 1.00 90.62 507 PRO A O 1
ATOM 3665 N N . THR A 1 508 ? 14.124 7.742 -6.488 1.00 90.31 508 THR A N 1
ATOM 3666 C CA . THR A 1 508 ? 15.246 8.440 -7.128 1.00 90.31 508 THR A CA 1
ATOM 3667 C C . THR A 1 508 ? 16.254 7.409 -7.619 1.00 90.31 508 THR A C 1
ATOM 3669 O O . THR A 1 508 ? 16.630 6.514 -6.862 1.00 90.31 508 THR A O 1
ATOM 3672 N N . LEU A 1 509 ? 16.697 7.545 -8.871 1.00 93.56 509 LEU A N 1
ATOM 3673 C CA . LEU A 1 509 ? 17.729 6.711 -9.494 1.00 93.56 509 LEU A CA 1
ATOM 3674 C C . LEU A 1 509 ? 19.056 7.479 -9.558 1.00 93.56 509 LEU A C 1
ATOM 3676 O O . LEU A 1 509 ? 19.067 8.657 -9.912 1.00 93.56 509 LEU A O 1
ATOM 3680 N N . THR A 1 510 ? 20.171 6.815 -9.253 1.00 94.38 510 THR A N 1
ATOM 3681 C CA . THR A 1 510 ? 21.532 7.375 -9.367 1.00 94.38 510 THR A CA 1
ATOM 3682 C C . THR A 1 510 ? 22.500 6.371 -10.002 1.00 94.38 510 THR A C 1
ATOM 3684 O O . THR A 1 510 ? 22.167 5.200 -10.150 1.00 94.38 510 THR A O 1
ATOM 3687 N N . GLY A 1 511 ? 23.699 6.809 -10.405 1.00 91.81 511 GLY A N 1
ATOM 3688 C CA . GLY A 1 511 ? 24.797 5.907 -10.795 1.00 91.81 511 GLY A CA 1
ATOM 3689 C C . GLY A 1 511 ? 24.766 5.341 -12.222 1.00 91.81 511 GLY A C 1
ATOM 3690 O O . GLY A 1 511 ? 25.658 4.574 -12.568 1.00 91.81 511 GLY A O 1
ATOM 3691 N N . PHE A 1 512 ? 23.793 5.723 -13.058 1.00 96.31 512 PHE A N 1
ATOM 3692 C CA . PHE A 1 512 ? 23.716 5.264 -14.449 1.00 96.31 512 PHE A CA 1
ATOM 3693 C C . PHE A 1 512 ? 24.694 6.026 -15.353 1.00 96.31 512 PHE A C 1
ATOM 3695 O O . PHE A 1 512 ? 24.386 7.113 -15.841 1.00 96.31 512 PHE A O 1
ATOM 3702 N N . THR A 1 513 ? 25.882 5.461 -15.554 1.00 96.06 513 THR A N 1
ATOM 3703 C CA . THR A 1 513 ? 26.955 6.032 -16.384 1.00 96.06 513 THR A CA 1
ATOM 3704 C C . THR A 1 513 ? 27.668 4.942 -17.180 1.00 96.06 513 THR A C 1
ATOM 3706 O O . THR A 1 513 ? 27.651 3.775 -16.791 1.00 96.06 513 THR A O 1
ATOM 3709 N N . ALA A 1 514 ? 28.323 5.309 -18.281 1.00 95.62 514 ALA A N 1
ATOM 3710 C CA . ALA A 1 514 ? 29.232 4.403 -18.978 1.00 95.62 514 ALA A CA 1
ATOM 3711 C C . ALA A 1 514 ? 30.565 4.249 -18.202 1.00 95.62 514 ALA A C 1
ATOM 3713 O O . ALA A 1 514 ? 30.951 5.174 -17.481 1.00 95.62 514 ALA A O 1
ATOM 3714 N N . PRO A 1 515 ? 31.281 3.115 -18.337 1.00 95.31 515 PRO A N 1
ATOM 3715 C CA . PRO A 1 515 ? 32.533 2.859 -17.612 1.00 95.31 515 PRO A CA 1
ATOM 3716 C C . PRO A 1 515 ? 33.722 3.712 -18.093 1.00 95.31 515 PRO A C 1
ATOM 3718 O O . PRO A 1 515 ? 34.704 3.864 -17.369 1.00 95.31 515 PRO A O 1
ATOM 3721 N N . GLY A 1 516 ? 33.638 4.274 -19.298 1.00 91.00 516 GLY A N 1
ATOM 3722 C CA . GLY A 1 516 ? 34.637 5.154 -19.902 1.00 91.00 516 GLY A CA 1
ATOM 3723 C C . GLY A 1 516 ? 34.104 5.855 -21.155 1.00 91.00 516 GLY A C 1
ATOM 3724 O O . GLY A 1 516 ? 32.904 6.122 -21.260 1.00 91.00 516 GLY A O 1
ATOM 3725 N N . GLY A 1 517 ? 35.001 6.136 -22.096 1.00 86.50 517 GLY A N 1
ATOM 3726 C CA . GLY A 1 517 ? 34.728 6.761 -23.392 1.00 86.50 517 GLY A CA 1
ATOM 3727 C C . GLY A 1 517 ? 35.936 7.585 -23.864 1.00 86.50 517 GLY A C 1
ATOM 3728 O O . GLY A 1 517 ? 36.842 7.829 -23.059 1.00 86.50 517 GLY A O 1
ATOM 3729 N N . PRO A 1 518 ? 35.971 8.041 -25.131 1.00 90.88 518 PRO A N 1
ATOM 3730 C CA . PRO A 1 518 ? 34.960 7.865 -26.189 1.00 90.88 518 PRO A CA 1
ATOM 3731 C C . PRO A 1 518 ? 34.862 6.418 -26.712 1.00 90.88 518 PRO A C 1
ATOM 3733 O O . PRO A 1 518 ? 35.767 5.627 -26.472 1.00 90.88 518 PRO A O 1
ATOM 3736 N N . TYR A 1 519 ? 33.769 6.088 -27.413 1.00 94.12 519 TYR A N 1
ATOM 3737 C CA . TYR A 1 519 ? 33.509 4.756 -27.988 1.00 94.12 519 TYR A CA 1
ATOM 3738 C C . TYR A 1 519 ? 33.419 4.798 -29.517 1.00 94.12 519 TYR A C 1
ATOM 3740 O O . TYR A 1 519 ? 32.998 5.810 -30.078 1.00 94.12 519 TYR A O 1
ATOM 3748 N N . ARG A 1 520 ? 33.731 3.683 -30.179 1.00 93.06 520 ARG A N 1
ATOM 3749 C CA . ARG A 1 520 ? 33.580 3.441 -31.623 1.00 93.06 520 ARG A CA 1
ATOM 3750 C C . ARG A 1 520 ? 32.809 2.158 -31.913 1.00 93.06 520 ARG A C 1
ATOM 3752 O O . ARG A 1 520 ? 32.706 1.280 -31.067 1.00 93.06 520 ARG A O 1
ATOM 3759 N N . ALA A 1 521 ? 32.298 2.034 -33.136 1.00 90.44 521 ALA A N 1
ATOM 3760 C CA . ALA A 1 521 ? 31.510 0.873 -33.560 1.00 90.44 521 ALA A CA 1
ATOM 3761 C C . ALA A 1 521 ? 32.283 -0.466 -33.546 1.00 90.44 521 ALA A C 1
ATOM 3763 O O . ALA A 1 521 ? 31.663 -1.522 -33.568 1.00 90.44 521 ALA A O 1
ATOM 3764 N N . ASP A 1 522 ? 33.616 -0.433 -33.515 1.00 90.88 522 ASP A N 1
ATOM 3765 C CA . ASP A 1 522 ? 34.497 -1.603 -33.442 1.00 90.88 522 ASP A CA 1
ATOM 3766 C C . ASP A 1 522 ? 35.063 -1.866 -32.035 1.00 90.88 522 ASP A C 1
ATOM 3768 O O . ASP A 1 522 ? 35.876 -2.776 -31.860 1.00 90.88 522 ASP A O 1
ATOM 3772 N N . ASP A 1 523 ? 34.649 -1.092 -31.027 1.00 92.56 523 ASP A N 1
ATOM 3773 C CA . ASP A 1 523 ? 35.041 -1.346 -29.643 1.00 92.56 523 ASP A CA 1
ATOM 3774 C C . ASP A 1 523 ? 34.299 -2.560 -29.058 1.00 92.56 523 ASP A C 1
ATOM 3776 O O . ASP A 1 523 ? 33.152 -2.833 -29.421 1.00 92.56 523 ASP A O 1
ATOM 3780 N N . PRO A 1 524 ? 34.910 -3.283 -28.100 1.00 93.56 524 PRO A N 1
ATOM 3781 C CA . PRO A 1 524 ? 34.227 -4.353 -27.388 1.00 93.56 524 PRO A CA 1
ATOM 3782 C C . PRO A 1 524 ? 32.980 -3.863 -26.643 1.00 93.56 524 PRO A C 1
ATOM 3784 O O . PRO A 1 524 ? 32.966 -2.778 -26.056 1.00 93.56 524 PRO A O 1
ATOM 3787 N N . ASN A 1 525 ? 31.968 -4.727 -26.575 1.00 94.88 525 ASN A N 1
ATOM 3788 C CA . ASN A 1 525 ? 30.761 -4.486 -25.789 1.00 94.88 525 ASN A CA 1
ATOM 3789 C C . ASN A 1 525 ? 31.122 -4.245 -24.316 1.00 94.88 525 ASN A C 1
ATOM 3791 O O . ASN A 1 525 ? 32.007 -4.898 -23.754 1.00 94.88 525 ASN A O 1
ATOM 3795 N N . PHE A 1 526 ? 30.396 -3.343 -23.663 1.00 96.38 526 PHE A N 1
ATOM 3796 C CA . PHE A 1 526 ? 30.628 -2.989 -22.263 1.00 96.38 526 PHE A CA 1
ATOM 3797 C C . PHE A 1 526 ? 29.331 -3.043 -21.464 1.00 96.38 526 PHE A C 1
ATOM 3799 O O . PHE A 1 526 ? 28.240 -3.087 -22.015 1.00 96.38 526 PHE A O 1
ATOM 3806 N N . THR A 1 527 ? 29.432 -3.053 -20.137 1.00 97.38 527 THR A N 1
ATOM 3807 C CA . THR A 1 527 ? 28.257 -2.981 -19.257 1.00 97.38 527 THR A CA 1
ATOM 3808 C C . THR A 1 527 ? 28.167 -1.592 -18.647 1.00 97.38 527 THR A C 1
ATOM 3810 O O . THR A 1 527 ? 29.169 -1.076 -18.152 1.00 97.38 527 THR A O 1
ATOM 3813 N N . MET A 1 528 ? 26.981 -0.986 -18.677 1.00 97.44 528 MET A N 1
ATOM 3814 C CA . MET A 1 528 ? 26.723 0.273 -17.975 1.00 97.44 528 MET A CA 1
ATOM 3815 C C . MET A 1 528 ? 26.892 0.095 -16.462 1.00 97.44 528 MET A C 1
ATOM 3817 O O . MET A 1 528 ? 26.494 -0.930 -15.903 1.00 97.44 528 MET A O 1
ATOM 3821 N N . ASN A 1 529 ? 27.390 1.122 -15.770 1.00 96.00 529 ASN A N 1
ATOM 3822 C CA . ASN A 1 529 ? 27.269 1.180 -14.318 1.00 96.00 529 ASN A CA 1
ATOM 3823 C C . ASN A 1 529 ? 25.767 1.172 -13.974 1.00 96.00 529 ASN A C 1
ATOM 3825 O O . ASN A 1 529 ? 25.006 1.978 -14.524 1.00 96.00 529 ASN A O 1
ATOM 3829 N N . PRO A 1 530 ? 25.298 0.234 -13.131 1.00 92.12 530 PRO A N 1
ATOM 3830 C CA . PRO A 1 530 ? 23.872 0.026 -12.945 1.00 92.12 530 PRO A CA 1
ATOM 3831 C C . PRO A 1 530 ? 23.231 1.227 -12.249 1.00 92.12 530 PRO A C 1
ATOM 3833 O O . PRO A 1 530 ? 23.788 1.781 -11.301 1.00 92.12 530 PRO A O 1
ATOM 3836 N N . ALA A 1 531 ? 22.024 1.598 -12.684 1.00 93.12 531 ALA A N 1
ATOM 3837 C CA . ALA A 1 531 ? 21.218 2.565 -11.955 1.00 93.12 531 ALA A CA 1
ATOM 3838 C C . ALA A 1 531 ? 20.809 1.978 -10.595 1.00 93.12 531 ALA A C 1
ATOM 3840 O O . ALA A 1 531 ? 20.360 0.834 -10.520 1.00 93.12 531 ALA A O 1
ATOM 3841 N N . ILE A 1 532 ? 20.933 2.765 -9.531 1.00 91.50 532 ILE A N 1
ATOM 3842 C CA . ILE A 1 532 ? 20.620 2.361 -8.160 1.00 91.50 532 ILE A CA 1
ATOM 3843 C C . ILE A 1 532 ? 19.388 3.141 -7.692 1.00 91.50 532 ILE A C 1
ATOM 3845 O O . ILE A 1 532 ? 19.462 4.364 -7.540 1.00 91.50 532 ILE A O 1
ATOM 3849 N N . PRO A 1 533 ? 18.248 2.470 -7.459 1.00 90.56 533 PRO A N 1
ATOM 3850 C CA . PRO A 1 533 ? 17.103 3.081 -6.800 1.00 90.56 533 PRO A CA 1
ATOM 3851 C C . PRO A 1 533 ? 17.382 3.325 -5.309 1.00 90.56 533 PRO A C 1
ATOM 3853 O O . PRO A 1 533 ? 17.982 2.490 -4.633 1.00 90.56 533 PRO A O 1
ATOM 3856 N N . ASN A 1 534 ? 16.869 4.423 -4.751 1.00 86.31 534 ASN A N 1
ATOM 3857 C CA . ASN A 1 534 ? 16.923 4.703 -3.305 1.00 86.31 534 ASN A CA 1
ATOM 3858 C C . ASN A 1 534 ? 15.985 3.824 -2.448 1.00 86.31 534 ASN A C 1
ATOM 3860 O O . ASN A 1 534 ? 15.903 4.000 -1.233 1.00 86.31 534 ASN A O 1
ATOM 3864 N N . THR A 1 535 ? 15.255 2.903 -3.073 1.00 79.88 535 THR A N 1
ATOM 3865 C CA . THR A 1 535 ? 14.335 1.962 -2.436 1.00 79.88 535 THR A CA 1
ATOM 3866 C C . THR A 1 535 ? 14.351 0.642 -3.197 1.00 79.88 535 THR A C 1
ATOM 3868 O O . THR A 1 535 ? 14.382 0.613 -4.424 1.00 79.88 535 THR A O 1
ATOM 3871 N N . ASN A 1 536 ? 14.306 -0.467 -2.472 1.00 70.25 536 ASN A N 1
ATOM 3872 C CA . ASN A 1 536 ? 14.224 -1.815 -3.030 1.00 70.25 536 ASN A CA 1
ATOM 3873 C C . ASN A 1 536 ? 12.803 -2.207 -3.485 1.00 70.25 536 ASN A C 1
ATOM 3875 O O . ASN A 1 536 ? 12.650 -3.193 -4.202 1.00 70.25 536 ASN A O 1
ATOM 3879 N N . ASP A 1 537 ? 11.777 -1.431 -3.125 1.00 73.12 537 ASP A N 1
ATOM 3880 C CA . ASP A 1 537 ? 10.366 -1.767 -3.374 1.00 73.12 537 ASP A CA 1
ATOM 3881 C C . ASP A 1 537 ? 9.832 -1.274 -4.735 1.00 73.12 537 ASP A C 1
ATOM 3883 O O . ASP A 1 537 ? 8.672 -1.513 -5.077 1.00 73.12 537 ASP A O 1
ATOM 3887 N N . ALA A 1 538 ? 10.648 -0.571 -5.530 1.00 68.31 538 ALA A N 1
ATOM 3888 C CA . ALA A 1 538 ? 10.245 -0.018 -6.830 1.00 68.31 538 ALA A CA 1
ATOM 3889 C C . ALA A 1 538 ? 10.300 -1.028 -8.000 1.00 68.31 538 ALA A C 1
ATOM 3891 O O . ALA A 1 538 ? 9.884 -0.695 -9.113 1.00 68.31 538 ALA A O 1
ATOM 3892 N N . GLY A 1 539 ? 10.788 -2.250 -7.753 1.00 79.38 539 GLY A N 1
ATOM 3893 C CA . GLY A 1 539 ? 10.999 -3.291 -8.766 1.00 79.38 539 GLY A CA 1
ATOM 3894 C C . GLY A 1 539 ? 12.416 -3.301 -9.353 1.00 79.38 539 GLY A C 1
ATOM 3895 O O . GLY A 1 539 ? 13.277 -2.512 -8.966 1.00 79.38 539 GLY A O 1
ATOM 3896 N N . SER A 1 540 ? 12.673 -4.227 -10.280 1.00 87.19 540 SER A N 1
ATOM 3897 C CA . SER A 1 540 ? 13.970 -4.354 -10.956 1.00 87.19 540 SER A CA 1
ATOM 3898 C C . SER A 1 540 ? 14.174 -3.262 -12.006 1.00 87.19 540 SER A C 1
ATOM 3900 O O . SER A 1 540 ? 13.242 -2.917 -12.735 1.00 87.19 540 SER A O 1
ATOM 3902 N N . VAL A 1 541 ? 15.409 -2.773 -12.125 1.00 92.94 541 VAL A N 1
ATOM 3903 C CA . VAL A 1 541 ? 15.806 -1.838 -13.184 1.00 92.94 541 VAL A CA 1
ATOM 3904 C C . VAL A 1 541 ? 15.782 -2.546 -14.540 1.00 92.94 541 VAL A C 1
ATOM 3906 O O . VAL A 1 541 ? 16.225 -3.687 -14.660 1.00 92.94 541 VAL A O 1
ATOM 3909 N N . THR A 1 542 ? 15.269 -1.856 -15.554 1.00 95.25 542 THR A N 1
ATOM 3910 C CA . THR A 1 542 ? 15.279 -2.288 -16.956 1.00 95.25 542 THR A CA 1
ATOM 3911 C C . THR A 1 542 ? 15.891 -1.220 -17.848 1.00 95.25 542 THR A C 1
ATOM 3913 O O . THR A 1 542 ? 15.831 -0.034 -17.517 1.00 95.25 542 THR A O 1
ATOM 3916 N N . TYR A 1 543 ? 16.470 -1.634 -18.973 1.00 97.44 543 TYR A N 1
ATOM 3917 C CA . TYR A 1 543 ? 17.211 -0.747 -19.868 1.00 97.44 543 TYR A CA 1
ATOM 3918 C C . TYR A 1 543 ? 16.631 -0.714 -21.283 1.00 97.44 543 TYR A C 1
ATOM 3920 O O . TYR A 1 543 ? 16.178 -1.737 -21.795 1.00 97.44 543 TYR A O 1
ATOM 3928 N N . THR A 1 544 ? 16.684 0.448 -21.934 1.00 97.94 544 THR A N 1
ATOM 3929 C CA . THR A 1 544 ? 16.284 0.634 -23.338 1.00 97.94 544 THR A CA 1
ATOM 3930 C C . THR A 1 544 ? 17.219 1.602 -24.058 1.00 97.94 544 THR A C 1
ATOM 3932 O O . THR A 1 544 ? 17.775 2.499 -23.429 1.00 97.94 544 THR A O 1
ATOM 3935 N N . SER A 1 545 ? 17.352 1.454 -25.376 1.00 98.19 545 SER A N 1
ATOM 3936 C CA . SER A 1 545 ? 18.057 2.394 -26.262 1.00 98.19 545 SER A CA 1
ATOM 3937 C C . SER A 1 545 ? 17.038 3.109 -27.147 1.00 98.19 545 SER A C 1
ATOM 3939 O O . SER A 1 545 ? 16.089 2.471 -27.611 1.00 98.19 545 SER A O 1
ATOM 3941 N N . SER A 1 546 ? 17.203 4.415 -27.368 1.00 98.31 546 SER A N 1
ATOM 3942 C CA . SER A 1 546 ? 16.328 5.180 -28.266 1.00 98.31 546 SER A CA 1
ATOM 3943 C C . SER A 1 546 ? 16.578 4.876 -29.744 1.00 98.31 546 SER A C 1
ATOM 3945 O O . SER A 1 546 ? 15.662 5.010 -30.549 1.00 98.31 546 SER A O 1
ATOM 3947 N N . ASP A 1 547 ? 17.800 4.472 -30.093 1.00 97.81 547 ASP A N 1
ATOM 3948 C CA . ASP A 1 547 ? 18.201 4.082 -31.443 1.00 97.81 547 ASP A CA 1
ATOM 3949 C C . ASP A 1 547 ? 19.047 2.799 -31.408 1.00 97.81 547 ASP A C 1
ATOM 3951 O O . ASP A 1 547 ? 20.237 2.807 -31.080 1.00 97.81 547 ASP A O 1
ATOM 3955 N N . GLY A 1 548 ? 18.401 1.682 -31.753 1.00 96.44 548 GLY A N 1
ATOM 3956 C CA . GLY A 1 548 ? 19.026 0.364 -31.827 1.00 96.44 548 GLY A CA 1
ATOM 3957 C C . GLY A 1 548 ? 19.911 0.146 -33.057 1.00 96.44 548 GLY A C 1
ATOM 3958 O O . GLY A 1 548 ? 20.532 -0.905 -33.132 1.00 96.44 548 GLY A O 1
ATOM 3959 N N . ALA A 1 549 ? 19.968 1.082 -34.012 1.00 96.50 549 ALA A N 1
ATOM 3960 C CA . ALA A 1 549 ? 20.912 1.021 -35.128 1.00 96.50 549 ALA A CA 1
ATOM 3961 C C . ALA A 1 549 ? 22.295 1.571 -34.742 1.00 96.50 549 ALA A C 1
ATOM 3963 O O . ALA A 1 549 ? 23.297 1.126 -35.293 1.00 96.50 549 ALA A O 1
ATOM 3964 N N . VAL A 1 550 ? 22.353 2.498 -33.778 1.00 97.00 550 VAL A N 1
ATOM 3965 C CA . VAL A 1 550 ? 23.606 3.048 -33.230 1.00 97.00 550 VAL A CA 1
ATOM 3966 C C . VAL A 1 550 ? 24.177 2.122 -32.157 1.00 97.00 550 VAL A C 1
ATOM 3968 O O . VAL A 1 550 ? 25.330 1.697 -32.245 1.00 97.00 550 VAL A O 1
ATOM 3971 N N . ALA A 1 551 ? 23.365 1.781 -31.151 1.00 97.75 551 ALA A N 1
ATOM 3972 C CA . ALA A 1 551 ? 23.737 0.821 -30.116 1.00 97.75 551 ALA A CA 1
ATOM 3973 C C . ALA A 1 551 ? 22.500 0.162 -29.495 1.00 97.75 551 ALA A C 1
ATOM 3975 O O . ALA A 1 551 ? 21.481 0.815 -29.246 1.00 97.75 551 ALA A O 1
ATOM 3976 N N . THR A 1 552 ? 22.598 -1.127 -29.180 1.00 98.00 552 THR A N 1
ATOM 3977 C CA . THR A 1 552 ? 21.566 -1.831 -28.401 1.00 98.00 552 THR A CA 1
ATOM 3978 C C . THR A 1 552 ? 22.004 -1.985 -26.952 1.00 98.00 552 THR A C 1
ATOM 3980 O O . THR A 1 552 ? 23.189 -1.919 -26.644 1.00 98.00 552 THR A O 1
ATOM 3983 N N . ILE A 1 553 ? 21.044 -2.160 -26.044 1.00 98.44 553 ILE A N 1
ATOM 3984 C CA . ILE A 1 553 ? 21.315 -2.450 -24.636 1.00 98.44 553 ILE A CA 1
ATOM 3985 C C . ILE A 1 553 ? 20.447 -3.619 -24.186 1.00 98.44 553 ILE A C 1
ATOM 3987 O O . ILE A 1 553 ? 19.236 -3.638 -24.419 1.00 98.44 553 ILE A O 1
ATOM 3991 N N . ASN A 1 554 ? 21.058 -4.600 -23.530 1.00 97.81 554 ASN A N 1
ATOM 3992 C CA . ASN A 1 554 ? 20.327 -5.702 -22.934 1.00 97.81 554 ASN A CA 1
ATOM 3993 C C . ASN A 1 554 ? 19.435 -5.176 -21.804 1.00 97.81 554 ASN A C 1
ATOM 3995 O O . ASN A 1 554 ? 19.913 -4.568 -20.842 1.00 97.81 554 ASN A O 1
ATOM 3999 N N . SER A 1 555 ? 18.140 -5.472 -21.893 1.00 95.25 555 SER A N 1
ATOM 4000 C CA . SER A 1 555 ? 17.117 -4.917 -21.006 1.00 95.25 555 SER A CA 1
ATOM 4001 C C . SER A 1 555 ? 17.275 -5.280 -19.531 1.00 95.25 555 SER A C 1
ATOM 4003 O O . SER A 1 555 ? 16.613 -4.664 -18.701 1.00 95.25 555 SER A O 1
ATOM 4005 N N . THR A 1 556 ? 18.108 -6.265 -19.190 1.00 93.50 556 THR A N 1
ATOM 4006 C CA . THR A 1 556 ? 18.281 -6.758 -17.816 1.00 93.50 556 THR A CA 1
ATOM 4007 C C . THR A 1 556 ? 19.721 -6.651 -17.332 1.00 93.50 556 THR A C 1
ATOM 4009 O O . THR A 1 556 ? 19.939 -6.299 -16.177 1.00 93.50 556 THR A O 1
ATOM 4012 N N . THR A 1 557 ? 20.708 -6.936 -18.183 1.00 95.19 557 THR A N 1
ATOM 4013 C CA . THR A 1 557 ? 22.122 -6.903 -17.778 1.00 95.19 557 THR A CA 1
ATOM 4014 C C . THR A 1 557 ? 22.771 -5.534 -17.957 1.00 95.19 557 THR A C 1
ATOM 4016 O O . THR A 1 557 ? 23.818 -5.297 -17.367 1.00 95.19 557 THR A O 1
ATOM 4019 N N . GLY A 1 558 ? 22.185 -4.639 -18.763 1.00 96.31 558 GLY A N 1
ATOM 4020 C CA . GLY A 1 558 ? 22.783 -3.339 -19.079 1.00 96.31 558 GLY A CA 1
ATOM 4021 C C . GLY A 1 558 ? 24.026 -3.424 -19.975 1.00 96.31 558 GLY A C 1
ATOM 4022 O O . GLY A 1 558 ? 24.770 -2.447 -20.067 1.00 96.31 558 GLY A O 1
ATOM 4023 N N . VAL A 1 559 ? 24.269 -4.579 -20.609 1.00 97.94 559 VAL A N 1
ATOM 4024 C CA . VAL A 1 559 ? 25.326 -4.765 -21.619 1.00 97.94 559 VAL A CA 1
ATOM 4025 C C . VAL A 1 559 ? 24.942 -4.014 -22.889 1.00 97.94 559 VAL A C 1
ATOM 4027 O O . VAL A 1 559 ? 23.825 -4.187 -23.373 1.00 97.94 559 VAL A O 1
ATOM 4030 N N . VAL A 1 560 ? 25.852 -3.189 -23.397 1.00 98.38 560 VAL A N 1
ATOM 4031 C CA . VAL A 1 560 ? 25.700 -2.348 -24.584 1.00 98.38 560 VAL A CA 1
ATOM 4032 C C . VAL A 1 560 ? 26.505 -2.938 -25.734 1.00 98.38 560 VAL A C 1
ATOM 4034 O O . VAL A 1 560 ? 27.713 -3.143 -25.595 1.00 98.38 560 VAL A O 1
ATOM 4037 N N . ASP A 1 561 ? 25.840 -3.141 -26.868 1.00 97.00 561 ASP A N 1
ATOM 4038 C CA . ASP A 1 561 ? 26.462 -3.558 -28.123 1.00 97.00 561 ASP A CA 1
ATOM 4039 C C . ASP A 1 561 ? 26.535 -2.344 -29.059 1.00 97.00 561 ASP A C 1
ATOM 4041 O O . ASP A 1 561 ? 25.507 -1.725 -29.361 1.00 97.00 561 ASP A O 1
ATOM 4045 N N . LEU A 1 562 ? 27.746 -1.997 -29.498 1.00 96.69 562 LEU A N 1
ATOM 4046 C CA . LEU A 1 562 ? 28.031 -0.865 -30.383 1.00 96.69 562 LEU A CA 1
ATOM 4047 C C . LEU A 1 562 ? 27.910 -1.324 -31.840 1.00 96.69 562 LEU A C 1
ATOM 4049 O O . LEU A 1 562 ? 28.467 -2.355 -32.204 1.00 96.69 562 LEU A O 1
ATOM 4053 N N . LEU A 1 563 ? 27.148 -0.599 -32.664 1.00 94.31 563 LEU A N 1
ATOM 4054 C CA . LEU A 1 563 ? 26.779 -1.074 -34.005 1.00 94.31 563 LEU A CA 1
ATOM 4055 C C . LEU A 1 563 ? 27.198 -0.118 -35.116 1.00 94.31 563 LEU A C 1
ATOM 4057 O O . LEU A 1 563 ? 27.736 -0.553 -36.133 1.00 94.31 563 LEU A O 1
ATOM 4061 N N . ALA A 1 564 ? 26.950 1.177 -34.942 1.00 94.00 564 ALA A N 1
ATOM 4062 C CA . ALA A 1 564 ? 27.261 2.177 -35.952 1.00 94.00 564 ALA A CA 1
ATOM 4063 C C . ALA A 1 564 ? 27.543 3.538 -35.320 1.00 94.00 564 ALA A C 1
ATOM 4065 O O . ALA A 1 564 ? 27.151 3.812 -34.186 1.00 94.00 564 ALA A O 1
ATOM 4066 N N . ALA A 1 565 ? 28.205 4.404 -36.086 1.00 94.38 565 ALA A N 1
ATOM 4067 C CA . ALA A 1 565 ? 28.431 5.784 -35.692 1.00 94.38 565 ALA A CA 1
ATOM 4068 C C . ALA A 1 565 ? 27.102 6.537 -35.524 1.00 94.38 565 ALA A C 1
ATOM 4070 O O . ALA A 1 565 ? 26.206 6.424 -36.362 1.00 94.38 565 ALA A O 1
ATOM 4071 N N . GLY A 1 566 ? 26.984 7.337 -34.467 1.00 95.31 566 GLY A N 1
ATOM 4072 C CA . GLY A 1 566 ? 25.780 8.112 -34.176 1.00 95.31 566 GLY A CA 1
ATOM 4073 C C . GLY A 1 566 ? 25.631 8.443 -32.694 1.00 95.31 566 GLY A C 1
ATOM 4074 O O . GLY A 1 566 ? 26.533 8.197 -31.894 1.00 95.31 566 GLY A O 1
ATOM 4075 N N . SER A 1 567 ? 24.480 9.004 -32.321 1.00 96.19 567 SER A N 1
ATOM 4076 C CA . SER A 1 567 ? 24.112 9.258 -30.922 1.00 96.19 567 SER A CA 1
ATOM 4077 C C . SER A 1 567 ? 22.816 8.529 -30.583 1.00 96.19 567 SER A C 1
ATOM 4079 O O . SER A 1 567 ? 21.878 8.517 -31.379 1.00 96.19 567 SER A O 1
ATOM 4081 N N . THR A 1 568 ? 22.762 7.919 -29.402 1.00 97.94 568 THR A N 1
ATOM 4082 C CA . THR A 1 568 ? 21.561 7.283 -28.853 1.00 97.94 568 THR A CA 1
ATOM 4083 C C . THR A 1 568 ? 21.436 7.577 -27.362 1.00 97.94 568 THR A C 1
ATOM 4085 O O . THR A 1 568 ? 22.427 7.754 -26.656 1.00 97.94 568 THR A O 1
ATOM 4088 N N . VAL A 1 569 ? 20.207 7.615 -26.854 1.00 98.38 569 VAL A N 1
ATOM 4089 C CA . VAL A 1 569 ? 19.921 7.772 -25.430 1.00 98.38 569 VAL A CA 1
ATOM 4090 C C . VAL A 1 569 ? 19.617 6.408 -24.835 1.00 98.38 569 VAL A C 1
ATOM 4092 O O . VAL A 1 569 ? 18.607 5.771 -25.149 1.00 98.38 569 VAL A O 1
ATOM 4095 N N . LEU A 1 570 ? 20.475 5.978 -23.918 1.00 98.31 570 LEU A N 1
ATOM 4096 C CA . LEU A 1 570 ? 20.219 4.828 -23.070 1.00 98.31 570 LEU A CA 1
ATOM 4097 C C . LEU A 1 570 ? 19.366 5.278 -21.885 1.00 98.31 570 LEU A C 1
ATOM 4099 O O . LEU A 1 570 ? 19.616 6.321 -21.283 1.00 98.31 570 LEU A O 1
ATOM 4103 N N . THR A 1 571 ? 18.350 4.500 -21.536 1.00 98.12 571 THR A N 1
ATOM 4104 C CA . THR A 1 571 ? 17.441 4.792 -20.423 1.00 98.12 571 THR A CA 1
ATOM 4105 C C . THR A 1 571 ? 17.417 3.612 -19.471 1.00 98.12 571 THR A C 1
ATOM 4107 O O . THR A 1 571 ? 17.120 2.499 -19.890 1.00 98.12 571 THR A O 1
ATOM 4110 N N . ALA A 1 572 ? 17.692 3.858 -18.193 1.00 97.31 572 ALA A N 1
ATOM 4111 C CA . ALA A 1 572 ? 17.423 2.930 -17.104 1.00 97.31 572 ALA A CA 1
ATOM 4112 C C . ALA A 1 572 ? 16.096 3.312 -16.442 1.00 97.31 572 ALA A C 1
ATOM 4114 O O . ALA A 1 572 ? 15.886 4.481 -16.117 1.00 97.31 572 ALA A O 1
ATOM 4115 N N . SER A 1 573 ? 15.197 2.355 -16.226 1.00 94.94 573 SER A N 1
ATOM 4116 C CA . SER A 1 573 ? 13.867 2.612 -15.672 1.00 94.94 573 SER A CA 1
ATOM 4117 C C . SER A 1 573 ? 13.435 1.570 -14.648 1.00 94.94 573 SER A C 1
ATOM 4119 O O . SER A 1 573 ? 13.791 0.396 -14.745 1.00 94.94 573 SER A O 1
ATOM 4121 N N . VAL A 1 574 ? 12.637 2.006 -13.674 1.00 93.25 574 VAL A N 1
ATOM 4122 C CA . VAL A 1 574 ? 11.875 1.135 -12.773 1.00 93.25 574 VAL A CA 1
ATOM 4123 C C . VAL A 1 574 ? 10.378 1.328 -13.043 1.00 93.25 574 VAL A C 1
ATOM 4125 O O . VAL A 1 574 ? 9.926 2.474 -13.154 1.00 93.25 574 VAL A O 1
ATOM 4128 N N . PRO A 1 575 ? 9.586 0.244 -13.157 1.00 85.56 575 PRO A N 1
ATOM 4129 C CA . PRO A 1 575 ? 8.201 0.304 -13.641 1.00 85.56 575 PRO A CA 1
ATOM 4130 C C . PRO A 1 575 ? 7.206 0.935 -12.649 1.00 85.56 575 PRO A C 1
ATOM 4132 O O . PRO A 1 575 ? 6.055 1.185 -13.006 1.00 85.56 575 PRO A O 1
ATOM 4135 N N . GLY A 1 576 ? 7.630 1.227 -11.416 1.00 84.06 576 GLY A N 1
ATOM 4136 C CA . GLY A 1 576 ? 6.729 1.609 -10.333 1.00 84.06 576 GLY A CA 1
ATOM 4137 C C . GLY A 1 576 ? 5.931 0.408 -9.813 1.00 84.06 576 GLY A C 1
ATOM 4138 O O . GLY A 1 576 ? 6.021 -0.707 -10.321 1.00 84.06 576 GLY A O 1
ATOM 4139 N N . GLY A 1 577 ? 5.140 0.627 -8.767 1.00 84.38 577 GLY A N 1
ATOM 4140 C CA . GLY A 1 577 ? 4.383 -0.426 -8.094 1.00 84.38 577 GLY A CA 1
ATOM 4141 C C . GLY A 1 577 ? 3.139 0.103 -7.388 1.00 84.38 577 GLY A C 1
ATOM 4142 O O . GLY A 1 577 ? 2.611 1.164 -7.728 1.00 84.38 577 GLY A O 1
ATOM 4143 N N . ALA A 1 578 ? 2.656 -0.632 -6.385 1.00 87.25 578 ALA A N 1
ATOM 4144 C CA . ALA A 1 578 ? 1.487 -0.223 -5.600 1.00 87.25 578 ALA A CA 1
ATOM 4145 C C . ALA A 1 578 ? 1.719 1.115 -4.873 1.00 87.25 578 ALA A C 1
ATOM 4147 O O . ALA A 1 578 ? 0.844 1.977 -4.878 1.00 87.25 578 ALA A O 1
ATOM 4148 N N . ASN A 1 579 ? 2.925 1.312 -4.333 1.00 90.94 579 ASN A N 1
ATOM 4149 C CA . ASN A 1 579 ? 3.269 2.448 -3.474 1.00 90.94 579 ASN A CA 1
ATOM 4150 C C . ASN A 1 579 ? 4.232 3.462 -4.115 1.00 90.94 579 ASN A C 1
ATOM 4152 O O . ASN A 1 579 ? 4.393 4.566 -3.596 1.00 90.94 579 ASN A O 1
ATOM 4156 N N . TRP A 1 580 ? 4.840 3.107 -5.249 1.00 91.25 580 TRP A N 1
ATOM 4157 C CA . TRP A 1 580 ? 5.834 3.920 -5.951 1.00 91.25 580 TRP A CA 1
ATOM 4158 C C . TRP A 1 580 ? 5.401 4.209 -7.392 1.00 91.25 580 TRP A C 1
ATOM 4160 O O . TRP A 1 580 ? 4.841 3.343 -8.063 1.00 91.25 580 TRP A O 1
ATOM 4170 N N . ASN A 1 581 ? 5.657 5.419 -7.874 1.00 92.12 581 ASN A N 1
ATOM 4171 C CA . ASN A 1 581 ? 5.579 5.776 -9.287 1.00 92.12 581 ASN A CA 1
ATOM 4172 C C . ASN A 1 581 ? 6.768 5.172 -10.048 1.00 92.12 581 ASN A C 1
ATOM 4174 O O . ASN A 1 581 ? 7.773 4.791 -9.446 1.00 92.12 581 ASN A O 1
ATOM 4178 N N . SER A 1 582 ? 6.666 5.102 -11.374 1.00 91.75 582 SER A N 1
ATOM 4179 C CA . SER A 1 582 ? 7.815 4.790 -12.224 1.00 91.75 582 SER A CA 1
ATOM 4180 C C . SER A 1 582 ? 8.847 5.916 -12.170 1.00 91.75 582 SER A C 1
ATOM 4182 O O . SER A 1 582 ? 8.484 7.088 -12.042 1.00 91.75 582 SER A O 1
ATOM 4184 N N . ALA A 1 583 ? 10.119 5.573 -12.329 1.00 94.31 583 ALA A N 1
ATOM 4185 C CA . ALA A 1 583 ? 11.198 6.544 -12.472 1.00 94.31 583 ALA A CA 1
ATOM 4186 C C . ALA A 1 583 ? 12.183 6.080 -13.542 1.00 94.31 583 ALA A C 1
ATOM 4188 O O . ALA A 1 583 ? 12.331 4.880 -13.780 1.00 94.31 583 ALA A O 1
ATOM 4189 N N . SER A 1 584 ? 12.864 7.036 -14.165 1.00 95.19 584 SER A N 1
ATOM 4190 C CA . SER A 1 584 ? 13.876 6.772 -15.182 1.00 95.19 584 SER A CA 1
ATOM 4191 C C . SER A 1 584 ? 15.066 7.714 -15.050 1.00 95.19 584 SER A C 1
ATOM 4193 O O . SER A 1 584 ? 14.926 8.842 -14.581 1.00 95.19 584 SER A O 1
ATOM 4195 N N . LEU A 1 585 ? 16.226 7.249 -15.501 1.00 96.56 585 LEU A N 1
ATOM 4196 C CA . LEU A 1 585 ? 17.462 8.013 -15.624 1.00 96.56 585 LEU A CA 1
ATOM 4197 C C . LEU A 1 585 ? 18.066 7.735 -17.003 1.00 96.56 585 LEU A C 1
ATOM 4199 O O . LEU A 1 585 ? 18.054 6.594 -17.464 1.00 96.56 585 LEU A O 1
ATOM 4203 N N . THR A 1 586 ? 18.572 8.769 -17.666 1.00 97.44 586 THR A N 1
ATOM 4204 C CA . THR A 1 586 ? 19.060 8.691 -19.048 1.00 97.44 586 THR A CA 1
ATOM 4205 C C . THR A 1 586 ? 20.556 8.961 -19.133 1.00 97.44 586 THR A C 1
ATOM 4207 O O . THR A 1 586 ? 21.087 9.756 -18.359 1.00 97.44 586 THR A O 1
ATOM 4210 N N . PHE A 1 587 ? 21.212 8.343 -20.111 1.00 97.31 587 PHE A N 1
ATOM 4211 C CA . PHE A 1 587 ? 22.604 8.576 -20.480 1.00 97.31 587 PHE A CA 1
ATOM 4212 C C . PHE A 1 587 ? 22.696 8.735 -22.000 1.00 97.31 587 PHE A C 1
ATOM 4214 O O . PHE A 1 587 ? 22.205 7.883 -22.739 1.00 97.31 587 PHE A O 1
ATOM 4221 N N . GLU A 1 588 ? 23.308 9.820 -22.467 1.00 97.31 588 GLU A N 1
ATOM 4222 C CA . GLU A 1 588 ? 23.557 10.039 -23.893 1.00 97.31 588 GLU A CA 1
ATOM 4223 C C . GLU A 1 588 ? 24.861 9.342 -24.297 1.00 97.31 588 GLU A C 1
ATOM 4225 O O . GLU A 1 588 ? 25.934 9.663 -23.786 1.00 97.31 588 GLU A O 1
ATOM 4230 N N . LEU A 1 589 ? 24.761 8.362 -25.195 1.00 97.19 589 LEU A N 1
ATOM 4231 C CA . LEU A 1 589 ? 25.888 7.619 -25.742 1.00 97.19 589 LEU A CA 1
ATOM 4232 C C . LEU A 1 589 ? 26.173 8.108 -27.161 1.00 97.19 589 LEU A C 1
ATOM 4234 O O . LEU A 1 589 ? 25.326 7.998 -28.042 1.00 97.19 589 LEU A O 1
ATOM 4238 N N . THR A 1 590 ? 27.396 8.579 -27.391 1.00 96.00 590 THR A N 1
ATOM 4239 C CA . THR A 1 590 ? 27.911 8.865 -28.734 1.00 96.00 590 THR A CA 1
ATOM 4240 C C . THR A 1 590 ? 28.896 7.780 -29.150 1.00 96.00 590 THR A C 1
ATOM 4242 O O . THR A 1 590 ? 29.830 7.469 -28.408 1.00 96.00 590 THR A O 1
ATOM 4245 N N . VAL A 1 591 ? 28.692 7.233 -30.344 1.00 96.31 591 VAL A N 1
ATOM 4246 C CA . VAL A 1 591 ? 29.564 6.253 -30.990 1.00 96.31 591 VAL A CA 1
ATOM 4247 C C . VAL A 1 591 ? 30.238 6.932 -32.178 1.00 96.31 591 VAL A C 1
ATOM 4249 O O . VAL A 1 591 ? 29.569 7.428 -33.085 1.00 96.31 591 VAL A O 1
ATOM 4252 N N . GLY A 1 592 ? 31.566 6.994 -32.156 1.00 93.56 592 GLY A N 1
ATOM 4253 C CA . GLY A 1 592 ? 32.376 7.560 -33.228 1.00 93.56 592 GLY A CA 1
ATOM 4254 C C . GLY A 1 592 ? 32.427 6.661 -34.464 1.00 93.56 592 GLY A C 1
ATOM 4255 O O . GLY A 1 592 ? 32.316 5.436 -34.366 1.00 93.56 592 GLY A O 1
ATOM 4256 N N . ALA A 1 593 ? 32.625 7.285 -35.628 1.00 90.75 593 ALA A N 1
ATOM 4257 C CA . ALA A 1 593 ? 32.918 6.582 -36.875 1.00 90.75 593 ALA A CA 1
ATOM 4258 C C . ALA A 1 593 ? 34.269 5.857 -36.815 1.00 90.75 593 ALA A C 1
ATOM 4260 O O . ALA A 1 593 ? 35.145 6.200 -36.016 1.00 90.75 593 ALA A O 1
ATOM 4261 N N . LEU A 1 594 ? 34.428 4.851 -37.674 1.00 92.06 594 LEU A N 1
ATOM 4262 C CA . LEU A 1 594 ? 35.705 4.170 -37.866 1.00 92.06 594 LEU A CA 1
ATOM 4263 C C . LEU A 1 594 ? 36.677 5.080 -38.625 1.00 92.06 594 LEU A C 1
ATOM 4265 O O . LEU A 1 594 ? 36.251 5.972 -39.356 1.00 92.06 594 LEU A O 1
ATOM 4269 N N . CYS A 1 595 ? 37.980 4.832 -38.481 1.00 90.31 595 CYS A N 1
ATOM 4270 C CA . CYS A 1 595 ? 39.028 5.615 -39.146 1.00 90.31 595 CYS A CA 1
ATOM 4271 C C . CYS A 1 595 ? 38.816 5.708 -40.670 1.00 90.31 595 CYS A C 1
ATOM 4273 O O . CYS A 1 595 ? 38.775 6.805 -41.223 1.00 90.31 595 CYS A O 1
ATOM 4275 N N . LYS A 1 596 ? 38.549 4.576 -41.334 1.00 88.56 596 LYS A N 1
ATOM 4276 C CA . LYS A 1 596 ? 38.233 4.517 -42.771 1.00 88.56 596 LYS A CA 1
ATOM 4277 C C . LYS A 1 596 ? 37.037 5.359 -43.220 1.00 88.56 596 LYS A C 1
ATOM 4279 O O . LYS A 1 596 ? 36.985 5.771 -44.373 1.00 88.56 596 LYS A O 1
ATOM 4284 N N . ASP A 1 597 ? 36.099 5.631 -42.314 1.00 89.19 597 ASP A N 1
ATOM 4285 C CA . ASP A 1 597 ? 34.890 6.416 -42.578 1.00 89.19 597 ASP A CA 1
ATOM 4286 C C . ASP A 1 597 ? 35.058 7.889 -42.140 1.00 89.19 597 ASP A C 1
ATOM 4288 O O . ASP A 1 597 ? 34.080 8.629 -42.036 1.00 89.19 597 ASP A O 1
ATOM 4292 N N . GLY A 1 598 ? 36.294 8.324 -41.856 1.00 84.38 598 GLY A N 1
ATOM 4293 C CA . GLY A 1 598 ? 36.620 9.689 -41.426 1.00 84.38 598 GLY A CA 1
ATOM 4294 C C . GLY A 1 598 ? 36.506 9.930 -39.917 1.00 84.38 598 GLY A C 1
ATOM 4295 O O . GLY A 1 598 ? 36.443 11.079 -39.481 1.00 84.38 598 GLY A O 1
ATOM 4296 N N . GLY A 1 599 ? 36.442 8.867 -39.109 1.00 88.31 599 GLY A N 1
ATOM 4297 C CA . GLY A 1 599 ? 36.506 8.945 -37.650 1.00 88.31 599 GLY A CA 1
ATOM 4298 C C . GLY A 1 599 ? 37.932 9.061 -37.100 1.00 88.31 599 GLY A C 1
ATOM 4299 O O . GLY A 1 599 ? 38.915 9.044 -37.834 1.00 88.31 599 GLY A O 1
ATOM 4300 N N . THR A 1 600 ? 38.065 9.158 -35.774 1.00 88.31 600 THR A N 1
ATOM 4301 C CA . THR A 1 600 ? 39.379 9.213 -35.110 1.00 88.31 600 THR A CA 1
ATOM 4302 C C . THR A 1 600 ? 40.133 7.894 -35.268 1.00 88.31 600 THR A C 1
ATOM 4304 O O . THR A 1 600 ? 39.613 6.842 -34.894 1.00 88.31 600 THR A O 1
ATOM 4307 N N . CYS A 1 601 ? 41.372 7.963 -35.753 1.00 88.62 601 CYS A N 1
ATOM 4308 C CA . CYS A 1 601 ? 42.217 6.803 -36.025 1.00 88.62 601 CYS A CA 1
ATOM 4309 C C . CYS A 1 601 ? 43.044 6.333 -34.819 1.00 88.62 601 CYS A C 1
ATOM 4311 O O . CYS A 1 601 ? 43.438 7.114 -33.953 1.00 88.62 601 CYS A O 1
ATOM 4313 N N . ARG A 1 602 ? 43.327 5.030 -34.795 1.00 92.31 602 ARG A N 1
ATOM 4314 C CA . ARG A 1 602 ? 44.221 4.309 -33.885 1.00 92.31 602 ARG A CA 1
ATOM 4315 C C . ARG A 1 602 ? 45.261 3.553 -34.710 1.00 92.31 602 ARG A C 1
ATOM 4317 O O . ARG A 1 602 ? 45.008 3.192 -35.856 1.00 92.31 602 ARG A O 1
ATOM 4324 N N . ILE A 1 603 ? 46.420 3.276 -34.118 1.00 93.12 603 ILE A N 1
ATOM 4325 C CA . ILE A 1 603 ? 47.424 2.410 -34.749 1.00 93.12 603 ILE A CA 1
ATOM 4326 C C . ILE A 1 603 ? 46.811 1.028 -35.001 1.00 93.12 603 ILE A C 1
ATOM 4328 O O . ILE A 1 603 ? 46.263 0.420 -34.083 1.00 93.12 603 ILE A O 1
ATOM 4332 N N . GLY A 1 604 ? 46.928 0.544 -36.235 1.00 90.75 604 GLY A N 1
ATOM 4333 C CA . GLY A 1 604 ? 46.365 -0.723 -36.693 1.00 90.75 604 GLY A CA 1
ATOM 4334 C C . GLY A 1 604 ? 44.971 -0.626 -37.315 1.00 90.75 604 GLY A C 1
ATOM 4335 O O . GLY A 1 604 ? 44.513 -1.618 -37.875 1.00 90.75 604 GLY A O 1
ATOM 4336 N N . ASP A 1 605 ? 44.307 0.532 -37.256 1.00 93.12 605 ASP A N 1
ATOM 4337 C CA . ASP A 1 605 ? 43.033 0.726 -37.952 1.00 93.12 605 ASP A CA 1
ATOM 4338 C C . ASP A 1 605 ? 43.207 0.706 -39.476 1.00 93.12 605 ASP A C 1
ATOM 4340 O O . ASP A 1 605 ? 44.254 1.085 -39.999 1.00 93.12 605 ASP A O 1
ATOM 4344 N N . GLU A 1 606 ? 42.138 0.358 -40.191 1.00 91.00 606 GLU A N 1
ATOM 4345 C CA . GLU A 1 606 ? 42.011 0.659 -41.618 1.00 91.00 606 GLU A CA 1
ATOM 4346 C C . GLU A 1 606 ? 41.764 2.168 -41.796 1.00 91.00 606 GLU A C 1
ATOM 4348 O O . GLU A 1 606 ? 40.798 2.703 -41.239 1.00 91.00 606 GLU A O 1
ATOM 4353 N N . GLY A 1 607 ? 42.641 2.851 -42.534 1.00 89.38 607 GLY A N 1
ATOM 4354 C CA . GLY A 1 607 ? 42.506 4.263 -42.888 1.00 89.38 607 GLY A CA 1
ATOM 4355 C C . GLY A 1 607 ? 41.627 4.494 -44.125 1.00 89.38 607 GLY A C 1
ATOM 4356 O O . GLY A 1 607 ? 41.174 3.538 -44.759 1.00 89.38 607 GLY A O 1
ATOM 4357 N N . PRO A 1 608 ? 41.332 5.758 -44.486 1.00 86.81 608 PRO A N 1
ATOM 4358 C CA . PRO A 1 608 ? 40.462 6.092 -45.620 1.00 86.81 608 PRO A CA 1
ATOM 4359 C C . PRO A 1 608 ? 40.967 5.588 -46.980 1.00 86.81 608 PRO A C 1
ATOM 4361 O O . PRO A 1 608 ? 40.163 5.338 -47.881 1.00 86.81 608 PRO A O 1
ATOM 4364 N N . GLY A 1 609 ? 42.280 5.411 -47.149 1.00 85.19 609 GLY A N 1
ATOM 4365 C CA . GLY A 1 609 ? 42.874 4.797 -48.333 1.00 85.19 609 GLY A CA 1
ATOM 4366 C C . GLY A 1 609 ? 42.768 3.273 -48.356 1.00 85.19 609 GLY A C 1
ATOM 4367 O O . GLY A 1 609 ? 43.106 2.671 -49.375 1.00 85.19 609 GLY A O 1
ATOM 4368 N N . GLY A 1 610 ? 42.274 2.638 -47.288 1.00 85.62 610 GLY A N 1
ATOM 4369 C CA . GLY A 1 610 ? 42.200 1.182 -47.134 1.00 85.62 610 GLY A CA 1
ATOM 4370 C C . GLY A 1 610 ? 43.524 0.548 -46.699 1.00 85.62 610 GLY A C 1
ATOM 4371 O O . GLY A 1 610 ? 43.676 -0.671 -46.778 1.00 85.62 610 GLY A O 1
ATOM 4372 N N . GLY A 1 611 ? 44.504 1.363 -46.297 1.00 86.94 611 GLY A N 1
ATOM 4373 C CA . GLY A 1 611 ? 45.753 0.907 -45.702 1.00 86.94 611 GLY A CA 1
ATOM 4374 C C . GLY A 1 611 ? 45.644 0.756 -44.191 1.00 86.94 611 GLY A C 1
ATOM 4375 O O . GLY A 1 611 ? 44.633 1.092 -43.581 1.00 86.94 611 GLY A O 1
ATOM 4376 N N . THR A 1 612 ? 46.708 0.258 -43.569 1.00 91.00 612 THR A N 1
ATOM 4377 C CA . THR A 1 612 ? 46.778 0.130 -42.110 1.00 91.00 612 THR A CA 1
ATOM 4378 C C . THR A 1 612 ? 47.475 1.348 -41.517 1.00 91.00 612 THR A C 1
ATOM 4380 O O . THR A 1 612 ? 48.635 1.617 -41.833 1.00 91.00 612 THR A O 1
ATOM 4383 N N . VAL A 1 613 ? 46.803 2.072 -40.626 1.00 93.25 613 VAL A N 1
ATOM 4384 C CA . VAL A 1 613 ? 47.367 3.234 -39.933 1.00 93.25 613 VAL A CA 1
ATOM 4385 C C . VAL A 1 613 ? 48.534 2.803 -39.052 1.00 93.25 613 VAL A C 1
ATOM 4387 O O . VAL A 1 613 ? 48.383 1.969 -38.161 1.00 93.25 613 VAL A O 1
ATOM 4390 N N . PHE A 1 614 ? 49.707 3.392 -39.267 1.00 92.06 614 PHE A N 1
ATOM 4391 C CA . PHE A 1 614 ? 50.926 3.050 -38.528 1.00 92.06 614 PHE A CA 1
ATOM 4392 C C . PHE A 1 614 ? 51.552 4.232 -37.790 1.00 92.06 614 PHE A C 1
ATOM 4394 O O . PHE A 1 614 ? 52.466 4.049 -36.981 1.00 92.06 614 PHE A O 1
ATOM 4401 N N . LEU A 1 615 ? 51.069 5.445 -38.044 1.00 90.00 615 LEU A N 1
ATOM 4402 C CA . LEU A 1 615 ? 51.515 6.657 -37.375 1.00 90.00 615 LEU A CA 1
ATOM 4403 C C . LEU A 1 615 ? 50.319 7.566 -37.124 1.00 90.00 615 LEU A C 1
ATOM 4405 O O . LEU A 1 615 ? 49.492 7.731 -38.011 1.00 90.00 615 LEU A O 1
ATOM 4409 N N . LEU A 1 616 ? 50.265 8.168 -35.937 1.00 91.81 616 LEU A N 1
ATOM 4410 C CA . LEU A 1 616 ? 49.324 9.227 -35.574 1.00 91.81 616 LEU A CA 1
ATOM 4411 C C . LEU A 1 616 ? 50.133 10.458 -35.174 1.00 91.81 616 LEU A C 1
ATOM 4413 O O . LEU A 1 616 ? 51.025 10.342 -34.330 1.00 91.81 616 LEU A O 1
ATOM 4417 N N . ASP A 1 617 ? 49.812 11.625 -35.719 1.00 88.81 617 ASP A N 1
ATOM 4418 C CA . ASP A 1 617 ? 50.452 12.878 -35.325 1.00 88.81 617 ASP A CA 1
ATOM 4419 C C . ASP A 1 617 ? 49.654 13.602 -34.234 1.00 88.81 617 ASP A C 1
ATOM 4421 O O . ASP A 1 617 ? 49.154 14.715 -34.383 1.00 88.81 617 ASP A O 1
ATOM 4425 N N . THR A 1 618 ? 49.526 12.966 -33.071 1.00 84.19 618 THR A N 1
ATOM 4426 C CA . THR A 1 618 ? 48.700 13.503 -31.977 1.00 84.19 618 THR A CA 1
ATOM 4427 C C . THR A 1 618 ? 49.212 14.826 -31.400 1.00 84.19 618 THR A C 1
ATOM 4429 O O . THR A 1 618 ? 48.488 15.486 -30.658 1.00 84.19 618 THR A O 1
ATOM 4432 N N . ASN A 1 619 ? 50.461 15.203 -31.693 1.00 84.06 619 ASN A N 1
ATOM 4433 C CA . ASN A 1 619 ? 51.090 16.430 -31.201 1.00 84.06 619 ASN A CA 1
ATOM 4434 C C . ASN A 1 619 ? 51.167 17.530 -32.269 1.00 84.06 619 ASN A C 1
ATOM 4436 O O . ASN A 1 619 ? 51.748 18.582 -31.986 1.00 84.06 619 ASN A O 1
ATOM 4440 N N . ASN A 1 620 ? 50.599 17.301 -33.460 1.00 82.00 620 ASN A N 1
ATOM 4441 C CA . ASN A 1 620 ? 50.667 18.217 -34.597 1.00 82.00 620 ASN A CA 1
ATOM 4442 C C . ASN A 1 620 ? 52.120 18.624 -34.924 1.00 82.00 620 ASN A C 1
ATOM 4444 O O . ASN A 1 620 ? 52.437 19.800 -35.135 1.00 82.00 620 ASN A O 1
ATOM 4448 N N . GLN A 1 621 ? 53.035 17.653 -34.864 1.00 85.75 621 GLN A N 1
ATOM 4449 C CA . GLN A 1 621 ? 54.445 17.817 -35.211 1.00 85.75 621 GLN A CA 1
ATOM 4450 C C . GLN A 1 621 ? 54.631 18.018 -36.727 1.00 85.75 621 GLN A C 1
ATOM 4452 O O . GLN A 1 621 ? 55.628 18.607 -37.155 1.00 85.75 621 GLN A O 1
ATOM 4457 N N . TYR A 1 622 ? 53.659 17.570 -37.519 1.00 82.44 622 TYR A N 1
ATOM 4458 C CA . TYR A 1 622 ? 53.590 17.586 -38.971 1.00 82.44 622 TYR A CA 1
ATOM 4459 C C . TYR A 1 622 ? 52.264 18.247 -39.398 1.00 82.44 622 TYR A C 1
ATOM 4461 O O . TYR A 1 622 ? 51.262 17.567 -39.563 1.00 82.44 622 TYR A O 1
ATOM 4469 N N . PRO A 1 623 ? 52.241 19.576 -39.616 1.00 74.69 623 PRO A N 1
ATOM 4470 C CA . PRO A 1 623 ? 51.002 20.354 -39.774 1.00 74.69 623 PRO A CA 1
ATOM 4471 C C . PRO A 1 623 ? 50.044 19.931 -40.899 1.00 74.69 623 PRO A C 1
ATOM 4473 O O . PRO A 1 623 ? 48.889 20.348 -40.886 1.00 74.69 623 PRO A O 1
ATOM 4476 N N . ASP A 1 624 ? 50.525 19.151 -41.870 1.00 74.56 624 ASP A N 1
ATOM 4477 C CA . ASP A 1 624 ? 49.756 18.671 -43.025 1.00 74.56 624 ASP A CA 1
ATOM 4478 C C . ASP A 1 624 ? 49.395 17.172 -42.913 1.00 74.56 624 ASP A C 1
ATOM 4480 O O . ASP A 1 624 ? 49.000 16.552 -43.899 1.00 74.56 624 ASP A O 1
ATOM 4484 N N . LEU A 1 625 ? 49.581 16.559 -41.739 1.00 77.62 625 LEU A N 1
ATOM 4485 C CA . LEU A 1 625 ? 49.487 15.117 -41.540 1.00 77.62 625 LEU A CA 1
ATOM 4486 C C . LEU A 1 625 ? 48.844 14.785 -40.190 1.00 77.62 625 LEU A C 1
ATOM 4488 O O . LEU A 1 625 ? 49.485 14.927 -39.161 1.00 77.62 625 LEU A O 1
ATOM 4492 N N . ASP A 1 626 ? 47.637 14.220 -40.196 1.00 83.44 626 ASP A N 1
ATOM 4493 C CA . ASP A 1 626 ? 47.005 13.711 -38.968 1.00 83.44 626 ASP A CA 1
ATOM 4494 C C . ASP A 1 626 ? 47.433 12.265 -38.644 1.00 83.44 626 ASP A C 1
ATOM 4496 O O . ASP A 1 626 ? 47.568 11.871 -37.481 1.00 83.44 626 ASP A O 1
ATOM 4500 N N . PHE A 1 627 ? 47.655 11.446 -39.675 1.00 89.81 627 PHE A N 1
ATOM 4501 C CA . PHE A 1 627 ? 48.106 10.057 -39.572 1.00 89.81 627 PHE A CA 1
ATOM 4502 C C . PHE A 1 627 ? 48.728 9.580 -40.893 1.00 89.81 627 PHE A C 1
ATOM 4504 O O . PHE A 1 627 ? 48.494 10.175 -41.941 1.00 89.81 627 PHE A O 1
ATOM 4511 N N . MET A 1 628 ? 49.498 8.488 -40.854 1.00 90.00 628 MET A N 1
ATOM 4512 C CA . MET A 1 628 ? 49.962 7.775 -42.055 1.00 90.00 628 MET A CA 1
ATOM 4513 C C . MET A 1 628 ? 49.452 6.339 -42.059 1.00 90.00 628 MET A C 1
ATOM 4515 O O . MET A 1 628 ? 49.438 5.673 -41.019 1.00 90.00 628 MET A O 1
ATOM 4519 N N . GLU A 1 629 ? 49.116 5.845 -43.247 1.00 92.19 629 GLU A N 1
ATOM 4520 C CA . GLU A 1 629 ? 48.741 4.456 -43.492 1.00 92.19 629 GLU A CA 1
ATOM 4521 C C . GLU A 1 629 ? 49.704 3.774 -44.471 1.00 92.19 629 GLU A C 1
ATOM 4523 O O . GLU A 1 629 ? 50.259 4.403 -45.371 1.00 92.19 629 GLU A O 1
ATOM 4528 N N . ILE A 1 630 ? 49.940 2.477 -44.267 1.00 90.69 630 ILE A N 1
ATOM 4529 C CA . ILE A 1 630 ? 50.723 1.639 -45.177 1.00 90.69 630 ILE A CA 1
ATOM 4530 C C . ILE A 1 630 ? 49.768 0.854 -46.071 1.00 90.69 630 ILE A C 1
ATOM 4532 O O . ILE A 1 630 ? 48.756 0.338 -45.595 1.00 90.69 630 ILE A O 1
ATOM 4536 N N . ALA A 1 631 ? 50.073 0.777 -47.367 1.00 88.88 631 ALA A N 1
ATOM 4537 C CA . ALA A 1 631 ? 49.202 0.142 -48.349 1.00 88.88 631 ALA A CA 1
ATOM 4538 C C . ALA A 1 631 ? 48.882 -1.322 -47.975 1.00 88.88 631 ALA A C 1
ATOM 4540 O O . ALA A 1 631 ? 49.757 -2.032 -47.471 1.00 88.88 631 ALA A O 1
ATOM 4541 N N . PRO A 1 632 ? 47.658 -1.807 -48.256 1.00 86.00 632 PRO A N 1
ATOM 4542 C CA . PRO A 1 632 ? 47.239 -3.163 -47.890 1.00 86.00 632 PRO A CA 1
ATOM 4543 C C . PRO A 1 632 ? 47.942 -4.263 -48.704 1.00 86.00 632 PRO A C 1
ATOM 4545 O O . PRO A 1 632 ? 47.863 -5.439 -48.349 1.00 86.00 632 PRO A O 1
ATOM 4548 N N . ALA A 1 633 ? 48.612 -3.903 -49.803 1.00 84.50 633 ALA A N 1
ATOM 4549 C CA . ALA A 1 633 ? 49.370 -4.813 -50.651 1.00 84.50 633 ALA A CA 1
ATOM 4550 C C . ALA A 1 633 ? 50.627 -4.133 -51.208 1.00 84.50 633 ALA A C 1
ATOM 4552 O O . ALA A 1 633 ? 50.683 -2.910 -51.348 1.00 84.50 633 ALA A O 1
ATOM 4553 N N . ASP A 1 634 ? 51.622 -4.944 -51.574 1.00 84.56 634 ASP A N 1
ATOM 4554 C CA . ASP A 1 634 ? 52.830 -4.461 -52.237 1.00 84.56 634 ASP A CA 1
ATOM 4555 C C . ASP A 1 634 ? 52.472 -3.798 -53.579 1.00 84.56 634 ASP A C 1
ATOM 4557 O O . ASP A 1 634 ? 51.854 -4.417 -54.449 1.00 84.56 634 ASP A O 1
ATOM 4561 N N . ALA A 1 635 ? 52.920 -2.558 -53.790 1.00 80.19 635 ALA A N 1
ATOM 4562 C CA . ALA A 1 635 ? 52.668 -1.823 -55.033 1.00 80.19 635 ALA A CA 1
ATOM 4563 C C . ALA A 1 635 ? 53.340 -2.455 -56.272 1.00 80.19 635 ALA A C 1
ATOM 4565 O O . ALA A 1 635 ? 52.962 -2.182 -57.410 1.00 80.19 635 ALA A O 1
ATOM 4566 N N . SER A 1 636 ? 54.357 -3.300 -56.070 1.00 77.31 636 SER A N 1
ATOM 4567 C CA . SER A 1 636 ? 55.012 -4.082 -57.120 1.00 77.31 636 SER A CA 1
ATOM 4568 C C . SER A 1 636 ? 55.783 -5.258 -56.522 1.00 77.31 636 SER A C 1
ATOM 4570 O O . SER A 1 636 ? 56.407 -5.128 -55.472 1.00 77.31 636 SER A O 1
ATOM 4572 N N . SER A 1 637 ? 55.831 -6.386 -57.236 1.00 71.00 637 SER A N 1
ATOM 4573 C CA . SER A 1 637 ? 56.678 -7.536 -56.885 1.00 71.00 637 SER A CA 1
ATOM 4574 C C . SER A 1 637 ? 58.160 -7.337 -57.242 1.00 71.00 637 SER A C 1
ATOM 4576 O O . SER A 1 637 ? 59.010 -8.117 -56.814 1.00 71.00 637 SER A O 1
ATOM 4578 N N . SER A 1 638 ? 58.488 -6.336 -58.071 1.00 75.12 638 SER A N 1
ATOM 4579 C CA . SER A 1 638 ? 59.865 -5.970 -58.422 1.00 75.12 638 SER A CA 1
ATOM 4580 C C . SER A 1 638 ? 59.930 -4.568 -59.034 1.00 75.12 638 SER A C 1
ATOM 4582 O O . SER A 1 638 ? 59.360 -4.329 -60.100 1.00 75.12 638 SER A O 1
ATOM 4584 N N . ALA A 1 639 ? 60.677 -3.655 -58.414 1.00 77.94 639 ALA A N 1
ATOM 4585 C CA . ALA A 1 639 ? 60.923 -2.318 -58.950 1.00 77.94 639 ALA A CA 1
ATOM 4586 C C . ALA A 1 639 ? 62.382 -1.895 -58.732 1.00 77.94 639 ALA A C 1
ATOM 4588 O O . ALA A 1 639 ? 62.996 -2.228 -57.716 1.00 77.94 639 ALA A O 1
ATOM 4589 N N . THR A 1 640 ? 62.948 -1.156 -59.686 1.00 81.12 640 THR A N 1
ATOM 4590 C CA . THR A 1 640 ? 64.239 -0.473 -59.520 1.00 81.12 640 THR A CA 1
ATOM 4591 C C . THR A 1 640 ? 64.036 0.859 -58.803 1.00 81.12 640 THR A C 1
ATOM 4593 O O . THR A 1 640 ? 63.083 1.567 -59.109 1.00 81.12 640 THR A O 1
ATOM 4596 N N . TRP A 1 641 ? 64.939 1.224 -57.890 1.00 77.88 641 TRP A N 1
ATOM 4597 C CA . TRP A 1 641 ? 64.811 2.424 -57.054 1.00 77.88 641 TRP A CA 1
ATOM 4598 C C . TRP A 1 641 ? 64.860 3.749 -57.852 1.00 77.88 641 TRP A C 1
ATOM 4600 O O . TRP A 1 641 ? 63.813 4.287 -58.198 1.00 77.88 641 TRP A O 1
ATOM 4610 N N . CYS A 1 642 ? 66.051 4.247 -58.201 1.00 76.38 642 CYS A N 1
ATOM 4611 C CA . CYS A 1 642 ? 66.280 5.360 -59.136 1.00 76.38 642 CYS A CA 1
ATOM 4612 C C . CYS A 1 642 ? 67.680 5.238 -59.766 1.00 76.38 642 CYS A C 1
ATOM 4614 O O . CYS A 1 642 ? 68.591 4.702 -59.126 1.00 76.38 642 CYS A O 1
ATOM 4616 N N . PRO A 1 643 ? 67.912 5.783 -60.977 1.00 74.19 643 PRO A N 1
ATOM 4617 C CA . PRO A 1 643 ? 69.264 6.004 -61.488 1.00 74.19 643 PRO A CA 1
ATOM 4618 C C . PRO A 1 643 ? 70.067 6.952 -60.581 1.00 74.19 643 PRO A C 1
ATOM 4620 O O . PRO A 1 643 ? 69.517 7.896 -60.016 1.00 74.19 643 PRO A O 1
ATOM 4623 N N . TYR A 1 644 ? 71.387 6.755 -60.497 1.00 65.50 644 TYR A N 1
ATOM 4624 C CA . TYR A 1 644 ? 72.273 7.518 -59.600 1.00 65.50 644 TYR A CA 1
ATOM 4625 C C . TYR A 1 644 ? 72.166 9.047 -59.760 1.00 65.50 644 TYR A C 1
ATOM 4627 O O . TYR A 1 644 ? 72.145 9.769 -58.770 1.00 65.50 644 TYR A O 1
ATOM 4635 N N . THR A 1 645 ? 72.042 9.546 -60.995 1.00 63.75 645 THR A N 1
ATOM 4636 C CA . THR A 1 645 ? 71.918 10.987 -61.287 1.00 63.75 645 THR A CA 1
ATOM 4637 C C . THR A 1 645 ? 70.612 11.607 -60.786 1.00 63.75 645 THR A C 1
ATOM 4639 O O . THR A 1 645 ? 70.549 12.821 -60.641 1.00 63.75 645 THR A O 1
ATOM 4642 N N . ALA A 1 646 ? 69.588 10.788 -60.531 1.00 61.06 646 ALA A N 1
ATOM 4643 C CA . ALA A 1 646 ? 68.295 11.204 -59.992 1.00 61.06 646 ALA A CA 1
ATOM 4644 C C . ALA A 1 646 ? 68.197 11.002 -58.466 1.00 61.06 646 ALA A C 1
ATOM 4646 O O . ALA A 1 646 ? 67.474 11.729 -57.792 1.00 61.06 646 ALA A O 1
ATOM 4647 N N . GLY A 1 647 ? 68.963 10.059 -57.900 1.00 58.91 647 GLY A N 1
ATOM 4648 C CA . GLY A 1 647 ? 68.939 9.721 -56.470 1.00 58.91 647 GLY A CA 1
ATOM 4649 C C . GLY A 1 647 ? 69.515 10.786 -55.525 1.00 58.91 647 GLY A C 1
ATOM 4650 O O . GLY A 1 647 ? 69.272 10.724 -54.324 1.00 58.91 647 GLY A O 1
ATOM 4651 N N . SER A 1 648 ? 70.244 11.787 -56.033 1.00 64.31 648 SER A N 1
ATOM 4652 C CA . SER A 1 648 ? 70.731 12.920 -55.226 1.00 64.31 648 SER A CA 1
ATOM 4653 C C . SER A 1 648 ? 69.627 13.904 -54.815 1.00 64.31 648 SER A C 1
ATOM 4655 O O . SER A 1 648 ? 69.852 14.718 -53.921 1.00 64.31 648 SER A O 1
ATOM 4657 N N . ALA A 1 649 ? 68.443 13.824 -55.434 1.00 65.44 649 ALA A N 1
ATOM 4658 C CA . ALA A 1 649 ? 67.308 14.709 -55.171 1.00 65.44 649 ALA A CA 1
ATOM 4659 C C . ALA A 1 649 ? 66.452 14.295 -53.954 1.00 65.44 649 ALA A C 1
ATOM 4661 O O . ALA A 1 649 ? 65.626 15.085 -53.507 1.00 65.44 649 ALA A O 1
ATOM 4662 N N . ALA A 1 650 ? 66.656 13.093 -53.398 1.00 73.81 650 ALA A N 1
ATOM 4663 C CA . ALA A 1 650 ? 65.833 12.526 -52.326 1.00 73.81 650 ALA A CA 1
ATOM 4664 C C . ALA A 1 650 ? 66.705 11.830 -51.267 1.00 73.81 650 ALA A C 1
ATOM 4666 O O . ALA A 1 650 ? 67.045 10.657 -51.393 1.00 73.81 650 ALA A O 1
ATOM 4667 N N . THR A 1 651 ? 67.132 12.568 -50.236 1.00 76.88 651 THR A N 1
ATOM 4668 C CA . THR A 1 651 ? 68.096 12.085 -49.217 1.00 76.88 651 THR A CA 1
ATOM 4669 C C . THR A 1 651 ? 67.591 12.203 -47.779 1.00 76.88 651 THR A C 1
ATOM 4671 O O . THR A 1 651 ? 68.222 11.679 -46.862 1.00 76.88 651 THR A O 1
ATOM 4674 N N . ALA A 1 652 ? 66.449 12.862 -47.557 1.00 85.31 652 ALA A N 1
ATOM 4675 C CA . ALA A 1 652 ? 65.892 13.030 -46.222 1.00 85.31 652 ALA A CA 1
ATOM 4676 C C . ALA A 1 652 ? 65.410 11.682 -45.664 1.00 85.31 652 ALA A C 1
ATOM 4678 O O . ALA A 1 652 ? 64.763 10.905 -46.369 1.00 85.31 652 ALA A O 1
ATOM 4679 N N . THR A 1 653 ? 65.742 11.396 -44.403 1.00 83.50 653 THR A N 1
ATOM 4680 C CA . THR A 1 653 ? 65.411 10.123 -43.739 1.00 83.50 653 THR A CA 1
ATOM 4681 C C . THR A 1 653 ? 64.287 10.234 -42.722 1.00 83.50 653 THR A C 1
ATOM 4683 O O . THR A 1 653 ? 63.725 9.210 -42.364 1.00 83.50 653 THR A O 1
ATOM 4686 N N . GLY A 1 654 ? 63.990 11.440 -42.230 1.00 84.88 654 GLY A N 1
ATOM 4687 C CA . GLY A 1 654 ? 63.049 11.655 -41.130 1.00 84.88 654 GLY A CA 1
ATOM 4688 C C . GLY A 1 654 ? 61.595 11.352 -41.490 1.00 84.88 654 GLY A C 1
ATOM 4689 O O . GLY A 1 654 ? 61.224 11.284 -42.665 1.00 84.88 654 GLY A O 1
ATOM 4690 N N . VAL A 1 655 ? 60.766 11.199 -40.461 1.00 85.56 655 VAL A N 1
ATOM 4691 C CA . VAL A 1 655 ? 59.308 11.122 -40.607 1.00 85.56 655 VAL A CA 1
ATOM 4692 C C . VAL A 1 655 ? 58.766 12.431 -41.194 1.00 85.56 655 VAL A C 1
ATOM 4694 O O . VAL A 1 655 ? 59.229 13.504 -40.807 1.00 85.56 655 VAL A O 1
ATOM 4697 N N . GLY A 1 656 ? 57.837 12.329 -42.147 1.00 84.25 656 GLY A N 1
ATOM 4698 C CA . GLY A 1 656 ? 57.253 13.442 -42.903 1.00 84.25 656 GLY A CA 1
ATOM 4699 C C . GLY A 1 656 ? 57.994 13.787 -44.203 1.00 84.25 656 GLY A C 1
ATOM 4700 O O . GLY A 1 656 ? 57.666 14.781 -44.844 1.00 84.25 656 GLY A O 1
ATOM 4701 N N . SER A 1 657 ? 59.011 13.012 -44.600 1.00 87.56 657 SER A N 1
ATOM 4702 C CA . SER A 1 657 ? 59.832 13.305 -45.787 1.00 87.56 657 SER A CA 1
ATOM 4703 C C . SER A 1 657 ? 59.575 12.399 -46.993 1.00 87.56 657 SER A C 1
ATOM 4705 O O . SER A 1 657 ? 60.041 12.727 -48.087 1.00 87.56 657 SER A O 1
ATOM 4707 N N . GLY A 1 658 ? 58.836 11.292 -46.848 1.00 87.44 658 GLY A N 1
ATOM 4708 C CA . GLY A 1 658 ? 58.617 10.321 -47.929 1.00 87.44 658 GLY A CA 1
ATOM 4709 C C . GLY A 1 658 ? 57.909 10.901 -49.151 1.00 87.44 658 GLY A C 1
ATOM 4710 O O . GLY A 1 658 ? 58.358 10.696 -50.282 1.00 87.44 658 GLY A O 1
ATOM 4711 N N . ALA A 1 659 ? 56.861 11.699 -48.939 1.00 87.12 659 ALA A N 1
ATOM 4712 C CA . ALA A 1 659 ? 56.088 12.314 -50.020 1.00 87.12 659 ALA A CA 1
ATOM 4713 C C . ALA A 1 659 ? 56.927 13.305 -50.848 1.00 87.12 659 ALA A C 1
ATOM 4715 O O . ALA A 1 659 ? 56.984 13.225 -52.080 1.00 87.12 659 ALA A O 1
ATOM 4716 N N . ALA A 1 660 ? 57.653 14.200 -50.170 1.00 88.00 660 ALA A N 1
ATOM 4717 C CA . ALA A 1 660 ? 58.531 15.174 -50.817 1.00 88.00 660 ALA A CA 1
ATOM 4718 C C . ALA A 1 660 ? 59.689 14.489 -51.563 1.00 88.00 660 ALA A C 1
ATOM 4720 O O . ALA A 1 660 ? 60.006 14.856 -52.695 1.00 88.00 660 ALA A O 1
ATOM 4721 N N . ASN A 1 661 ? 60.282 13.455 -50.958 1.00 87.38 661 ASN A N 1
ATOM 4722 C CA . ASN A 1 661 ? 61.319 12.644 -51.590 1.00 87.38 661 ASN A CA 1
ATOM 4723 C C . ASN A 1 661 ? 60.793 11.932 -52.848 1.00 87.38 661 ASN A C 1
ATOM 4725 O O . ASN A 1 661 ? 61.435 11.993 -53.893 1.00 87.38 661 ASN A O 1
ATOM 4729 N N . SER A 1 662 ? 59.625 11.290 -52.773 1.00 87.12 662 SER A N 1
ATOM 4730 C CA . SER A 1 662 ? 59.009 10.579 -53.903 1.00 87.12 662 SER A CA 1
ATOM 4731 C C . SER A 1 662 ? 58.703 11.524 -55.064 1.00 87.12 662 SER A C 1
ATOM 4733 O O . SER A 1 662 ? 59.058 11.238 -56.208 1.00 87.12 662 SER A O 1
ATOM 4735 N N . THR A 1 663 ? 58.158 12.704 -54.760 1.00 88.69 663 THR A N 1
ATOM 4736 C CA . THR A 1 663 ? 57.927 13.772 -55.745 1.00 88.69 663 THR A CA 1
ATOM 4737 C C . THR A 1 663 ? 59.237 14.204 -56.413 1.00 88.69 663 THR A C 1
ATOM 4739 O O . THR A 1 663 ? 59.314 14.316 -57.639 1.00 88.69 663 THR A O 1
ATOM 4742 N N . ALA A 1 664 ? 60.303 14.402 -55.628 1.00 87.75 664 ALA A N 1
ATOM 4743 C CA . ALA A 1 664 ? 61.615 14.775 -56.150 1.00 87.75 664 ALA A CA 1
ATOM 4744 C C . ALA A 1 664 ? 62.238 13.669 -57.025 1.00 87.75 664 ALA A C 1
ATOM 4746 O O . ALA A 1 664 ? 62.832 13.974 -58.060 1.00 87.75 664 ALA A O 1
ATOM 4747 N N . MET A 1 665 ? 62.066 12.393 -56.657 1.00 83.62 665 MET A N 1
ATOM 4748 C CA . MET A 1 665 ? 62.507 11.238 -57.451 1.00 83.62 665 MET A CA 1
ATOM 4749 C C . MET A 1 665 ? 61.829 11.216 -58.829 1.00 83.62 665 MET A C 1
ATOM 4751 O O . MET A 1 665 ? 62.514 11.094 -59.847 1.00 83.62 665 MET A O 1
ATOM 4755 N N . LEU A 1 666 ? 60.506 11.393 -58.872 1.00 86.12 666 LEU A N 1
ATOM 4756 C CA . LEU A 1 666 ? 59.723 11.399 -60.114 1.00 86.12 666 LEU A CA 1
ATOM 4757 C C . LEU A 1 666 ? 60.048 12.598 -61.012 1.00 86.12 666 LEU A C 1
ATOM 4759 O O . LEU A 1 666 ? 60.127 12.452 -62.232 1.00 86.12 666 LEU A O 1
ATOM 4763 N N . ALA A 1 667 ? 60.311 13.766 -60.418 1.00 87.06 667 ALA A N 1
ATOM 4764 C CA . ALA A 1 667 ? 60.755 14.950 -61.151 1.00 87.06 667 ALA A CA 1
ATOM 4765 C C . ALA A 1 667 ? 62.175 14.793 -61.726 1.00 87.06 667 ALA A C 1
ATOM 4767 O O . ALA A 1 667 ? 62.479 15.330 -62.793 1.00 87.06 667 ALA A O 1
ATOM 4768 N N . ALA A 1 668 ? 63.050 14.059 -61.034 1.00 84.31 668 ALA A N 1
ATOM 4769 C CA . ALA A 1 668 ? 64.433 13.859 -61.448 1.00 84.31 668 ALA A CA 1
ATOM 4770 C C . ALA A 1 668 ? 64.585 12.809 -62.564 1.00 84.31 668 ALA A C 1
ATOM 4772 O O . ALA A 1 668 ? 65.482 12.932 -63.402 1.00 84.31 668 ALA A O 1
ATOM 4773 N N . SER A 1 669 ? 63.742 11.767 -62.600 1.00 81.75 669 SER A N 1
ATOM 4774 C CA . SER A 1 669 ? 63.745 10.785 -63.690 1.00 81.75 669 SER A CA 1
ATOM 4775 C C . SER A 1 669 ? 62.475 9.935 -63.758 1.00 81.75 669 SER A C 1
ATOM 4777 O O . SER A 1 669 ? 62.085 9.298 -62.783 1.00 81.75 669 SER A O 1
ATOM 4779 N N . ALA A 1 670 ? 61.944 9.764 -64.973 1.00 77.56 670 ALA A N 1
ATOM 4780 C CA . ALA A 1 670 ? 60.888 8.789 -65.265 1.00 77.56 670 ALA A CA 1
ATOM 4781 C C . ALA A 1 670 ? 61.314 7.318 -65.042 1.00 77.56 670 ALA A C 1
ATOM 4783 O O . ALA A 1 670 ? 60.473 6.426 -65.031 1.00 77.56 670 ALA A O 1
ATOM 4784 N N . SER A 1 671 ? 62.612 7.045 -64.856 1.00 80.81 671 SER A N 1
ATOM 4785 C CA . SER A 1 671 ? 63.145 5.697 -64.605 1.00 80.81 671 SER A CA 1
ATOM 4786 C C . SER A 1 671 ? 63.151 5.300 -63.118 1.00 80.81 671 SER A C 1
ATOM 4788 O O . SER A 1 671 ? 63.680 4.243 -62.767 1.00 80.81 671 SER A O 1
ATOM 4790 N N . CYS A 1 672 ? 62.598 6.129 -62.228 1.00 81.31 672 CYS A N 1
ATOM 4791 C CA . CYS A 1 672 ? 62.444 5.844 -60.799 1.00 81.31 672 CYS A CA 1
ATOM 4792 C C . CYS A 1 672 ? 61.250 4.910 -60.525 1.00 81.31 672 CYS A C 1
ATOM 4794 O O . CYS A 1 672 ? 60.230 5.320 -59.974 1.00 81.31 672 CYS A O 1
ATOM 4796 N N . ALA A 1 673 ? 61.367 3.643 -60.937 1.00 82.62 673 ALA A N 1
ATOM 4797 C CA . ALA A 1 673 ? 60.253 2.690 -60.954 1.00 82.62 673 ALA A CA 1
ATOM 4798 C C . ALA A 1 673 ? 59.639 2.395 -59.571 1.00 82.62 673 ALA A C 1
ATOM 4800 O O . ALA A 1 673 ? 58.449 2.118 -59.502 1.00 82.62 673 ALA A O 1
ATOM 4801 N N . ALA A 1 674 ? 60.406 2.455 -58.475 1.00 83.12 674 ALA A N 1
ATOM 4802 C CA . ALA A 1 674 ? 59.875 2.235 -57.124 1.00 83.12 674 ALA A CA 1
ATOM 4803 C C . ALA A 1 674 ? 58.983 3.394 -56.649 1.00 83.12 674 ALA A C 1
ATOM 4805 O O . ALA A 1 674 ? 57.907 3.151 -56.111 1.00 83.12 674 ALA A O 1
ATOM 4806 N N . ALA A 1 675 ? 59.401 4.642 -56.893 1.00 83.81 675 ALA A N 1
ATOM 4807 C CA . ALA A 1 675 ? 58.575 5.816 -56.606 1.00 83.81 675 ALA A CA 1
ATOM 4808 C C . ALA A 1 675 ? 57.356 5.872 -57.536 1.00 83.81 675 ALA A C 1
ATOM 4810 O O . ALA A 1 675 ? 56.260 6.147 -57.070 1.00 83.81 675 ALA A O 1
ATOM 4811 N N . ALA A 1 676 ? 57.523 5.527 -58.819 1.00 84.12 676 ALA A N 1
ATOM 4812 C CA . ALA A 1 676 ? 56.419 5.480 -59.782 1.00 84.12 676 ALA A CA 1
ATOM 4813 C C . ALA A 1 676 ? 55.401 4.374 -59.467 1.00 84.12 676 ALA A C 1
ATOM 4815 O O . ALA A 1 676 ? 54.216 4.545 -59.724 1.00 84.12 676 ALA A O 1
ATOM 4816 N N . ALA A 1 677 ? 55.846 3.244 -58.904 1.00 85.19 677 ALA A N 1
ATOM 4817 C CA . ALA A 1 677 ? 54.949 2.185 -58.452 1.00 85.19 677 ALA A CA 1
ATOM 4818 C C . ALA A 1 677 ? 54.116 2.620 -57.240 1.00 85.19 677 ALA A C 1
ATOM 4820 O O . ALA A 1 677 ? 52.939 2.287 -57.182 1.00 85.19 677 ALA A O 1
ATOM 4821 N N . ALA A 1 678 ? 54.708 3.364 -56.299 1.00 87.62 678 ALA A N 1
ATOM 4822 C CA . ALA A 1 678 ? 53.982 3.905 -55.155 1.00 87.62 678 ALA A CA 1
ATOM 4823 C C . ALA A 1 678 ? 53.017 5.034 -55.565 1.00 87.62 678 ALA A C 1
ATOM 4825 O O . ALA A 1 678 ? 51.855 4.972 -55.200 1.00 87.62 678 ALA A O 1
ATOM 4826 N N . ASP A 1 679 ? 53.461 5.991 -56.385 1.00 85.94 679 ASP A N 1
ATOM 4827 C CA . ASP A 1 679 ? 52.643 7.106 -56.907 1.00 85.94 679 ASP A CA 1
ATOM 4828 C C . ASP A 1 679 ? 51.492 6.632 -57.810 1.00 85.94 679 ASP A C 1
ATOM 4830 O O . ASP A 1 679 ? 50.392 7.173 -57.787 1.00 85.94 679 ASP A O 1
ATOM 4834 N N . GLY A 1 680 ? 51.722 5.565 -58.582 1.00 83.44 680 GLY A N 1
ATOM 4835 C CA . GLY A 1 680 ? 50.692 4.918 -59.391 1.00 83.44 680 GLY A CA 1
ATOM 4836 C C . GLY A 1 680 ? 49.801 3.940 -58.620 1.00 83.44 680 GLY A C 1
ATOM 4837 O O . GLY A 1 680 ? 48.880 3.376 -59.218 1.00 83.44 680 GLY A O 1
ATOM 4838 N N . TYR A 1 681 ? 50.072 3.695 -57.333 1.00 85.06 681 TYR A N 1
ATOM 4839 C CA . TYR A 1 681 ? 49.212 2.863 -56.502 1.00 85.06 681 TYR A CA 1
ATOM 4840 C C . TYR A 1 681 ? 47.933 3.636 -56.197 1.00 85.06 681 TYR A C 1
ATOM 4842 O O . TYR A 1 681 ? 47.962 4.787 -55.774 1.00 85.06 681 TYR A O 1
ATOM 4850 N N . ALA A 1 682 ? 46.791 3.002 -56.420 1.00 79.62 682 ALA A N 1
ATOM 4851 C CA . ALA A 1 682 ? 45.500 3.594 -56.131 1.00 79.62 682 ALA A CA 1
ATOM 4852 C C . ALA A 1 682 ? 44.578 2.528 -55.558 1.00 79.62 682 ALA A C 1
ATOM 4854 O O . ALA A 1 682 ? 44.544 1.386 -56.027 1.00 79.62 682 ALA A O 1
ATOM 4855 N N . THR A 1 683 ? 43.803 2.924 -54.561 1.00 77.25 683 THR A N 1
ATOM 4856 C CA . THR A 1 683 ? 42.635 2.169 -54.116 1.00 77.25 683 THR A CA 1
ATOM 4857 C C . THR A 1 683 ? 41.381 2.833 -54.680 1.00 77.25 683 THR A C 1
ATOM 4859 O O . THR A 1 683 ? 41.447 3.863 -55.350 1.00 77.25 683 THR A O 1
ATOM 4862 N N . ASN A 1 684 ? 40.205 2.250 -54.443 1.00 66.25 684 ASN A N 1
ATOM 4863 C CA . ASN A 1 684 ? 38.951 2.850 -54.912 1.00 66.25 684 ASN A CA 1
ATOM 4864 C C . ASN A 1 684 ? 38.650 4.211 -54.252 1.00 66.25 684 ASN A C 1
ATOM 4866 O O . ASN A 1 684 ? 37.724 4.892 -54.690 1.00 66.25 684 ASN A O 1
ATOM 4870 N N . THR A 1 685 ? 39.384 4.581 -53.196 1.00 67.00 685 THR A N 1
ATOM 4871 C CA . THR A 1 685 ? 39.094 5.737 -52.343 1.00 67.00 685 THR A CA 1
ATOM 4872 C C . THR A 1 685 ? 40.206 6.785 -52.301 1.00 67.00 685 THR A C 1
ATOM 4874 O O . THR A 1 685 ? 39.864 7.935 -52.054 1.00 67.00 685 THR A O 1
ATOM 4877 N N . GLN A 1 686 ? 41.479 6.446 -52.570 1.00 78.56 686 GLN A N 1
ATOM 4878 C CA . GLN A 1 686 ? 42.613 7.392 -52.527 1.00 78.56 686 GLN A CA 1
ATOM 4879 C C . GLN A 1 686 ? 43.721 7.079 -53.553 1.00 78.56 686 GLN A C 1
ATOM 4881 O O . GLN A 1 686 ? 43.908 5.924 -53.953 1.00 78.56 686 GLN A O 1
ATOM 4886 N N . SER A 1 687 ? 44.474 8.111 -53.962 1.00 78.25 687 SER A N 1
ATOM 4887 C CA . SER A 1 687 ? 45.519 8.045 -55.005 1.00 78.25 687 SER A CA 1
ATOM 4888 C C . SER A 1 687 ? 46.779 8.874 -54.701 1.00 78.25 687 SER A C 1
ATOM 4890 O O . SER A 1 687 ? 47.512 9.232 -55.615 1.00 78.25 687 SER A O 1
ATOM 4892 N N . ASP A 1 688 ? 47.000 9.252 -53.447 1.00 84.06 688 ASP A N 1
ATOM 4893 C CA . ASP A 1 688 ? 48.095 10.106 -52.965 1.00 84.06 688 ASP A CA 1
ATOM 4894 C C . ASP A 1 688 ? 49.226 9.300 -52.297 1.00 84.06 688 ASP A C 1
ATOM 4896 O O . ASP A 1 688 ? 49.955 9.788 -51.432 1.00 84.06 688 ASP A O 1
ATOM 4900 N N . TRP A 1 689 ? 49.384 8.045 -52.715 1.00 88.94 689 TRP A N 1
ATOM 4901 C CA . TRP A 1 689 ? 50.381 7.118 -52.195 1.00 88.94 689 TRP A CA 1
ATOM 4902 C C . TRP A 1 689 ? 51.805 7.527 -52.597 1.00 88.94 689 TRP A C 1
ATOM 4904 O O . TRP A 1 689 ? 52.059 8.001 -53.701 1.00 88.94 689 TRP A O 1
ATOM 4914 N N . PHE A 1 690 ? 52.774 7.315 -51.706 1.00 89.69 690 PHE A N 1
ATOM 4915 C CA . PHE A 1 690 ? 54.178 7.650 -51.948 1.00 89.69 690 PHE A CA 1
ATOM 4916 C C . PHE A 1 690 ? 55.118 6.589 -51.371 1.00 89.69 690 PHE A C 1
ATOM 4918 O O . PHE A 1 690 ? 54.743 5.786 -50.516 1.00 89.69 690 PHE A O 1
ATOM 4925 N N . LEU A 1 691 ? 56.367 6.572 -51.841 1.00 89.50 691 LEU A N 1
ATOM 4926 C CA . LEU A 1 691 ? 57.395 5.695 -51.290 1.00 89.50 691 LEU A CA 1
ATOM 4927 C C . LEU A 1 691 ? 57.851 6.268 -49.933 1.00 89.50 691 LEU A C 1
ATOM 4929 O O . LEU A 1 691 ? 58.302 7.417 -49.896 1.00 89.50 691 LEU A O 1
ATOM 4933 N N . PRO A 1 692 ? 57.760 5.519 -48.821 1.00 90.31 692 PRO A N 1
ATOM 4934 C CA . PRO A 1 692 ? 58.050 6.065 -47.499 1.00 90.31 692 PRO A CA 1
ATOM 4935 C C . PRO A 1 692 ? 59.539 6.377 -47.339 1.00 90.31 692 PRO A C 1
ATOM 4937 O O . PRO A 1 692 ? 60.398 5.695 -47.906 1.00 90.31 692 PRO A O 1
ATOM 4940 N N . SER A 1 693 ? 59.868 7.370 -46.517 1.00 87.81 693 SER A N 1
ATOM 4941 C CA . SER A 1 693 ? 61.231 7.596 -46.045 1.00 87.81 693 SER A CA 1
ATOM 4942 C C . SER A 1 693 ? 61.699 6.430 -45.173 1.00 87.81 693 SER A C 1
ATOM 4944 O O . SER A 1 693 ? 60.913 5.601 -44.704 1.00 87.81 693 SER A O 1
ATOM 4946 N N . LYS A 1 694 ? 63.007 6.369 -44.915 1.00 83.75 694 LYS A N 1
ATOM 4947 C CA . LYS A 1 694 ? 63.570 5.338 -44.044 1.00 83.75 694 LYS A CA 1
ATOM 4948 C C . LYS A 1 694 ? 62.902 5.306 -42.663 1.00 83.75 694 LYS A C 1
ATOM 4950 O O . LYS A 1 694 ? 62.473 4.237 -42.239 1.00 83.75 694 LYS A O 1
ATOM 4955 N N . SER A 1 695 ? 62.787 6.446 -41.982 1.00 86.69 695 SER A N 1
ATOM 4956 C CA . SER A 1 695 ? 62.199 6.481 -40.639 1.00 86.69 695 SER A CA 1
ATOM 4957 C C . SER A 1 695 ? 60.680 6.294 -40.642 1.00 86.69 695 SER A C 1
ATOM 4959 O O . SER A 1 695 ? 60.154 5.786 -39.657 1.00 86.69 695 SER A O 1
ATOM 4961 N N . GLU A 1 696 ? 59.964 6.638 -41.719 1.00 87.19 696 GLU A N 1
ATOM 4962 C CA . GLU A 1 696 ? 58.528 6.323 -41.854 1.00 87.19 696 GLU A CA 1
ATOM 4963 C C . GLU A 1 696 ? 58.311 4.811 -41.917 1.00 87.19 696 GLU A C 1
ATOM 4965 O O . GLU A 1 696 ? 57.503 4.274 -41.161 1.00 87.19 696 GLU A O 1
ATOM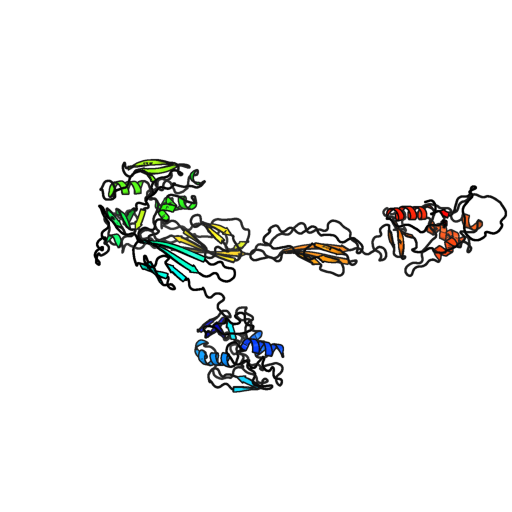 4970 N N . PHE A 1 697 ? 59.095 4.109 -42.741 1.00 87.81 697 PHE A N 1
ATOM 4971 C CA . PHE A 1 697 ? 59.007 2.655 -42.850 1.00 87.81 697 PHE A CA 1
ATOM 4972 C C . PHE A 1 697 ? 59.433 1.948 -41.551 1.00 87.81 697 PHE A C 1
ATOM 4974 O O . PHE A 1 697 ? 58.746 1.041 -41.091 1.00 87.81 697 PHE A O 1
ATOM 4981 N N . GLU A 1 698 ? 60.515 2.389 -40.899 1.00 85.88 698 GLU A N 1
ATOM 4982 C CA . GLU A 1 698 ? 60.934 1.856 -39.587 1.00 85.88 698 GLU A CA 1
ATOM 4983 C C . GLU A 1 698 ? 59.869 2.087 -38.496 1.00 85.88 698 GLU A C 1
ATOM 4985 O O . GLU A 1 698 ? 59.633 1.216 -37.651 1.00 85.88 698 GLU A O 1
ATOM 4990 N N . THR A 1 699 ? 59.180 3.233 -38.537 1.00 87.38 699 THR A N 1
ATOM 4991 C CA . THR A 1 699 ? 58.056 3.521 -37.634 1.00 87.38 699 THR A CA 1
ATOM 4992 C C . THR A 1 699 ? 56.876 2.596 -37.914 1.00 87.38 699 THR A C 1
ATOM 4994 O O . THR A 1 699 ? 56.276 2.086 -36.968 1.00 87.38 699 THR A O 1
ATOM 4997 N N . ALA A 1 700 ? 56.585 2.308 -39.187 1.00 86.88 700 ALA A N 1
ATOM 4998 C CA . ALA A 1 700 ? 55.527 1.377 -39.560 1.00 86.88 700 ALA A CA 1
ATOM 4999 C C . ALA A 1 700 ? 55.761 -0.021 -38.982 1.00 86.88 700 ALA A C 1
ATOM 5001 O O . ALA A 1 700 ? 54.880 -0.586 -38.337 1.00 86.88 700 ALA A O 1
ATOM 5002 N N . VAL A 1 701 ? 56.979 -0.542 -39.131 1.00 85.75 701 VAL A N 1
ATOM 5003 C CA . VAL A 1 701 ? 57.381 -1.841 -38.573 1.00 85.75 701 VAL A CA 1
ATOM 5004 C C . VAL A 1 701 ? 57.225 -1.863 -37.051 1.00 85.75 701 VAL A C 1
ATOM 5006 O O . VAL A 1 701 ? 56.641 -2.792 -36.489 1.00 85.75 701 VAL A O 1
ATOM 5009 N N . THR A 1 702 ? 57.715 -0.823 -36.376 1.00 89.38 702 THR A N 1
ATOM 5010 C CA . THR A 1 702 ? 57.718 -0.746 -34.909 1.00 89.38 702 THR A CA 1
ATOM 5011 C C . THR A 1 702 ? 56.301 -0.649 -34.340 1.00 89.38 702 THR A C 1
ATOM 5013 O O . THR A 1 702 ? 55.933 -1.411 -33.449 1.00 89.38 702 THR A O 1
ATOM 5016 N N . ASN A 1 703 ? 55.479 0.260 -34.861 1.00 91.44 703 ASN A N 1
ATOM 5017 C CA . ASN A 1 703 ? 54.156 0.529 -34.302 1.00 91.44 703 ASN A CA 1
ATOM 5018 C C . ASN A 1 703 ? 53.149 -0.576 -34.628 1.00 91.44 703 ASN A C 1
ATOM 5020 O O . ASN A 1 703 ? 52.360 -0.954 -33.764 1.00 91.44 703 ASN A O 1
ATOM 5024 N N . LEU A 1 704 ? 53.191 -1.127 -35.845 1.00 88.69 704 LEU A N 1
ATOM 5025 C CA . LEU A 1 704 ? 52.288 -2.212 -36.228 1.00 88.69 704 LEU A CA 1
ATOM 5026 C C . LEU A 1 704 ? 52.616 -3.504 -35.473 1.00 88.69 704 LEU A C 1
ATOM 5028 O O . LEU A 1 704 ? 51.706 -4.157 -34.965 1.00 88.69 704 LEU A O 1
ATOM 5032 N N . SER A 1 705 ? 53.901 -3.830 -35.295 1.00 88.81 705 SER A N 1
ATOM 5033 C CA . SER A 1 705 ? 54.293 -4.998 -34.492 1.00 88.81 705 SER A CA 1
ATOM 5034 C C . SER A 1 705 ? 53.882 -4.860 -33.023 1.00 88.81 705 SER A C 1
ATOM 5036 O O . SER A 1 705 ? 53.448 -5.843 -32.420 1.00 88.81 705 SER A O 1
ATOM 5038 N N . ALA A 1 706 ? 53.919 -3.645 -32.463 1.00 90.62 706 ALA A N 1
ATOM 5039 C CA . ALA A 1 706 ? 53.467 -3.371 -31.100 1.00 90.62 706 ALA A CA 1
ATOM 5040 C C . ALA A 1 706 ? 51.963 -3.631 -30.882 1.00 90.62 706 ALA A C 1
ATOM 5042 O O . ALA A 1 706 ? 51.566 -3.967 -29.767 1.00 90.62 706 ALA A O 1
ATOM 5043 N N . VAL A 1 707 ? 51.137 -3.532 -31.933 1.00 90.81 707 VAL A N 1
ATOM 5044 C CA . VAL A 1 707 ? 49.705 -3.898 -31.908 1.00 90.81 707 VAL A CA 1
ATOM 5045 C C . VAL A 1 707 ? 49.427 -5.298 -32.477 1.00 90.81 707 VAL A C 1
ATOM 5047 O O . VAL A 1 707 ? 48.275 -5.672 -32.679 1.00 90.81 707 VAL A O 1
ATOM 5050 N N . GLY A 1 708 ? 50.471 -6.102 -32.708 1.00 90.50 708 GLY A N 1
ATOM 5051 C CA . GLY A 1 708 ? 50.354 -7.492 -33.158 1.00 90.50 708 GLY A CA 1
ATOM 5052 C C . GLY A 1 708 ? 50.148 -7.677 -34.665 1.00 90.50 708 GLY A C 1
ATOM 5053 O O . GLY A 1 708 ? 49.802 -8.776 -35.094 1.00 90.50 708 GLY A O 1
ATOM 5054 N N . ILE A 1 709 ? 50.372 -6.640 -35.475 1.00 85.81 709 ILE A N 1
ATOM 5055 C CA . ILE A 1 709 ? 50.293 -6.693 -36.939 1.00 85.81 709 ILE A CA 1
ATOM 5056 C C . ILE A 1 709 ? 51.706 -6.868 -37.509 1.00 85.81 709 ILE A C 1
ATOM 5058 O O . ILE A 1 709 ? 52.597 -6.057 -37.269 1.00 85.81 709 ILE A O 1
ATOM 5062 N N . THR A 1 710 ? 51.928 -7.934 -38.279 1.00 83.81 710 THR A N 1
ATOM 5063 C CA . THR A 1 710 ? 53.227 -8.228 -38.909 1.00 83.81 710 THR A CA 1
ATOM 5064 C C . THR A 1 710 ? 53.188 -7.889 -40.395 1.00 83.81 710 THR A C 1
ATOM 5066 O O . THR A 1 710 ? 52.349 -8.410 -41.127 1.00 83.81 710 THR A O 1
ATOM 5069 N N . LEU A 1 711 ? 54.110 -7.034 -40.846 1.00 80.50 711 LEU A N 1
ATOM 5070 C CA . LEU A 1 711 ? 54.291 -6.735 -42.268 1.00 80.50 711 LEU A CA 1
ATOM 5071 C C . LEU A 1 711 ? 54.950 -7.917 -43.004 1.00 80.50 711 LEU A C 1
ATOM 5073 O O . LEU A 1 711 ? 55.669 -8.699 -42.372 1.00 80.50 711 LEU A O 1
ATOM 5077 N N . PRO A 1 712 ? 54.744 -8.069 -44.326 1.00 78.94 712 PRO A N 1
ATOM 5078 C CA . PRO A 1 712 ? 55.341 -9.169 -45.071 1.00 78.94 712 PRO A CA 1
ATOM 5079 C C . PRO A 1 712 ? 56.876 -9.159 -44.994 1.00 78.94 712 PRO A C 1
ATOM 5081 O O . PRO A 1 712 ? 57.529 -8.115 -44.966 1.00 78.94 712 PRO A O 1
ATOM 5084 N N . THR A 1 713 ? 57.473 -10.351 -44.960 1.00 72.56 713 THR A N 1
ATOM 5085 C CA . THR A 1 713 ? 58.930 -10.508 -44.881 1.00 72.56 713 THR A CA 1
ATOM 5086 C C . THR A 1 713 ? 59.567 -10.255 -46.247 1.00 72.56 713 THR A C 1
ATOM 5088 O O . THR A 1 713 ? 59.312 -10.998 -47.196 1.00 72.56 713 THR A O 1
ATOM 5091 N N . GLY A 1 714 ? 60.436 -9.253 -46.352 1.00 71.12 714 GLY A N 1
ATOM 5092 C CA . GLY A 1 714 ? 61.118 -8.905 -47.596 1.00 71.12 714 GLY A CA 1
ATOM 5093 C C . GLY A 1 714 ? 62.035 -7.689 -47.468 1.00 71.12 714 GLY A C 1
ATOM 5094 O O . GLY A 1 714 ? 62.189 -7.110 -46.393 1.00 71.12 714 GLY A O 1
ATOM 5095 N N . LYS A 1 715 ? 62.664 -7.306 -48.582 1.00 76.06 715 LYS A N 1
ATOM 5096 C CA . LYS A 1 715 ? 63.439 -6.063 -48.691 1.00 76.06 715 LYS A CA 1
ATOM 5097 C C . LYS A 1 715 ? 62.586 -5.001 -49.360 1.00 76.06 715 LYS A C 1
ATOM 5099 O O . LYS A 1 715 ? 62.185 -5.188 -50.506 1.00 76.06 715 LYS A O 1
ATOM 5104 N N . TYR A 1 716 ? 62.377 -3.888 -48.671 1.00 79.69 716 TYR A N 1
ATOM 5105 C CA . TYR A 1 716 ? 61.533 -2.797 -49.143 1.00 79.69 716 TYR A CA 1
ATOM 5106 C C . TYR A 1 716 ? 62.362 -1.560 -49.444 1.00 79.69 716 TYR A C 1
ATOM 5108 O O . TYR A 1 716 ? 63.207 -1.162 -48.641 1.00 79.69 716 TYR A O 1
ATOM 5116 N N . TRP A 1 717 ? 62.130 -0.959 -50.610 1.00 84.62 717 TRP A N 1
ATOM 5117 C CA . TRP A 1 717 ? 62.729 0.326 -50.957 1.00 84.62 717 TRP A CA 1
ATOM 5118 C C . TRP A 1 717 ? 62.139 1.440 -50.097 1.00 84.62 717 TRP A C 1
ATOM 5120 O O . TRP A 1 717 ? 60.940 1.457 -49.837 1.00 84.62 717 TRP A O 1
ATOM 5130 N N . THR A 1 718 ? 62.978 2.398 -49.714 1.00 85.62 718 THR A N 1
ATOM 5131 C CA . THR A 1 718 ? 62.549 3.660 -49.105 1.00 85.62 718 THR A CA 1
ATOM 5132 C C . THR A 1 718 ? 62.961 4.812 -50.009 1.00 85.62 718 THR A C 1
ATOM 5134 O O . THR A 1 718 ? 63.845 4.673 -50.853 1.00 85.62 718 THR A O 1
ATOM 5137 N N . SER A 1 719 ? 62.339 5.973 -49.873 1.00 85.19 719 SER A N 1
ATOM 5138 C CA . SER A 1 719 ? 62.652 7.153 -50.680 1.00 85.19 719 SER A CA 1
ATOM 5139 C C . SER A 1 719 ? 63.966 7.838 -50.273 1.00 85.19 719 SER A C 1
ATOM 5141 O O . SER A 1 719 ? 64.326 8.862 -50.845 1.00 85.19 719 SER A O 1
ATOM 5143 N N . SER A 1 720 ? 64.669 7.327 -49.255 1.00 81.94 720 SER A N 1
ATOM 5144 C CA . SER A 1 720 ? 65.849 7.961 -48.662 1.00 81.94 720 SER A CA 1
ATOM 5145 C C . SER A 1 720 ? 67.148 7.446 -49.288 1.00 81.94 720 SER A C 1
ATOM 5147 O O . SER A 1 720 ? 67.626 6.355 -48.972 1.00 81.94 720 SER A O 1
ATOM 5149 N N . GLY A 1 721 ? 67.745 8.254 -50.162 1.00 69.56 721 GLY A N 1
ATOM 5150 C CA . GLY A 1 721 ? 68.992 7.964 -50.861 1.00 69.56 721 GLY A CA 1
ATOM 5151 C C . GLY A 1 721 ? 70.266 8.078 -50.028 1.00 69.56 721 GLY A C 1
ATOM 5152 O O . GLY A 1 721 ? 70.403 8.978 -49.203 1.00 69.56 721 GLY A O 1
ATOM 5153 N N . ALA A 1 722 ? 71.248 7.211 -50.300 1.00 61.00 722 ALA A N 1
ATOM 5154 C CA . ALA A 1 722 ? 72.601 7.313 -49.747 1.00 61.00 722 ALA A CA 1
ATOM 5155 C C . ALA A 1 722 ? 73.559 8.035 -50.715 1.00 61.00 722 ALA A C 1
ATOM 5157 O O . ALA A 1 722 ? 73.606 7.724 -51.903 1.00 61.00 722 ALA A O 1
ATOM 5158 N N . THR A 1 723 ? 74.365 8.976 -50.210 1.00 49.84 723 THR A N 1
ATOM 5159 C CA . THR A 1 723 ? 75.191 9.895 -51.025 1.00 49.84 723 THR A CA 1
ATOM 5160 C C . THR A 1 723 ? 76.672 9.519 -51.172 1.00 49.84 723 THR A C 1
ATOM 5162 O O . THR A 1 723 ? 77.469 10.347 -51.610 1.00 49.84 723 THR A O 1
ATOM 5165 N N . THR A 1 724 ? 77.104 8.294 -50.863 1.00 38.16 724 THR A N 1
ATOM 5166 C CA . THR A 1 724 ? 78.533 7.947 -50.993 1.00 38.16 724 THR A CA 1
ATOM 5167 C C . THR A 1 724 ? 78.884 7.467 -52.402 1.00 38.16 724 THR A C 1
ATOM 5169 O O . THR A 1 724 ? 78.478 6.390 -52.830 1.00 38.16 724 THR A O 1
ATOM 5172 N N . SER A 1 725 ? 79.674 8.273 -53.112 1.00 32.53 725 SER A N 1
ATOM 5173 C CA . SER A 1 725 ? 80.298 7.970 -54.400 1.00 32.53 725 SER A CA 1
ATOM 5174 C C . SER A 1 725 ? 81.287 6.801 -54.318 1.00 32.53 725 SER A C 1
ATOM 5176 O O . SER A 1 725 ? 82.242 6.868 -53.544 1.00 32.53 725 SER A O 1
ATOM 5178 N N . VAL A 1 726 ? 81.155 5.809 -55.204 1.00 28.28 726 VAL A N 1
ATOM 5179 C CA . VAL A 1 726 ? 82.298 5.010 -55.674 1.00 28.28 726 VAL A CA 1
ATOM 5180 C C . VAL A 1 726 ? 82.219 4.931 -57.196 1.00 28.28 726 VAL A C 1
ATOM 5182 O O . VAL A 1 726 ? 81.287 4.372 -57.766 1.00 28.28 726 VAL A O 1
ATOM 5185 N N . THR A 1 727 ? 83.188 5.547 -57.866 1.00 31.80 727 THR A N 1
ATOM 5186 C CA . THR A 1 727 ? 83.371 5.486 -59.318 1.00 31.80 727 THR A CA 1
ATOM 5187 C C . THR A 1 727 ? 83.782 4.073 -59.736 1.00 31.80 727 THR A C 1
ATOM 5189 O O . THR A 1 727 ? 84.880 3.635 -59.399 1.00 31.80 727 THR A O 1
ATOM 5192 N N . GLY A 1 728 ? 82.934 3.371 -60.491 1.00 28.84 728 GLY A N 1
ATOM 5193 C CA . GLY A 1 728 ? 83.256 2.075 -61.094 1.00 28.84 728 GLY A CA 1
ATOM 5194 C C . GLY A 1 728 ? 82.191 1.638 -62.101 1.00 28.84 728 GLY A C 1
ATOM 5195 O O . GLY A 1 728 ? 81.001 1.708 -61.824 1.00 28.84 728 GLY A O 1
ATOM 5196 N N . THR A 1 729 ? 82.630 1.250 -63.295 1.00 27.94 729 THR A N 1
ATOM 5197 C CA . THR A 1 729 ? 81.845 0.955 -64.507 1.00 27.94 729 THR A CA 1
ATOM 5198 C C . THR A 1 729 ? 80.765 -0.123 -64.338 1.00 27.94 729 THR A C 1
ATOM 5200 O O . THR A 1 729 ? 81.006 -1.159 -63.725 1.00 27.94 729 THR A O 1
ATOM 5203 N N . ALA A 1 730 ? 79.601 0.109 -64.954 1.00 30.16 730 ALA A N 1
ATOM 5204 C CA . ALA A 1 730 ? 78.425 -0.763 -64.937 1.00 30.16 730 ALA A CA 1
ATOM 5205 C C . ALA A 1 730 ? 78.604 -2.100 -65.687 1.00 30.16 730 ALA A C 1
ATOM 5207 O O . ALA A 1 730 ? 79.207 -2.146 -66.759 1.00 30.16 730 ALA A O 1
ATOM 5208 N N . ALA A 1 731 ? 77.965 -3.153 -65.165 1.00 24.69 731 ALA A N 1
ATOM 5209 C CA . ALA A 1 731 ? 77.534 -4.359 -65.882 1.00 24.69 731 ALA A CA 1
ATOM 5210 C C . ALA A 1 731 ? 76.229 -4.892 -65.228 1.00 24.69 731 ALA A C 1
ATOM 5212 O O . ALA A 1 731 ? 75.958 -4.547 -64.076 1.00 24.69 731 ALA A O 1
ATOM 5213 N N . PRO A 1 732 ? 75.373 -5.637 -65.956 1.00 33.19 732 PRO A N 1
ATOM 5214 C CA . PRO A 1 732 ? 73.926 -5.677 -65.728 1.00 33.19 732 PRO A CA 1
ATOM 5215 C C . PRO A 1 732 ? 73.513 -6.538 -64.526 1.00 33.19 732 PRO A C 1
ATOM 5217 O O . PRO A 1 732 ? 74.110 -7.577 -64.254 1.00 33.19 732 PRO A O 1
ATOM 5220 N N . LEU A 1 733 ? 72.445 -6.117 -63.842 1.00 27.03 733 LEU A N 1
ATOM 5221 C CA . LEU A 1 733 ? 71.778 -6.871 -62.776 1.00 27.03 733 LEU A CA 1
ATOM 5222 C C . LEU A 1 733 ? 71.042 -8.097 -63.358 1.00 27.03 733 LEU A C 1
ATOM 5224 O O . LEU A 1 733 ? 70.200 -7.909 -64.239 1.00 27.03 733 LEU A O 1
ATOM 5228 N N . PRO A 1 734 ? 71.275 -9.327 -62.862 1.00 27.81 734 PRO A N 1
ATOM 5229 C CA . PRO A 1 734 ? 70.354 -10.438 -63.039 1.00 27.81 734 PRO A CA 1
ATOM 5230 C C . PRO A 1 734 ? 69.310 -10.486 -61.910 1.00 27.81 734 PRO A C 1
ATOM 5232 O O . PRO A 1 734 ? 69.520 -10.016 -60.793 1.00 27.81 734 PRO A O 1
ATOM 5235 N N . SER A 1 735 ? 68.166 -11.072 -62.246 1.00 31.81 735 SER A N 1
ATOM 5236 C CA . SER A 1 735 ? 66.997 -11.341 -61.408 1.00 31.81 735 SER A CA 1
ATOM 5237 C C . SER A 1 735 ? 67.284 -12.185 -60.153 1.00 31.81 735 SER A C 1
ATOM 5239 O O . SER A 1 735 ? 67.941 -13.213 -60.258 1.00 31.81 735 SER A O 1
ATOM 5241 N N . ALA A 1 736 ? 66.688 -11.763 -59.031 1.00 34.03 736 ALA A N 1
ATOM 5242 C CA . ALA A 1 736 ? 66.243 -12.484 -57.822 1.00 34.03 736 ALA A CA 1
ATOM 5243 C C . ALA A 1 736 ? 67.043 -13.668 -57.203 1.00 34.03 736 ALA A C 1
ATOM 5245 O O . ALA A 1 736 ? 67.375 -14.657 -57.846 1.00 34.03 736 ALA A O 1
ATOM 5246 N N . SER A 1 737 ? 67.070 -13.624 -55.858 1.00 32.91 737 SER A N 1
ATOM 5247 C CA . SER A 1 737 ? 67.294 -14.673 -54.833 1.00 32.91 737 SER A CA 1
ATOM 5248 C C . SER A 1 737 ? 68.732 -14.979 -54.355 1.00 32.91 737 SER A C 1
ATOM 5250 O O . SER A 1 737 ? 69.607 -15.337 -55.132 1.00 32.91 737 SER A O 1
ATOM 5252 N N . GLY A 1 738 ? 68.938 -14.905 -53.025 1.00 30.12 738 GLY A N 1
ATOM 5253 C CA . GLY A 1 738 ? 70.103 -15.446 -52.294 1.00 30.12 738 GLY A CA 1
ATOM 5254 C C . GLY A 1 738 ? 71.048 -14.410 -51.653 1.00 30.12 738 GLY A C 1
ATOM 5255 O O . GLY A 1 738 ? 71.400 -13.416 -52.270 1.00 30.12 738 GLY A O 1
ATOM 5256 N N . LEU A 1 739 ? 71.445 -14.637 -50.396 1.00 27.61 739 LEU A N 1
ATOM 5257 C CA . LEU A 1 739 ? 72.123 -13.715 -49.461 1.00 27.61 739 LEU A CA 1
ATOM 5258 C C . LEU A 1 739 ? 73.618 -13.384 -49.749 1.00 27.61 739 LEU A C 1
ATOM 5260 O O . LEU A 1 739 ? 74.383 -14.280 -50.081 1.00 27.61 739 LEU A O 1
ATOM 5264 N N . ALA A 1 740 ? 73.989 -12.118 -49.450 1.00 26.59 740 ALA A N 1
ATOM 5265 C CA . ALA A 1 740 ? 75.272 -11.513 -48.981 1.00 26.59 740 ALA A CA 1
ATOM 5266 C C . ALA A 1 740 ? 76.593 -11.700 -49.794 1.00 26.59 740 ALA A C 1
ATOM 5268 O O . ALA A 1 740 ? 76.928 -12.816 -50.175 1.00 26.59 740 ALA A O 1
ATOM 5269 N N . PRO A 1 741 ? 77.412 -10.634 -50.012 1.00 21.64 741 PRO A N 1
ATOM 5270 C CA . PRO A 1 741 ? 78.177 -9.994 -48.929 1.00 21.64 741 PRO A CA 1
ATOM 5271 C C . PRO A 1 741 ? 78.211 -8.449 -48.952 1.00 21.64 741 PRO A C 1
ATOM 5273 O O . PRO A 1 741 ? 78.042 -7.792 -49.975 1.00 21.64 741 PRO A O 1
ATOM 5276 N N . VAL A 1 742 ? 78.455 -7.874 -47.773 1.00 30.84 742 VAL A N 1
ATOM 5277 C CA . VAL A 1 742 ? 78.564 -6.434 -47.495 1.00 30.84 742 VAL A CA 1
ATOM 5278 C C . VAL A 1 742 ? 79.974 -5.928 -47.802 1.00 30.84 742 VAL A C 1
ATOM 5280 O O . VAL A 1 742 ? 80.923 -6.414 -47.195 1.00 30.84 742 VAL A O 1
ATOM 5283 N N . ILE A 1 743 ? 80.093 -4.886 -48.637 1.00 19.53 743 ILE A N 1
ATOM 5284 C CA . ILE A 1 743 ? 81.151 -3.863 -48.545 1.00 19.53 743 ILE A CA 1
ATOM 5285 C C . ILE A 1 743 ? 80.520 -2.484 -48.831 1.00 19.53 743 ILE A C 1
ATOM 5287 O O . ILE A 1 743 ? 80.260 -2.128 -49.974 1.00 19.53 743 ILE A O 1
ATOM 5291 N N . GLY A 1 744 ? 80.255 -1.746 -47.746 1.00 27.83 744 GLY A N 1
ATOM 5292 C CA . GLY A 1 744 ? 80.226 -0.278 -47.640 1.00 27.83 744 GLY A CA 1
ATOM 5293 C C . GLY A 1 744 ? 79.403 0.547 -48.633 1.00 27.83 744 GLY A C 1
ATOM 5294 O O . GLY A 1 744 ? 80.002 1.297 -49.392 1.00 27.83 744 GLY A O 1
ATOM 5295 N N . LEU A 1 745 ? 78.067 0.510 -48.577 1.00 28.36 745 LEU A N 1
ATOM 5296 C CA . LEU A 1 745 ? 77.186 1.460 -49.279 1.00 28.36 745 LEU A CA 1
ATOM 5297 C C . LEU A 1 745 ? 75.897 1.650 -48.463 1.00 28.36 745 LEU A C 1
ATOM 5299 O O . LEU A 1 745 ? 75.284 0.663 -48.061 1.00 28.36 745 LEU A O 1
ATOM 5303 N N . GLY A 1 746 ? 75.500 2.897 -48.181 1.00 33.78 746 GLY A N 1
ATOM 5304 C CA . GLY A 1 746 ? 74.262 3.185 -47.450 1.00 33.78 746 GLY A CA 1
ATOM 5305 C C . GLY A 1 746 ? 73.060 2.557 -48.160 1.00 33.78 746 GLY A C 1
ATOM 5306 O O . GLY A 1 746 ? 72.823 2.817 -49.338 1.00 33.78 746 GLY A O 1
ATOM 5307 N N . THR A 1 747 ? 72.345 1.668 -47.477 1.00 40.88 747 THR A N 1
ATOM 5308 C CA . THR A 1 747 ? 71.255 0.904 -48.083 1.00 40.88 747 THR A CA 1
ATOM 5309 C C . THR A 1 747 ? 70.002 1.765 -48.166 1.00 40.88 747 THR A C 1
ATOM 5311 O O . THR A 1 747 ? 69.481 2.224 -47.155 1.00 40.88 747 THR A O 1
ATOM 5314 N N . THR A 1 748 ? 69.502 1.952 -49.384 1.00 51.59 748 THR A N 1
ATOM 5315 C CA . THR A 1 748 ? 68.226 2.620 -49.694 1.00 51.59 748 THR A CA 1
ATOM 5316 C C . THR A 1 748 ? 67.020 1.682 -49.523 1.00 51.59 748 THR A C 1
ATOM 5318 O O . THR A 1 748 ? 65.913 1.991 -49.954 1.00 51.59 748 THR A O 1
ATOM 5321 N N . TYR A 1 749 ? 67.238 0.518 -48.897 1.00 48.09 749 TYR A N 1
ATOM 5322 C CA . TYR A 1 749 ? 66.225 -0.476 -48.553 1.00 48.09 749 TYR A CA 1
ATOM 5323 C C . TYR A 1 749 ? 66.297 -0.851 -47.066 1.00 48.09 749 TYR A C 1
ATOM 5325 O O . TYR A 1 749 ? 67.373 -0.792 -46.461 1.00 48.09 749 TYR A O 1
ATOM 5333 N N . VAL A 1 750 ? 65.164 -1.276 -46.505 1.00 51.66 750 VAL A N 1
ATOM 5334 C CA . VAL A 1 750 ? 65.045 -1.889 -45.171 1.00 51.66 750 VAL A CA 1
ATOM 5335 C C . VAL A 1 750 ? 64.809 -3.392 -45.349 1.00 51.66 750 VAL A C 1
ATOM 5337 O O . VAL A 1 750 ? 64.021 -3.797 -46.204 1.00 51.66 750 VAL A O 1
ATOM 5340 N N . ASP A 1 751 ? 65.540 -4.226 -44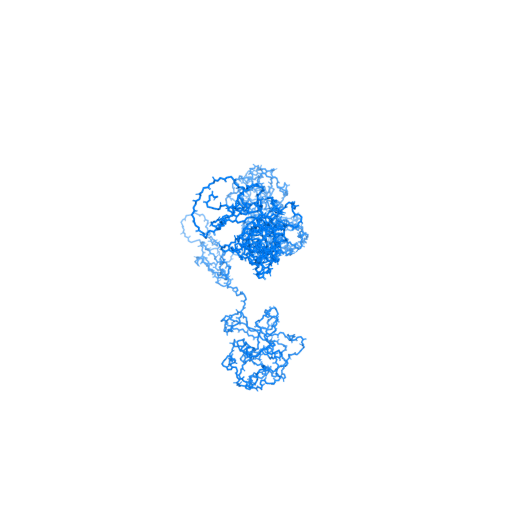.602 1.00 55.81 751 ASP A N 1
ATOM 5341 C CA . ASP A 1 751 ? 65.463 -5.693 -44.675 1.00 55.81 751 ASP A CA 1
ATOM 5342 C C . ASP A 1 751 ? 64.660 -6.255 -43.498 1.00 55.81 751 ASP A C 1
ATOM 5344 O O . ASP A 1 751 ? 65.113 -6.216 -42.355 1.00 55.81 751 ASP A O 1
ATOM 5348 N N . MET A 1 752 ? 63.479 -6.796 -43.789 1.00 52.34 752 MET A N 1
ATOM 5349 C CA . MET A 1 752 ? 62.574 -7.380 -42.796 1.00 52.34 752 MET A CA 1
ATOM 5350 C C . MET A 1 752 ? 62.909 -8.841 -42.461 1.00 52.34 752 MET A C 1
ATOM 5352 O O . MET A 1 752 ? 62.215 -9.458 -41.664 1.00 52.34 752 MET A O 1
ATOM 5356 N N . THR A 1 753 ? 63.942 -9.439 -43.068 1.00 49.03 753 THR A N 1
ATOM 5357 C CA . THR A 1 753 ? 64.336 -10.830 -42.764 1.00 49.03 753 THR A CA 1
ATOM 5358 C C . THR A 1 753 ? 65.170 -10.964 -41.486 1.00 49.03 753 THR A C 1
ATOM 5360 O O . THR A 1 753 ? 65.386 -12.077 -41.006 1.00 49.03 753 THR A O 1
ATOM 5363 N N . THR A 1 754 ? 65.628 -9.840 -40.927 1.00 42.12 754 THR A N 1
ATOM 5364 C CA . THR A 1 754 ? 66.494 -9.771 -39.738 1.00 42.12 754 THR A CA 1
ATOM 5365 C C . THR A 1 754 ? 65.953 -8.867 -38.624 1.00 42.12 754 THR A C 1
ATOM 5367 O O . THR A 1 754 ? 66.687 -8.623 -37.666 1.00 42.12 754 THR A O 1
ATOM 5370 N N . ALA A 1 755 ? 64.735 -8.334 -38.774 1.00 36.19 755 ALA A N 1
ATOM 5371 C CA . ALA A 1 755 ? 64.120 -7.344 -37.884 1.00 36.19 755 ALA A CA 1
ATOM 5372 C C . ALA A 1 755 ? 63.108 -7.975 -36.921 1.00 36.19 755 ALA A C 1
ATOM 5374 O O . ALA A 1 755 ? 62.345 -8.858 -37.377 1.00 36.19 755 ALA A O 1
#

pLDDT: mean 83.99, std 16.74, range [19.53, 98.44]

Foldseek 3Di:
DLDQDLLRFGWLFADCWAAQCPAPCGRGWGTKGWDACCLVVDNHFFWAQAAPQFQADLPPQQQDQDPNSFQSLLVSRCVVPCDPRHQSNSQQPRCRNNRRQKGFAHNHRVLSLLVRVVSRPRDDQPFWAFHSHCPGSFKGWIDGSPDSDIDIDGSRDTGGHMIMGTDDPPDPFPQFAKAKQDVCQWGADRRPRDIGGNDAAKIKIKGWTPADDPGHTDIDIDIDGRHDDDDDDDDDDPPPDPPPDDDDDLQCVLADDDALDQHVLRFGWLDACPPCPDPQFGTKGKDFDPWWFFQADDPQLQADFPQQAQDQWLLSLLLRSLQRGPDHLQNVQQPRQRNNDRQWGFTALNVLLSCLVRDVVVVSDPPAFDWEFHSHAPGSFWGWIATSVVRDIDIDGSGDIDTHMIMATAAHDPPDADEKDKDDWADPDQEAEPVDDKDATGHIDIPQSAQKFKAKPDVCQWGADGRGRIIDGNAFAKIKMKIWRPDGRRYHIDIDIGMHTYHAAAWDWDQFAQPDDDAALPDDKDATGDIDTPDPPLAAKFKAKPDVQQWGAHGHRRIIHGHAFDKIKMKIKGCGDRRYHIDIDIDIHGHFYFQLVVTDDDQQGQHVQRFGWLAAPPVCPPVVDRTDGDDPDDLDPDADAAPPQQLVQFADQDPPRFLVLLVSSVVSDPRRGQQVSQQPDGDPGDRSGGFAHNVRVVSSQVRCVVVVHHDDFAKGAHSHGWDDDDDDDDDDDDDDDDDDDDDDTPDRIDGRVVD

Sequence (755 aa):
MGDTGPGGGRVFFVSKGFAAPGTACGSSCKYLEAAPATWSGANQDPRAPWSGITNVAIGASARGAGIGAGFANSQAIVAQSSTISRAATMARAYNGGGLSDWYLPSAEEMRQVYLKRDTIGYLPCDEWYSTSTEFDANYHYLQHPCQDTPTYAGKWDNRYVRPIRAFAPTSEATPISYVSSNPGVATVNARTGVVTITGAGTTVLAAAHGGMGAAQAASNKITLSVARSCADGGACVAPETPPVGGSLTDCQLGISCSIGDTGPGGGKVFFVDTNDDYVGVDYLEVAVVGGTTSWCNTAAATTSLSGTADNVQGIFNMQGILTNCTSSAAHTARLFQGGAKTDWYLPAPTELQLVKTNLVDAGLLTGVSGEFWASNQVNATRAYTVDLVSGVRYDALKTDLRGIMPIRAFAAKGSVVINASLSGFALPASSYVFGTAPFSVTAPTSLNPAVTEYSSSNTAVATIDQYSGRVTIVGAGSTTFTATEPAYGAYLLKTQTASFTVTKGTPTLTGFTAPGGPYRADDPNFTMNPAIPNTNDAGSVTYTSSDGAVATINSTTGVVDLLAAGSTVLTASVPGGANWNSASLTFELTVGALCKDGGTCRIGDEGPGGGTVFLLDTNNQYPDLDFMEIAPADASSSATWCPYTAGSAATATGVGSGAANSTAMLAASASCAAAAAADGYATNTQSDWFLPSKSEFETAVTNLSAVGITLPTGKYWTSSGATTSVTGTAAPLPSASGLAPVIGLGTTYVDMTTA

Secondary structure (DSSP, 8-state):
--SB-TTS-EEEEEEEEE--TTSTTGGGEEEEEEPPTTTTSSSSPPEE-S-S--SS--GGGG---STT-HHHHHHHHHHH---TTSHHHHHHH--GGG----BPPPHHHHHHHHHTHHHH----SSSPEEEEEE-SSSEEEEEETTEEEEEEEETTS-EE---EEEE--S---PPPEEEES-TTTEEE-TTT--EEE-SSEEEEEEEEE--BTTBPPEEEEEEEEEPPP--SSSS--------TT-PPPTTTTTS---TT-B-TTSSEEEEE-TT--STT--EEEE--EEEEE-S--SGGGGSPPTT-SS-S-THHHHHHHHHH-SS-HHHHHHH--GGG----BPPPHHHHHHHIIIIITTTSS-S--SEEEEEEESSSSEEEEEETTT--EEEEETTS-EEE--EEEEPPTTPPPB----B--B-S-SEEETTPPPEEPBPPB-S--SPPEEEES-TTTEEE-TTT-EEEE-SSEEEEEEEEE--BBTBPPEEEEEEEEEEPB-PPEE--B-SS--EETTSPPEEPBPPEES-GGG---EEEES-TTTEEE-TTT-EEEE-SSEEEEEEEEE---SSB--EEEEEEEEEEPPGGGTS---TT-B-TTSSEEEEE-TT-SSTT-SEEEE-SS-S-SS-----HHHHTT----STT-HHHHHHHHHHH-TT-HHHHHHHT---SS-----PPPHHHHHHHHHHHHHTTPPPPSSEEE-S------------PPPP--------S---SEEETT--

Radius of gyration: 49.08 Å; chains: 1; bounding box: 128×55×122 Å